Protein AF-A0A1V6TJK1-F1 (afdb_monomer_lite)

Organism: NCBI:txid303698

pLDDT: mean 82.25, std 21.99, range [22.59, 98.62]

Structure (mmCIF, N/CA/C/O backbone):
data_AF-A0A1V6TJK1-F1
#
_entry.id   AF-A0A1V6TJK1-F1
#
loop_
_atom_site.group_PDB
_atom_site.id
_atom_site.type_symbol
_atom_site.label_atom_id
_atom_site.label_alt_id
_atom_site.label_comp_id
_atom_site.label_asym_id
_atom_site.label_entity_id
_atom_site.label_seq_id
_atom_site.pdbx_PDB_ins_code
_atom_site.Cartn_x
_atom_site.Cartn_y
_atom_site.Cartn_z
_atom_site.occupancy
_atom_site.B_iso_or_equiv
_atom_site.auth_seq_id
_atom_site.auth_comp_id
_atom_site.auth_asym_id
_atom_site.auth_atom_id
_atom_site.pdbx_PDB_model_num
ATOM 1 N N . MET A 1 1 ? 8.889 -14.501 -1.012 1.00 28.38 1 MET A N 1
ATOM 2 C CA . MET A 1 1 ? 9.694 -15.691 -0.647 1.00 28.38 1 MET A CA 1
ATOM 3 C C . MET A 1 1 ? 10.712 -15.277 0.408 1.00 28.38 1 MET A C 1
ATOM 5 O O . MET A 1 1 ? 11.682 -14.619 0.060 1.00 28.38 1 MET A O 1
ATOM 9 N N . TYR A 1 2 ? 10.459 -15.570 1.686 1.00 22.59 2 TYR A N 1
ATOM 10 C CA . TYR A 1 2 ? 11.321 -15.129 2.792 1.00 22.59 2 TYR A CA 1
ATOM 11 C C . TYR A 1 2 ? 12.425 -16.153 3.078 1.00 22.59 2 TYR A C 1
ATOM 13 O O . TYR A 1 2 ? 12.143 -17.345 3.197 1.00 22.59 2 TYR A O 1
ATOM 21 N N . LEU A 1 3 ? 13.670 -15.686 3.196 1.00 25.70 3 LEU A N 1
ATOM 22 C CA . LEU A 1 3 ? 14.783 -16.478 3.722 1.00 25.70 3 LEU A CA 1
ATOM 23 C C . LEU A 1 3 ? 14.837 -16.323 5.245 1.00 25.70 3 LEU A C 1
ATOM 25 O O . LEU A 1 3 ? 14.688 -15.220 5.763 1.00 25.70 3 LEU A O 1
ATOM 29 N N . LEU A 1 4 ? 15.036 -17.441 5.942 1.00 27.86 4 LEU A N 1
ATOM 30 C CA . LEU A 1 4 ? 15.213 -17.497 7.393 1.00 27.86 4 LEU A CA 1
ATOM 31 C C . LEU A 1 4 ? 16.707 -17.433 7.734 1.00 27.86 4 LEU A C 1
ATOM 33 O O . LEU A 1 4 ? 17.514 -18.106 7.089 1.00 27.86 4 LEU A O 1
ATOM 37 N N . ASP A 1 5 ? 17.061 -16.666 8.764 1.00 27.97 5 ASP A N 1
ATOM 38 C CA . ASP A 1 5 ? 18.442 -16.544 9.239 1.00 27.97 5 ASP A CA 1
ATOM 39 C C . ASP A 1 5 ? 18.994 -17.844 9.847 1.00 27.97 5 ASP A C 1
ATOM 41 O O . ASP A 1 5 ? 18.274 -18.648 10.443 1.00 27.97 5 ASP A O 1
ATOM 45 N N . CYS A 1 6 ? 20.312 -18.030 9.727 1.00 25.67 6 CYS A N 1
ATOM 46 C CA . CYS A 1 6 ? 21.035 -19.202 10.225 1.00 25.67 6 CYS A CA 1
ATOM 47 C C . CYS A 1 6 ? 21.802 -18.873 11.528 1.00 25.67 6 CYS A C 1
ATOM 49 O O . CYS A 1 6 ? 22.818 -18.176 11.478 1.00 25.67 6 CYS A O 1
ATOM 51 N N . PRO A 1 7 ? 21.375 -19.368 12.707 1.00 28.22 7 PRO A N 1
ATOM 52 C CA . PRO A 1 7 ? 21.857 -18.873 14.000 1.00 28.22 7 PRO A CA 1
ATOM 53 C C . PRO A 1 7 ? 23.117 -19.598 14.522 1.00 28.22 7 PRO A C 1
ATOM 55 O O . PRO A 1 7 ? 23.111 -20.115 15.640 1.00 28.22 7 PRO A O 1
ATOM 58 N N . HIS A 1 8 ? 24.206 -19.666 13.741 1.00 30.55 8 HIS A N 1
ATOM 59 C CA . HIS A 1 8 ? 25.444 -20.382 14.128 1.00 30.55 8 HIS A CA 1
ATOM 60 C C . HIS A 1 8 ? 26.765 -19.688 13.708 1.00 30.55 8 HIS A C 1
ATOM 62 O O . HIS A 1 8 ? 27.612 -20.272 13.036 1.00 30.55 8 HIS A O 1
ATOM 68 N N . CYS A 1 9 ? 26.989 -18.463 14.198 1.00 31.02 9 CYS A N 1
ATOM 69 C CA . CYS A 1 9 ? 28.315 -17.828 14.268 1.00 31.02 9 CYS A CA 1
ATOM 70 C C . CYS A 1 9 ? 28.542 -17.277 15.685 1.00 31.02 9 CYS A C 1
ATOM 72 O O . CYS A 1 9 ? 27.749 -16.466 16.157 1.00 31.02 9 CYS A O 1
ATOM 74 N N . GLY A 1 10 ? 29.602 -17.718 16.368 1.00 27.28 10 GLY A N 1
ATOM 75 C CA . GLY A 1 10 ? 29.920 -17.304 17.738 1.00 27.28 10 GLY A CA 1
ATOM 76 C C . GLY A 1 10 ? 31.235 -16.529 17.846 1.00 27.28 10 GLY A C 1
ATOM 77 O O . GLY A 1 10 ? 32.177 -16.825 17.121 1.00 27.28 10 GLY A O 1
ATOM 78 N N . SER A 1 11 ? 31.255 -15.578 18.783 1.00 29.64 11 SER A N 1
ATOM 79 C CA . SER A 1 11 ? 32.399 -15.103 19.584 1.00 29.64 11 SER A CA 1
ATOM 80 C C . SER A 1 11 ? 33.794 -15.010 18.937 1.00 29.64 11 SER A C 1
ATOM 82 O O . SER A 1 11 ? 34.489 -16.014 18.817 1.00 29.64 11 SER A O 1
ATOM 84 N N . ASP A 1 12 ? 34.254 -13.785 18.646 1.00 28.30 12 ASP A N 1
ATOM 85 C CA . ASP A 1 12 ? 35.365 -13.124 19.379 1.00 28.30 12 ASP A CA 1
ATOM 86 C C . ASP A 1 12 ? 36.020 -11.990 18.562 1.00 28.30 12 ASP A C 1
ATOM 88 O O . ASP A 1 12 ? 36.682 -12.218 17.550 1.00 28.30 12 ASP A O 1
ATOM 92 N N . ALA A 1 13 ? 35.914 -10.751 19.055 1.00 30.62 13 ALA A N 1
ATOM 93 C CA . ALA A 1 13 ? 36.734 -9.612 18.630 1.00 30.62 13 ALA A CA 1
ATOM 94 C C . ALA A 1 13 ? 36.908 -8.634 19.806 1.00 30.62 13 ALA A C 1
ATOM 96 O O . ALA A 1 13 ? 35.966 -8.391 20.560 1.00 30.62 13 ALA A O 1
ATOM 97 N N . GLN A 1 14 ? 38.119 -8.105 20.001 1.00 28.72 14 GLN A N 1
ATOM 98 C CA . GLN A 1 14 ? 38.481 -7.323 21.192 1.00 28.72 14 GLN A CA 1
ATOM 99 C C . GLN A 1 14 ? 38.404 -5.804 20.970 1.00 28.72 14 GLN A C 1
ATOM 101 O O . GLN A 1 14 ? 38.583 -5.305 19.862 1.00 28.72 14 GLN A O 1
ATOM 106 N N . LEU A 1 15 ? 38.168 -5.076 22.064 1.00 31.78 15 LEU A N 1
ATOM 107 C CA . LEU A 1 15 ? 38.074 -3.614 22.118 1.00 31.78 15 LEU A CA 1
ATOM 108 C C . LEU A 1 15 ? 39.399 -2.912 21.769 1.00 31.78 15 LEU A C 1
ATOM 110 O O . LEU A 1 15 ? 40.454 -3.266 22.295 1.00 31.78 15 LEU A O 1
ATOM 114 N N . ALA A 1 16 ? 39.304 -1.819 21.009 1.00 31.36 16 ALA A N 1
ATOM 115 C CA . ALA A 1 16 ? 40.311 -0.760 20.924 1.00 31.36 16 ALA A CA 1
ATOM 116 C C . ALA A 1 16 ? 39.601 0.618 20.965 1.00 31.36 16 ALA A C 1
ATOM 118 O O . ALA A 1 16 ? 38.492 0.720 20.441 1.00 31.36 16 ALA A O 1
ATOM 119 N N . PRO A 1 17 ? 40.168 1.656 21.615 1.00 35.09 17 PRO A N 1
ATOM 120 C CA . PRO A 1 17 ? 39.446 2.902 21.899 1.00 35.09 17 PRO A CA 1
ATOM 121 C C . PRO A 1 17 ? 39.616 3.994 20.829 1.00 35.09 17 PRO A C 1
ATOM 123 O O . PRO A 1 17 ? 40.700 4.174 20.274 1.00 35.09 17 PRO A O 1
ATOM 126 N N . GLU A 1 18 ? 38.570 4.800 20.631 1.00 29.97 18 GLU A N 1
ATOM 127 C CA . GLU A 1 18 ? 38.625 6.047 19.854 1.00 29.97 18 GLU A CA 1
ATOM 128 C C . GLU A 1 18 ? 39.206 7.235 20.658 1.00 29.97 18 GLU A C 1
ATOM 130 O O . GLU A 1 18 ? 39.095 7.273 21.890 1.00 29.97 18 GLU A O 1
ATOM 135 N N . PRO A 1 19 ? 39.816 8.234 19.987 1.00 34.25 19 PRO A N 1
ATOM 136 C CA . PRO A 1 19 ? 40.299 9.464 20.612 1.00 34.25 19 PRO A CA 1
ATOM 137 C C . PRO A 1 19 ? 39.210 10.546 20.753 1.00 34.25 19 PRO A C 1
ATOM 139 O O . PRO A 1 19 ? 38.222 10.589 20.029 1.00 34.25 19 PRO A O 1
ATOM 142 N N . GLN A 1 20 ? 39.431 11.478 21.682 1.00 29.27 20 GLN A N 1
ATOM 143 C CA . GLN A 1 20 ? 38.499 12.560 22.022 1.00 29.27 20 GLN A CA 1
ATOM 144 C C . GLN A 1 20 ? 38.558 13.745 21.040 1.00 29.27 20 GLN A C 1
ATOM 146 O O . GLN A 1 20 ? 39.646 14.224 20.722 1.00 29.27 20 GLN A O 1
ATOM 151 N N . CYS A 1 21 ? 37.401 14.342 20.729 1.00 25.75 21 CYS A N 1
ATOM 152 C CA . CYS A 1 21 ? 37.293 15.726 20.246 1.00 25.75 21 CYS A CA 1
ATOM 153 C C . CYS A 1 21 ? 36.302 16.539 21.105 1.00 25.75 21 CYS A C 1
ATOM 155 O O . CYS A 1 21 ? 35.275 16.032 21.547 1.00 25.75 21 CYS A O 1
ATOM 157 N N . GLN A 1 22 ? 36.623 17.813 21.356 1.00 29.28 22 GLN A N 1
ATOM 158 C CA . GLN A 1 22 ? 35.858 18.762 22.186 1.00 29.28 22 GLN A CA 1
ATOM 159 C C . GLN A 1 22 ? 35.387 19.948 21.315 1.00 29.28 22 GLN A C 1
ATOM 161 O O . GLN A 1 22 ? 36.165 20.373 20.465 1.00 29.28 22 GLN A O 1
ATOM 166 N N . GLY A 1 23 ? 34.197 20.550 21.530 1.00 25.84 23 GLY A N 1
ATOM 167 C CA . GLY A 1 23 ? 33.809 21.710 20.685 1.00 25.84 23 GLY A CA 1
ATOM 168 C C . GLY A 1 23 ? 32.426 22.387 20.815 1.00 25.84 23 GLY A C 1
ATOM 169 O O . GLY A 1 23 ? 31.787 22.613 19.801 1.00 25.84 23 GLY A O 1
ATOM 170 N N . ARG A 1 24 ? 31.969 22.726 22.029 1.00 26.95 24 ARG A N 1
ATOM 171 C CA . ARG A 1 24 ? 30.866 23.672 22.395 1.00 26.95 24 ARG A CA 1
ATOM 172 C C . ARG A 1 24 ? 30.090 24.465 21.290 1.00 26.95 24 ARG A C 1
ATOM 174 O O . ARG A 1 24 ? 30.628 25.407 20.724 1.00 26.95 24 ARG A O 1
ATOM 181 N N . LEU A 1 25 ? 28.780 24.193 21.179 1.00 25.75 25 LEU A N 1
ATOM 182 C CA . LEU A 1 25 ? 27.613 25.087 21.443 1.00 25.75 25 LEU A CA 1
ATOM 183 C C . LEU A 1 25 ? 27.632 26.622 21.121 1.00 25.75 25 LEU A C 1
ATOM 185 O O . LEU A 1 25 ? 28.419 27.343 21.729 1.00 25.75 25 LEU A O 1
ATOM 189 N N . LEU A 1 26 ? 26.569 27.091 20.411 1.00 26.19 26 LEU A N 1
ATOM 190 C CA . LEU A 1 26 ? 25.930 28.456 20.401 1.00 26.19 26 LEU A CA 1
ATOM 191 C C . LEU A 1 26 ? 26.731 29.609 19.700 1.00 26.19 26 LEU A C 1
ATOM 193 O O . LEU A 1 26 ? 27.950 29.522 19.636 1.00 26.19 26 LEU A O 1
ATOM 197 N N . GLU A 1 27 ? 26.208 30.731 19.143 1.00 25.36 27 GLU A N 1
ATOM 198 C CA . GLU A 1 27 ? 24.864 31.325 18.834 1.00 25.36 27 GLU A CA 1
ATOM 199 C C . GLU A 1 27 ? 25.040 32.588 17.897 1.00 25.36 27 GLU A C 1
ATOM 201 O O . GLU A 1 27 ? 26.190 32.968 17.683 1.00 25.36 27 GLU A O 1
ATOM 206 N N . SER A 1 28 ? 24.078 33.354 17.314 1.00 26.56 28 SER A N 1
ATOM 207 C CA . SER A 1 28 ? 22.593 33.319 17.153 1.00 26.56 28 SER A CA 1
ATOM 208 C C . SER A 1 28 ? 22.063 34.286 16.037 1.00 26.56 28 SER A C 1
ATOM 210 O O . SER A 1 28 ? 22.762 35.216 15.650 1.00 26.56 28 SER A O 1
ATOM 212 N N . VAL A 1 29 ? 20.801 34.093 15.600 1.00 24.34 29 VAL A N 1
ATOM 213 C CA . VAL A 1 29 ? 19.731 35.060 15.166 1.00 24.34 29 VAL A CA 1
ATOM 214 C C . VAL A 1 29 ? 19.982 36.284 14.215 1.00 24.34 29 VAL A C 1
ATOM 216 O O . VAL A 1 29 ? 20.662 37.245 14.549 1.00 24.34 29 VAL A O 1
ATOM 219 N N . LEU A 1 30 ? 19.214 36.299 13.099 1.00 24.80 30 LEU A N 1
ATOM 220 C CA . LEU A 1 30 ? 18.657 37.406 12.256 1.00 24.80 30 LEU A CA 1
ATOM 221 C C . LEU A 1 30 ? 19.501 38.611 11.750 1.00 24.80 30 LEU A C 1
ATOM 223 O O . LEU A 1 30 ? 19.831 39.524 12.504 1.00 24.80 30 LEU A O 1
ATOM 227 N N . ASN A 1 31 ? 19.506 38.798 10.413 1.00 24.02 31 ASN A N 1
ATOM 228 C CA . ASN A 1 31 ? 18.750 39.897 9.761 1.00 24.02 31 ASN A CA 1
ATOM 229 C C . ASN A 1 31 ? 18.579 39.734 8.228 1.00 24.02 31 ASN A C 1
ATOM 231 O O . ASN A 1 31 ? 19.345 39.026 7.580 1.00 24.02 31 ASN A O 1
ATOM 235 N N . MET A 1 32 ? 17.570 40.397 7.641 1.00 30.58 32 MET A N 1
ATOM 236 C CA . MET A 1 32 ? 17.221 40.321 6.205 1.00 30.58 32 MET A CA 1
ATOM 237 C C . MET A 1 32 ? 17.773 41.496 5.379 1.00 30.58 32 MET A C 1
ATOM 239 O O . MET A 1 32 ? 17.626 42.633 5.820 1.00 30.58 32 MET A O 1
ATOM 243 N N . HIS A 1 33 ? 18.273 41.229 4.158 1.00 32.91 33 HIS A N 1
ATOM 244 C CA . HIS A 1 33 ? 17.955 41.915 2.874 1.00 32.91 33 HIS A CA 1
ATOM 245 C C . HIS A 1 33 ? 18.993 41.564 1.780 1.00 32.91 33 HIS A C 1
ATOM 247 O O . HIS A 1 33 ? 20.123 42.039 1.841 1.00 32.91 33 HIS A O 1
ATOM 253 N N . LEU A 1 34 ? 18.607 40.818 0.731 1.00 28.70 34 LEU A N 1
ATOM 254 C CA . LEU A 1 34 ? 19.388 40.691 -0.516 1.00 28.70 34 LEU A CA 1
ATOM 255 C C . LEU A 1 34 ? 18.471 40.553 -1.755 1.00 28.70 34 LEU A C 1
ATOM 257 O O . LEU A 1 34 ? 17.514 39.780 -1.704 1.00 28.70 34 LEU A O 1
ATOM 261 N N . PRO A 1 35 ? 18.747 41.262 -2.871 1.00 40.22 35 PRO A N 1
ATOM 262 C CA . PRO A 1 35 ? 17.956 41.194 -4.103 1.00 40.22 35 PRO A CA 1
ATOM 263 C C . PRO A 1 35 ? 18.539 40.232 -5.160 1.00 40.22 35 PRO A C 1
ATOM 265 O O . PRO A 1 35 ? 19.734 39.958 -5.165 1.00 40.22 35 PRO A O 1
ATOM 268 N N . PHE A 1 36 ? 17.696 39.798 -6.109 1.00 40.81 36 PHE A N 1
ATOM 269 C CA . PHE A 1 36 ? 18.042 39.403 -7.492 1.00 40.81 36 PHE A CA 1
ATOM 270 C C . PHE A 1 36 ? 19.437 38.760 -7.737 1.00 40.81 36 PHE A C 1
ATOM 272 O O . PHE A 1 36 ? 20.284 39.329 -8.423 1.00 40.81 36 PHE A O 1
ATOM 279 N N . GLN A 1 37 ? 19.661 37.528 -7.255 1.00 38.75 37 GLN A N 1
ATOM 280 C CA . GLN A 1 37 ? 20.867 36.731 -7.582 1.00 38.75 37 GLN A CA 1
ATOM 281 C C . GLN A 1 37 ? 20.598 35.273 -8.021 1.00 38.75 37 GLN A C 1
ATOM 283 O O . GLN A 1 37 ? 21.513 34.455 -8.045 1.00 38.75 37 GLN A O 1
ATOM 288 N N . TYR A 1 38 ? 19.366 34.917 -8.407 1.00 39.78 38 TYR A N 1
ATOM 289 C CA . TYR A 1 38 ? 19.016 33.518 -8.724 1.00 39.78 38 TYR A CA 1
ATOM 290 C C . TYR A 1 38 ? 19.265 33.070 -10.178 1.00 39.78 38 TYR A C 1
ATOM 292 O O . TYR A 1 38 ? 19.388 31.873 -10.429 1.00 39.78 38 TYR A O 1
ATOM 300 N N . LEU A 1 39 ? 19.435 33.996 -11.128 1.00 42.44 39 LEU A N 1
ATOM 301 C CA . LEU A 1 39 ? 19.653 33.662 -12.547 1.00 42.44 39 LEU A CA 1
ATOM 302 C C . LEU A 1 39 ? 20.929 32.828 -12.839 1.00 42.44 39 LEU A C 1
ATOM 304 O O . LEU A 1 39 ? 20.838 31.911 -13.654 1.00 42.44 39 LEU A O 1
ATOM 308 N N . PRO A 1 40 ? 22.089 33.034 -12.175 1.00 41.44 40 PRO A N 1
ATOM 309 C CA . PRO A 1 40 ? 23.280 32.202 -12.400 1.00 41.44 40 PRO A CA 1
ATOM 310 C C . PRO A 1 40 ? 23.170 30.765 -11.869 1.00 41.44 40 PRO A C 1
ATOM 312 O O . PRO A 1 40 ? 23.987 29.923 -12.238 1.00 41.44 40 PRO A O 1
ATOM 315 N N . LYS A 1 41 ? 22.204 30.473 -10.983 1.00 42.28 41 LYS A N 1
ATOM 316 C CA . LYS A 1 41 ? 22.011 29.119 -10.440 1.00 42.28 41 LYS A CA 1
ATOM 317 C C . LYS A 1 41 ? 21.301 28.203 -11.434 1.00 42.28 41 LYS A C 1
ATOM 319 O O . LYS A 1 41 ? 21.762 27.087 -11.642 1.00 42.28 41 LYS A O 1
ATOM 324 N N . ILE A 1 42 ? 20.236 28.686 -12.078 1.00 47.12 42 ILE A N 1
ATOM 325 C CA . ILE A 1 42 ? 19.391 27.898 -12.996 1.00 47.12 42 ILE A CA 1
ATOM 326 C C . ILE A 1 42 ? 20.236 27.263 -14.116 1.00 47.12 42 ILE A C 1
ATOM 328 O O . ILE A 1 42 ? 20.161 26.059 -14.344 1.00 47.12 42 ILE A O 1
ATOM 332 N N . PHE A 1 43 ? 21.140 28.038 -14.727 1.00 45.78 43 PHE A N 1
ATOM 333 C CA . PHE A 1 43 ? 22.045 27.539 -15.771 1.00 45.78 43 PHE A CA 1
ATOM 334 C C . PHE A 1 43 ? 23.103 26.530 -15.296 1.00 45.78 43 PHE A C 1
ATOM 336 O O . PHE A 1 43 ? 23.647 25.819 -16.132 1.00 45.78 43 PHE A O 1
ATOM 343 N N . ARG A 1 44 ? 23.407 26.435 -13.991 1.00 46.69 44 ARG A N 1
ATOM 344 C CA . ARG A 1 44 ? 24.273 25.364 -13.461 1.00 46.69 44 ARG A CA 1
ATOM 345 C C . ARG A 1 44 ? 23.500 24.086 -13.152 1.00 46.69 44 ARG A C 1
ATOM 347 O O . ARG A 1 44 ? 24.034 23.010 -13.388 1.00 46.69 44 ARG A O 1
ATOM 354 N N . TYR A 1 45 ? 22.260 24.193 -12.671 1.00 51.97 45 TYR A N 1
ATOM 355 C CA . TYR A 1 45 ? 21.420 23.013 -12.452 1.00 51.97 45 TYR A CA 1
ATOM 356 C C . TYR A 1 45 ? 21.116 22.293 -13.775 1.00 51.97 45 TYR A C 1
ATOM 358 O O . TYR A 1 45 ? 21.304 21.086 -13.854 1.00 51.97 45 TYR A O 1
ATOM 366 N N . ALA A 1 46 ? 20.801 23.025 -14.850 1.00 52.03 46 ALA A N 1
ATOM 367 C CA . ALA A 1 46 ? 20.471 22.435 -16.154 1.00 52.03 46 ALA A CA 1
ATOM 368 C C . ALA A 1 46 ? 21.554 21.513 -16.774 1.00 52.03 46 ALA A C 1
ATOM 370 O O . ALA A 1 46 ? 21.220 20.678 -17.615 1.00 52.03 46 ALA A O 1
ATOM 371 N N . THR A 1 47 ? 22.833 21.645 -16.393 1.00 55.28 47 THR A N 1
ATOM 372 C CA . THR A 1 47 ? 23.919 20.760 -16.867 1.00 55.28 47 THR A CA 1
ATOM 373 C C . THR A 1 47 ? 24.053 19.498 -16.010 1.00 55.28 47 THR A C 1
ATOM 375 O O . THR A 1 47 ? 24.061 18.399 -16.557 1.00 55.28 47 THR A O 1
ATOM 378 N N . ILE A 1 48 ? 24.078 19.658 -14.680 1.00 60.62 48 ILE A N 1
ATOM 379 C CA . ILE A 1 48 ? 24.265 18.579 -13.681 1.00 60.62 48 ILE A CA 1
ATOM 380 C C . ILE A 1 48 ? 23.131 17.534 -13.743 1.00 60.62 48 ILE A C 1
ATOM 382 O O . ILE A 1 48 ? 23.267 16.390 -13.325 1.00 60.62 48 ILE A O 1
ATOM 386 N N . VAL A 1 49 ? 21.977 17.929 -14.273 1.00 80.25 49 VAL A N 1
ATOM 387 C CA . VAL A 1 49 ? 20.731 17.161 -14.214 1.00 80.25 49 VAL A CA 1
ATOM 388 C C . VAL A 1 49 ? 20.611 16.115 -15.339 1.00 80.25 49 VAL A C 1
ATOM 390 O O . VAL A 1 49 ? 20.144 15.008 -15.084 1.00 80.25 49 VAL A O 1
ATOM 393 N N . MET A 1 50 ? 21.098 16.384 -16.560 1.00 92.44 50 MET A N 1
ATOM 394 C CA . MET A 1 50 ? 21.170 15.343 -17.610 1.00 92.44 50 MET A CA 1
ATOM 395 C C . MET A 1 50 ? 22.291 14.328 -17.321 1.00 92.44 50 MET A C 1
ATOM 397 O O . MET A 1 50 ? 22.138 13.142 -17.595 1.00 92.44 50 MET A O 1
ATOM 401 N N . GLU A 1 51 ? 23.386 14.786 -16.710 1.00 93.38 51 GLU A N 1
ATOM 402 C CA . GLU A 1 51 ? 24.497 13.961 -16.211 1.00 93.38 51 GLU A CA 1
ATOM 403 C C . GLU A 1 51 ? 24.004 12.838 -15.278 1.00 93.38 51 GLU A C 1
ATOM 405 O O . GLU A 1 51 ? 24.401 11.689 -15.438 1.00 93.38 51 GLU A O 1
ATOM 410 N N . HIS A 1 52 ? 23.075 13.138 -14.360 1.00 91.31 52 HIS A N 1
ATOM 411 C CA . HIS A 1 52 ? 22.503 12.147 -13.436 1.00 91.31 52 HIS A CA 1
ATOM 412 C C . HIS A 1 52 ? 21.637 11.086 -14.134 1.00 91.31 52 HIS A C 1
ATOM 414 O O . HIS A 1 52 ? 21.602 9.939 -13.695 1.00 91.31 52 HIS A O 1
ATOM 420 N N . LEU A 1 53 ? 20.958 11.436 -15.231 1.00 93.44 53 LEU A N 1
ATOM 421 C CA . LEU A 1 53 ? 20.203 10.455 -16.013 1.00 93.44 53 LEU A CA 1
ATOM 422 C C . LEU A 1 53 ? 21.155 9.569 -16.835 1.00 93.44 53 LEU A C 1
ATOM 424 O O . LEU A 1 53 ? 21.017 8.346 -16.827 1.00 93.44 53 LEU A O 1
ATOM 428 N N . LEU A 1 54 ? 22.173 10.162 -17.470 1.00 96.56 54 LEU A N 1
ATOM 429 C CA . LEU A 1 54 ? 23.186 9.431 -18.241 1.00 96.56 54 LEU A CA 1
ATOM 430 C C . LEU A 1 54 ? 24.094 8.543 -17.369 1.00 96.56 54 LEU A C 1
ATOM 432 O O . LEU A 1 54 ? 24.481 7.468 -17.816 1.00 96.56 54 LEU A O 1
ATOM 436 N N . SER A 1 55 ? 24.403 8.924 -16.124 1.00 96.56 55 SER A N 1
ATOM 437 C CA . SER A 1 55 ? 25.225 8.097 -15.219 1.00 96.56 55 SER A CA 1
ATOM 438 C C . SER A 1 55 ? 24.532 6.800 -14.781 1.00 96.56 55 SER A C 1
ATOM 440 O O . SER A 1 55 ? 25.206 5.837 -14.416 1.00 96.56 55 SER A O 1
ATOM 442 N N . SER A 1 56 ? 23.198 6.752 -14.871 1.00 96.94 56 SER A N 1
ATOM 443 C CA . SER A 1 56 ? 22.387 5.557 -14.610 1.00 96.94 56 SER A CA 1
ATOM 444 C C . SER A 1 56 ? 22.208 4.624 -15.815 1.00 96.94 56 SER A C 1
ATOM 446 O O . SER A 1 56 ? 21.600 3.564 -15.674 1.00 96.94 56 SER A O 1
ATOM 448 N N . PHE A 1 57 ? 22.750 4.974 -16.990 1.00 97.94 57 PHE A N 1
ATOM 449 C CA . PHE A 1 57 ? 22.765 4.079 -18.152 1.00 97.94 57 PHE A CA 1
ATOM 450 C C . PHE A 1 57 ? 23.547 2.803 -17.824 1.00 97.94 57 PHE A C 1
ATOM 452 O O . PHE A 1 57 ? 24.664 2.859 -17.300 1.00 97.94 57 PHE A O 1
ATOM 459 N N . VAL A 1 58 ? 23.005 1.642 -18.197 1.00 98.00 58 VAL A N 1
ATOM 460 C CA . VAL A 1 58 ? 23.592 0.323 -17.918 1.00 98.00 58 VAL A CA 1
ATOM 461 C C . VAL A 1 58 ? 25.020 0.235 -18.464 1.00 98.00 58 VAL A C 1
ATOM 463 O O . VAL A 1 58 ? 25.889 -0.374 -17.838 1.00 98.00 58 VAL A O 1
ATOM 466 N N . ARG A 1 59 ? 25.314 0.908 -19.584 1.00 98.00 59 ARG A N 1
ATOM 467 C CA . ARG A 1 59 ? 26.668 0.979 -20.156 1.00 98.00 59 ARG A CA 1
ATOM 468 C C . ARG A 1 59 ? 27.685 1.722 -19.277 1.00 98.00 59 ARG A C 1
ATOM 470 O O . ARG A 1 59 ? 28.841 1.298 -19.213 1.00 98.00 59 ARG A O 1
ATOM 477 N N . VAL A 1 60 ? 27.261 2.766 -18.560 1.00 98.25 60 VAL A N 1
ATOM 478 C CA . VAL A 1 60 ? 28.096 3.502 -17.589 1.00 98.25 60 VAL A CA 1
ATOM 479 C C . VAL A 1 60 ? 28.248 2.691 -16.300 1.00 98.25 60 VAL A C 1
ATOM 481 O O . VAL A 1 60 ? 29.366 2.499 -15.822 1.00 98.25 60 VAL A O 1
ATOM 484 N N . LEU A 1 61 ? 27.160 2.100 -15.791 1.00 97.62 61 LEU A N 1
ATOM 485 C CA . LEU A 1 61 ? 27.194 1.223 -14.608 1.00 97.62 61 LEU A CA 1
ATOM 486 C C . LEU A 1 61 ? 28.133 0.017 -14.807 1.00 97.62 61 LEU A C 1
ATOM 488 O O . LEU A 1 61 ? 28.895 -0.347 -13.907 1.00 97.62 61 LEU A O 1
ATOM 492 N N . ARG A 1 62 ? 28.151 -0.552 -16.021 1.00 97.62 62 ARG A N 1
ATOM 493 C CA . ARG A 1 62 ? 29.058 -1.639 -16.439 1.00 97.62 62 ARG A CA 1
ATOM 494 C C . ARG A 1 62 ? 30.464 -1.167 -16.835 1.00 97.62 62 ARG A C 1
ATOM 496 O O . ARG A 1 62 ? 31.290 -2.004 -17.198 1.00 97.62 62 ARG A O 1
ATOM 503 N N . LYS A 1 63 ? 30.765 0.133 -16.713 1.00 97.81 63 LYS A N 1
ATOM 504 C CA . LYS A 1 63 ? 32.075 0.765 -16.981 1.00 97.81 63 LYS A CA 1
ATOM 505 C C . LYS A 1 63 ? 32.596 0.528 -18.399 1.00 97.81 63 LYS A C 1
ATOM 507 O O . LYS A 1 63 ? 33.797 0.360 -18.608 1.00 97.81 63 LYS A O 1
ATOM 512 N N . LEU A 1 64 ? 31.677 0.484 -19.360 1.00 97.62 64 LEU A N 1
ATOM 513 C CA . LEU A 1 64 ? 32.005 0.441 -20.782 1.00 97.62 64 LEU A CA 1
ATOM 514 C C . LEU A 1 64 ? 32.285 1.859 -21.311 1.00 97.62 64 LEU A C 1
ATOM 516 O O . LEU A 1 64 ? 33.138 2.018 -22.180 1.00 97.62 64 LEU A O 1
ATOM 520 N N . ASP A 1 65 ? 31.643 2.873 -20.718 1.00 98.38 65 ASP A N 1
ATOM 521 C CA . ASP A 1 65 ? 31.757 4.289 -21.083 1.00 98.38 65 ASP A CA 1
ATOM 522 C C . ASP A 1 65 ? 31.788 5.206 -19.854 1.00 98.38 65 ASP A C 1
ATOM 524 O O . ASP A 1 65 ? 31.366 4.819 -18.762 1.00 98.38 65 ASP A O 1
ATOM 528 N N . ASP A 1 66 ? 32.244 6.440 -20.076 1.00 97.94 66 ASP A N 1
ATOM 529 C CA . ASP A 1 66 ? 32.189 7.547 -19.122 1.00 97.94 66 ASP A CA 1
ATOM 530 C C . ASP A 1 66 ? 30.929 8.417 -19.331 1.00 97.94 66 ASP A C 1
ATOM 532 O O . ASP A 1 66 ? 30.375 8.481 -20.433 1.00 97.94 66 ASP A O 1
ATOM 536 N N . VAL A 1 67 ? 30.467 9.093 -18.276 1.00 97.19 67 VAL A N 1
ATOM 537 C CA . VAL A 1 67 ? 29.289 9.973 -18.323 1.00 97.19 67 VAL A CA 1
ATOM 538 C C . VAL A 1 67 ? 29.585 11.313 -19.005 1.00 97.19 67 VAL A C 1
ATOM 540 O O . VAL A 1 67 ? 28.722 11.807 -19.734 1.00 97.19 67 VAL A O 1
ATOM 543 N N . ASP A 1 68 ? 30.789 11.872 -18.840 1.00 96.88 68 ASP A N 1
ATOM 544 C CA . ASP A 1 68 ? 31.168 13.159 -19.440 1.00 96.88 68 ASP A CA 1
ATOM 545 C C . ASP A 1 68 ? 31.215 13.053 -20.973 1.00 96.88 68 ASP A C 1
ATOM 547 O O . ASP A 1 68 ? 30.713 13.933 -21.678 1.00 96.88 68 ASP A O 1
ATOM 551 N N . ASP A 1 69 ? 31.732 11.935 -21.496 1.00 97.81 69 ASP A N 1
ATOM 552 C CA . ASP A 1 69 ? 31.735 11.609 -22.928 1.00 97.81 69 ASP A CA 1
ATOM 553 C C . ASP A 1 69 ? 30.305 11.555 -23.494 1.00 97.81 69 ASP A C 1
ATOM 555 O O . ASP A 1 69 ? 30.004 12.185 -24.512 1.00 97.81 69 ASP A O 1
ATOM 559 N N . LEU A 1 70 ? 29.398 10.822 -22.835 1.00 97.62 70 LEU A N 1
ATOM 560 C CA . LEU A 1 70 ? 28.005 10.699 -23.282 1.00 97.62 70 LEU A CA 1
ATOM 561 C C . LEU A 1 70 ? 27.257 12.032 -23.200 1.00 97.62 70 LEU A C 1
ATOM 563 O O . LEU A 1 70 ? 26.466 12.349 -24.091 1.00 97.62 70 LEU A O 1
ATOM 567 N N . LEU A 1 71 ? 27.524 12.828 -22.164 1.00 96.62 71 LEU A N 1
ATOM 568 C CA . LEU A 1 71 ? 26.936 14.149 -21.982 1.00 96.62 71 LEU A CA 1
ATOM 569 C C . LEU A 1 71 ? 27.429 15.139 -23.048 1.00 96.62 71 LEU A C 1
ATOM 571 O O . LEU A 1 71 ? 26.621 15.904 -23.579 1.00 96.62 71 LEU A O 1
ATOM 575 N N . ALA A 1 72 ? 28.714 15.099 -23.408 1.00 96.75 72 ALA A N 1
ATOM 576 C CA . ALA A 1 72 ? 29.277 15.910 -24.485 1.00 96.75 72 ALA A CA 1
ATOM 577 C C . ALA A 1 72 ? 28.653 15.558 -25.847 1.00 96.75 72 ALA A C 1
ATOM 579 O O . ALA A 1 72 ? 28.191 16.449 -26.561 1.00 96.75 72 ALA A O 1
ATOM 580 N N . ILE A 1 73 ? 28.555 14.264 -26.174 1.00 96.94 73 ILE A N 1
ATOM 581 C CA . ILE A 1 73 ? 27.952 13.784 -27.428 1.00 96.94 73 ILE A CA 1
ATOM 582 C C . ILE A 1 73 ? 26.454 14.123 -27.481 1.00 96.94 73 ILE A C 1
ATOM 584 O O . ILE A 1 73 ? 25.956 14.570 -28.515 1.00 96.94 73 ILE A O 1
ATOM 588 N N . PHE A 1 74 ? 25.725 13.981 -26.368 1.00 96.38 74 PHE A N 1
ATOM 589 C CA . PHE A 1 74 ? 24.333 14.431 -26.287 1.00 96.38 74 PHE A CA 1
ATOM 590 C C . PHE A 1 74 ? 24.217 15.933 -26.599 1.00 96.38 74 PHE A C 1
ATOM 592 O O . PHE A 1 74 ? 23.404 16.322 -27.436 1.00 96.38 74 PHE A O 1
ATOM 599 N N . GLN A 1 75 ? 25.047 16.776 -25.975 1.00 95.25 75 GLN A N 1
ATOM 600 C CA . GLN A 1 75 ? 25.009 18.232 -26.162 1.00 95.25 75 GLN A CA 1
ATOM 601 C C . GLN A 1 75 ? 25.401 18.679 -27.580 1.00 95.25 75 GLN A C 1
ATOM 603 O O . GLN A 1 75 ? 24.810 19.631 -28.093 1.00 95.25 75 GLN A O 1
ATOM 608 N N . GLU A 1 76 ? 26.357 18.008 -28.229 1.00 96.62 76 GLU A N 1
ATOM 609 C CA . GLU A 1 76 ? 26.744 18.303 -29.615 1.00 96.62 76 GLU A CA 1
ATOM 610 C C . GLU A 1 76 ? 25.621 17.945 -30.605 1.00 96.62 76 GLU A C 1
ATOM 612 O O . GLU A 1 76 ? 25.277 18.743 -31.483 1.00 96.62 76 GLU A O 1
ATOM 617 N N . PHE A 1 77 ? 25.005 16.769 -30.445 1.00 96.50 77 PHE A N 1
ATOM 618 C CA . PHE A 1 77 ? 24.102 16.205 -31.450 1.00 96.50 77 PHE A CA 1
ATOM 619 C C . PHE A 1 77 ? 22.602 16.378 -31.167 1.00 96.50 77 PHE A C 1
ATOM 621 O O . PHE A 1 77 ? 21.810 16.080 -32.060 1.00 96.50 77 PHE A O 1
ATOM 628 N N . GLU A 1 78 ? 22.173 16.905 -30.010 1.00 95.25 78 GLU A N 1
ATOM 629 C CA . GLU A 1 78 ? 20.752 17.075 -29.624 1.00 95.25 78 GLU A CA 1
ATOM 630 C C . GLU A 1 78 ? 19.865 17.657 -30.746 1.00 95.25 78 GLU A C 1
ATOM 632 O O . GLU A 1 78 ? 18.756 17.182 -31.023 1.00 95.25 78 GLU A O 1
ATOM 637 N N . ASN A 1 79 ? 20.379 18.685 -31.424 1.00 93.75 79 ASN A N 1
ATOM 638 C CA . ASN A 1 79 ? 19.676 19.402 -32.487 1.00 93.75 79 ASN A CA 1
ATOM 639 C C . ASN A 1 79 ? 19.853 18.769 -33.881 1.00 93.75 79 ASN A C 1
ATOM 641 O O . ASN A 1 79 ? 19.062 19.055 -34.779 1.00 93.75 79 ASN A O 1
ATOM 645 N N . TYR A 1 80 ? 20.849 17.894 -34.062 1.00 94.56 80 TYR A N 1
ATOM 646 C CA . TYR A 1 80 ? 21.226 17.286 -35.346 1.00 94.56 80 TYR A CA 1
ATOM 647 C C . TYR A 1 80 ? 21.538 15.772 -35.237 1.00 94.56 80 TYR A C 1
ATOM 649 O O . TYR A 1 80 ? 22.577 15.323 -35.728 1.00 94.56 80 TYR A O 1
ATOM 657 N N . PRO A 1 81 ? 20.648 14.943 -34.648 1.00 92.75 81 PRO A N 1
ATOM 658 C CA . PRO A 1 81 ? 20.932 13.531 -34.357 1.00 92.75 81 PRO A CA 1
ATOM 659 C C . PRO A 1 81 ? 21.246 12.678 -35.594 1.00 92.75 81 PRO A C 1
ATOM 661 O O . PRO A 1 81 ? 21.935 11.670 -35.492 1.00 92.75 81 PRO A O 1
ATOM 664 N N . SER A 1 82 ? 20.803 13.094 -36.785 1.00 91.81 82 SER A N 1
ATOM 665 C CA . SER A 1 82 ? 21.106 12.421 -38.055 1.00 91.81 82 SER A CA 1
ATOM 666 C C . SER A 1 82 ? 22.584 12.479 -38.476 1.00 91.81 82 SER A C 1
ATOM 668 O O . SER A 1 82 ? 22.932 11.896 -39.500 1.00 91.81 82 SER A O 1
ATOM 670 N N . ALA A 1 83 ? 23.434 13.213 -37.750 1.00 95.12 83 ALA A N 1
ATOM 671 C CA . ALA A 1 83 ? 24.877 13.286 -37.984 1.00 95.12 83 ALA A CA 1
ATOM 672 C C . ALA A 1 83 ? 25.705 12.347 -37.077 1.00 95.12 83 ALA A C 1
ATOM 674 O O . ALA A 1 83 ? 26.918 12.262 -37.259 1.00 95.12 83 ALA A O 1
ATOM 675 N N . LEU A 1 84 ? 25.073 11.645 -36.127 1.00 96.44 84 LEU A N 1
ATOM 676 C CA . LEU A 1 84 ? 25.743 10.687 -35.240 1.00 96.44 84 LEU A CA 1
ATOM 677 C C . LEU A 1 84 ? 26.281 9.467 -35.996 1.00 96.44 84 LEU A C 1
ATOM 679 O O . LEU A 1 84 ? 25.694 9.005 -36.978 1.00 96.44 84 LEU A O 1
ATOM 683 N N . SER A 1 85 ? 27.372 8.891 -35.487 1.00 96.75 85 SER A N 1
ATOM 684 C CA . SER A 1 85 ? 27.840 7.583 -35.943 1.00 96.75 85 SER A CA 1
ATOM 685 C C . SER A 1 85 ? 26.886 6.468 -35.479 1.00 96.75 85 SER A C 1
ATOM 687 O O . SER A 1 85 ? 26.136 6.627 -34.516 1.00 96.75 85 SER A O 1
ATOM 689 N N . ALA A 1 86 ? 26.915 5.305 -36.138 1.00 95.56 86 ALA A N 1
ATOM 690 C CA . ALA A 1 86 ? 26.126 4.143 -35.707 1.00 95.56 86 ALA A CA 1
ATOM 691 C C . ALA A 1 86 ? 26.565 3.601 -34.328 1.00 95.56 86 ALA A C 1
ATOM 693 O O . ALA A 1 86 ? 25.768 2.985 -33.615 1.00 95.56 86 ALA A O 1
ATOM 694 N N . GLU A 1 87 ? 27.820 3.860 -33.952 1.00 96.69 87 GLU A N 1
ATOM 695 C CA . GLU A 1 87 ? 28.353 3.581 -32.624 1.00 96.69 87 GLU A CA 1
ATOM 696 C C . GLU A 1 87 ? 27.729 4.550 -31.616 1.00 96.69 87 GLU A C 1
ATOM 698 O O . GLU A 1 87 ? 26.961 4.110 -30.767 1.00 96.69 87 GLU A O 1
ATOM 703 N N . ASP A 1 88 ? 27.909 5.864 -31.782 1.00 97.62 88 ASP A N 1
ATOM 704 C CA . ASP A 1 88 ? 27.390 6.889 -30.860 1.00 97.62 88 ASP A CA 1
ATOM 705 C C . ASP A 1 88 ? 25.856 6.896 -30.749 1.00 97.62 88 ASP A C 1
ATOM 707 O O . ASP A 1 88 ? 25.306 7.114 -29.669 1.00 97.62 88 ASP A O 1
ATOM 711 N N . ARG A 1 89 ? 25.147 6.544 -31.828 1.00 97.12 89 ARG A N 1
ATOM 712 C CA . ARG A 1 89 ? 23.706 6.249 -31.800 1.00 97.12 89 ARG A CA 1
ATOM 713 C C . ARG A 1 89 ? 23.386 5.132 -30.798 1.00 97.12 89 ARG A C 1
ATOM 715 O O . ARG A 1 89 ? 22.476 5.281 -29.989 1.00 97.12 89 ARG A O 1
ATOM 722 N N . SER A 1 90 ? 24.129 4.026 -30.836 1.00 97.06 90 SER A N 1
ATOM 723 C CA . SER A 1 90 ? 23.971 2.909 -29.891 1.00 97.06 90 SER A CA 1
ATOM 724 C C . SER A 1 90 ? 24.388 3.316 -28.472 1.00 97.06 90 SER A C 1
ATOM 726 O O . SER A 1 90 ? 23.730 2.932 -27.504 1.00 97.06 90 SER A O 1
ATOM 728 N N . ARG A 1 91 ? 25.422 4.165 -28.350 1.00 97.69 91 ARG A N 1
ATOM 729 C CA . ARG A 1 91 ? 25.907 4.708 -27.073 1.00 97.69 91 ARG A CA 1
ATOM 730 C C . ARG A 1 91 ? 24.828 5.500 -26.330 1.00 97.69 91 ARG A C 1
ATOM 732 O O . ARG A 1 91 ? 24.640 5.286 -25.135 1.00 97.69 91 ARG A O 1
ATOM 739 N N . LEU A 1 92 ? 24.109 6.364 -27.049 1.00 97.75 92 LEU A N 1
ATOM 740 C CA . LEU A 1 92 ? 23.070 7.267 -26.529 1.00 97.75 92 LEU A CA 1
ATOM 741 C C . LEU A 1 92 ? 21.681 6.623 -26.362 1.00 97.75 92 LEU A C 1
ATOM 743 O O . LEU A 1 92 ? 20.825 7.172 -25.663 1.00 97.75 92 LEU A O 1
ATOM 747 N N . LEU A 1 93 ? 21.442 5.470 -26.990 1.00 97.75 93 LEU A N 1
ATOM 748 C CA . LEU A 1 93 ? 20.240 4.648 -26.788 1.00 97.75 93 LEU A CA 1
ATOM 749 C C . LEU A 1 93 ? 20.344 3.704 -25.571 1.00 97.75 93 LEU A C 1
ATOM 751 O O . LEU A 1 93 ? 19.378 2.999 -25.272 1.00 97.75 93 LEU A O 1
ATOM 755 N N . ASP A 1 94 ? 21.493 3.703 -24.884 1.00 97.94 94 ASP A N 1
ATOM 756 C CA . ASP A 1 94 ? 21.903 2.715 -23.875 1.00 97.94 94 ASP A CA 1
ATOM 757 C C . ASP A 1 94 ? 21.745 1.271 -24.371 1.00 97.94 94 ASP A C 1
ATOM 759 O O . ASP A 1 94 ? 21.083 0.440 -23.750 1.00 97.94 94 ASP A O 1
ATOM 763 N N . PHE A 1 95 ? 22.319 0.985 -25.543 1.00 98.12 95 PHE A N 1
ATOM 764 C CA . PHE A 1 95 ? 22.358 -0.357 -26.123 1.00 98.12 95 PHE A CA 1
ATOM 765 C C . PHE A 1 95 ? 23.756 -0.982 -25.976 1.00 98.12 95 PHE A C 1
ATOM 767 O O . PHE A 1 95 ? 24.761 -0.271 -26.082 1.00 98.12 95 PHE A O 1
ATOM 774 N N . PRO A 1 96 ? 23.858 -2.315 -25.812 1.00 98.00 96 PRO A N 1
ATOM 775 C CA . PRO A 1 96 ? 25.124 -3.020 -25.964 1.00 98.00 96 PRO A CA 1
ATOM 776 C C . PRO A 1 96 ? 25.596 -3.009 -27.425 1.00 98.00 96 PRO A C 1
ATOM 778 O O . PRO A 1 96 ? 24.872 -2.606 -28.343 1.00 98.00 96 PRO A O 1
ATOM 781 N N . ASP A 1 97 ? 26.811 -3.505 -27.655 1.00 96.62 97 ASP A N 1
ATOM 782 C CA . ASP A 1 97 ? 27.365 -3.667 -28.997 1.00 96.62 97 ASP A CA 1
ATOM 783 C C . ASP A 1 97 ? 26.498 -4.576 -29.894 1.00 96.62 97 ASP A C 1
ATOM 785 O O . ASP A 1 97 ? 25.705 -5.402 -29.430 1.00 96.62 97 ASP A O 1
ATOM 789 N N . LEU A 1 98 ? 26.670 -4.445 -31.211 1.00 95.62 98 LEU A N 1
ATOM 790 C CA . LEU A 1 98 ? 25.847 -5.153 -32.192 1.00 95.62 98 LEU A CA 1
ATOM 791 C C . LEU A 1 98 ? 25.991 -6.687 -32.128 1.00 95.62 98 LEU A C 1
ATOM 793 O O . LEU A 1 98 ? 25.026 -7.387 -32.435 1.00 95.62 98 LEU A O 1
ATOM 797 N N . ALA A 1 99 ? 27.146 -7.230 -31.728 1.00 96.75 99 ALA A N 1
ATOM 798 C CA . ALA A 1 99 ? 27.311 -8.677 -31.597 1.00 96.75 99 ALA A CA 1
ATOM 799 C C . ALA A 1 99 ? 26.530 -9.201 -30.381 1.00 96.75 99 ALA A C 1
ATOM 801 O O . ALA A 1 99 ? 25.802 -10.185 -30.515 1.00 96.75 99 ALA A O 1
ATOM 802 N N . THR A 1 100 ? 26.580 -8.492 -29.248 1.00 97.44 100 THR A N 1
ATOM 803 C CA . THR A 1 100 ? 25.735 -8.776 -28.076 1.00 97.44 100 THR A CA 1
ATOM 804 C C . THR A 1 100 ? 24.243 -8.644 -28.404 1.00 97.44 100 THR A C 1
ATOM 806 O O . THR A 1 100 ? 23.475 -9.546 -28.065 1.00 97.44 100 THR A O 1
ATOM 809 N N . GLN A 1 101 ? 23.812 -7.591 -29.121 1.00 97.56 101 GLN A N 1
ATOM 810 C CA . GLN A 1 101 ? 22.413 -7.456 -29.575 1.00 97.56 101 GLN A CA 1
ATOM 811 C C . GLN A 1 101 ? 21.967 -8.692 -30.377 1.00 97.56 101 GLN A C 1
ATOM 813 O O . GLN A 1 101 ? 20.913 -9.270 -30.107 1.00 97.56 101 GLN A O 1
ATOM 818 N N . ILE A 1 102 ? 22.786 -9.134 -31.339 1.00 96.12 102 ILE A N 1
ATOM 819 C CA . ILE A 1 102 ? 22.497 -10.304 -32.179 1.00 96.12 102 ILE A CA 1
ATOM 820 C C . ILE A 1 102 ? 22.468 -11.600 -31.353 1.00 96.12 102 ILE A C 1
ATOM 822 O O . ILE A 1 102 ? 21.542 -12.393 -31.527 1.00 96.12 102 ILE A O 1
ATOM 826 N N . GLU A 1 103 ? 23.421 -11.815 -30.438 1.00 96.50 103 GLU A N 1
ATOM 827 C CA . GLU A 1 103 ? 23.450 -12.997 -29.560 1.00 96.50 103 GLU A CA 1
ATOM 828 C C . GLU A 1 103 ? 22.168 -13.099 -28.722 1.00 96.50 103 GLU A C 1
ATOM 830 O O . GLU A 1 103 ? 21.549 -14.162 -28.649 1.00 96.50 103 GLU A O 1
ATOM 835 N N . ARG A 1 104 ? 21.731 -11.985 -28.121 1.00 96.75 104 ARG A N 1
ATOM 836 C CA . ARG A 1 104 ? 20.537 -11.940 -27.265 1.00 96.75 104 ARG A CA 1
ATOM 837 C C . ARG A 1 104 ? 19.257 -12.203 -28.051 1.00 96.75 104 ARG A C 1
ATOM 839 O O . ARG A 1 104 ? 18.451 -13.026 -27.621 1.00 96.75 104 ARG A O 1
ATOM 846 N N . ILE A 1 105 ? 19.109 -11.599 -29.231 1.00 96.75 105 ILE A N 1
ATOM 847 C CA . ILE A 1 105 ? 17.961 -11.829 -30.124 1.00 96.75 105 ILE A CA 1
ATOM 848 C C . ILE A 1 105 ? 17.913 -13.295 -30.587 1.00 96.75 105 ILE A C 1
ATOM 850 O O . ILE A 1 105 ? 16.858 -13.923 -30.522 1.00 96.75 105 ILE A O 1
ATOM 854 N N . GLN A 1 106 ? 19.050 -13.888 -30.971 1.00 95.19 106 GLN A N 1
ATOM 855 C CA . GLN A 1 106 ? 19.130 -15.315 -31.324 1.00 95.19 106 GLN A CA 1
ATOM 856 C C . GLN A 1 106 ? 18.885 -16.246 -30.122 1.00 95.19 106 GLN A C 1
ATOM 858 O O . GLN A 1 106 ? 18.335 -17.339 -30.277 1.00 95.19 106 GLN A O 1
ATOM 863 N N . GLY A 1 107 ? 19.277 -15.826 -28.916 1.00 95.00 107 GLY A N 1
ATOM 864 C CA . GLY A 1 107 ? 18.985 -16.519 -27.663 1.00 95.00 107 GLY A CA 1
ATOM 865 C C . GLY A 1 107 ? 17.486 -16.575 -27.374 1.00 95.00 107 GLY A C 1
ATOM 866 O O . GLY A 1 107 ? 16.953 -17.663 -27.149 1.00 95.00 107 GLY A O 1
ATOM 867 N N . ALA A 1 108 ? 16.810 -15.426 -27.450 1.00 94.50 108 ALA A N 1
ATOM 868 C CA . ALA A 1 108 ? 15.370 -15.299 -27.239 1.00 94.50 108 ALA A CA 1
ATOM 869 C C . ALA A 1 108 ? 14.536 -16.018 -28.308 1.00 94.50 108 ALA A C 1
ATOM 871 O O . ALA A 1 108 ? 13.571 -16.700 -27.974 1.00 94.50 108 ALA A O 1
ATOM 872 N N . ALA A 1 109 ? 14.933 -15.921 -29.580 1.00 91.50 109 ALA A N 1
ATOM 873 C CA . ALA A 1 109 ? 14.222 -16.534 -30.700 1.00 91.50 109 ALA A CA 1
ATOM 874 C C . ALA A 1 109 ? 14.336 -18.068 -30.755 1.00 91.50 109 ALA A C 1
ATOM 876 O O . ALA A 1 109 ? 13.550 -18.712 -31.444 1.00 91.50 109 ALA A O 1
ATOM 877 N N . ARG A 1 110 ? 15.272 -18.690 -30.022 1.00 90.00 110 ARG A N 1
ATOM 878 C CA . ARG A 1 110 ? 15.545 -20.141 -30.081 1.00 90.00 110 ARG A CA 1
ATOM 879 C C . ARG A 1 110 ? 14.304 -21.066 -30.031 1.00 90.00 110 ARG A C 1
ATOM 881 O O . ARG A 1 110 ? 14.355 -22.091 -30.711 1.00 90.00 110 ARG A O 1
ATOM 888 N N . PRO A 1 111 ? 13.215 -20.777 -29.283 1.00 83.19 111 PRO A N 1
ATOM 889 C CA . PRO A 1 111 ? 11.999 -21.600 -29.296 1.00 83.19 111 PRO A CA 1
ATOM 890 C C . PRO A 1 111 ? 11.157 -21.478 -30.578 1.00 83.19 111 PRO A C 1
ATOM 892 O O . PRO A 1 111 ? 10.396 -22.393 -30.885 1.00 83.19 111 PRO A O 1
ATOM 895 N N . THR A 1 112 ? 11.260 -20.363 -31.309 1.00 79.62 112 THR A N 1
ATOM 896 C CA . THR A 1 112 ? 10.431 -20.029 -32.483 1.00 79.62 112 THR A CA 1
ATOM 897 C C . THR A 1 112 ? 11.195 -20.115 -33.810 1.00 79.62 112 THR A C 1
ATOM 899 O O . THR A 1 112 ? 10.582 -20.376 -34.844 1.00 79.62 112 THR A O 1
ATOM 902 N N . GLY A 1 113 ? 12.523 -19.956 -33.802 1.00 85.38 113 GLY A N 1
ATOM 903 C CA . GLY A 1 113 ? 13.392 -20.126 -34.967 1.00 85.38 113 GLY A CA 1
ATOM 904 C C . GLY A 1 113 ? 14.615 -19.205 -34.957 1.00 85.38 113 GLY A C 1
ATOM 905 O O . GLY A 1 113 ? 15.094 -18.770 -33.916 1.00 85.38 113 GLY A O 1
ATOM 906 N N . SER A 1 114 ? 15.134 -18.898 -36.147 1.00 87.50 114 SER A N 1
ATOM 907 C CA . SER A 1 114 ? 16.111 -17.820 -36.336 1.00 87.50 114 SER A CA 1
ATOM 908 C C . SER A 1 114 ? 15.356 -16.549 -36.717 1.00 87.50 114 SER A C 1
ATOM 910 O O . SER A 1 114 ? 14.865 -16.455 -37.840 1.00 87.50 114 SER A O 1
ATOM 912 N N . LEU A 1 115 ? 15.267 -15.586 -35.800 1.00 93.06 115 LEU A N 1
ATOM 913 C CA . LEU A 1 115 ? 14.591 -14.301 -36.002 1.00 93.06 115 LEU A CA 1
ATOM 914 C C . LEU A 1 115 ? 15.637 -13.194 -36.191 1.00 93.06 115 LEU A C 1
ATOM 916 O O . LEU A 1 115 ? 16.635 -13.164 -35.467 1.00 93.06 115 LEU A O 1
ATOM 920 N N . SER A 1 116 ? 15.442 -12.289 -37.154 1.00 95.69 116 SER A N 1
ATOM 921 C CA . SER A 1 116 ? 16.308 -11.108 -37.283 1.00 95.69 116 SER A CA 1
ATOM 922 C C . SER A 1 116 ? 15.868 -9.992 -36.328 1.00 95.69 116 SER A C 1
ATOM 924 O O . SER A 1 116 ? 14.730 -9.981 -35.855 1.00 95.69 116 SER A O 1
ATOM 926 N N . LYS A 1 117 ? 16.743 -9.003 -36.086 1.00 96.19 117 LYS A N 1
ATOM 927 C CA . LYS A 1 117 ? 16.367 -7.789 -35.341 1.00 96.19 117 LYS A CA 1
ATOM 928 C C . LYS A 1 117 ? 15.152 -7.107 -35.983 1.00 96.19 117 LYS A C 1
ATOM 930 O O . LYS A 1 117 ? 14.196 -6.798 -35.288 1.00 96.19 117 LYS A O 1
ATOM 935 N N . GLN A 1 118 ? 15.151 -6.936 -37.306 1.00 97.44 118 GLN A N 1
ATOM 936 C CA . GLN A 1 118 ? 14.057 -6.273 -38.025 1.00 97.44 118 GLN A CA 1
ATOM 937 C C . GLN A 1 118 ? 12.728 -7.034 -37.902 1.00 97.44 118 GLN A C 1
ATOM 939 O O . GLN A 1 118 ? 11.689 -6.410 -37.693 1.00 97.44 118 GLN A O 1
ATOM 944 N N . ASP A 1 119 ? 12.758 -8.369 -37.957 1.00 97.06 119 ASP A N 1
ATOM 945 C CA . ASP A 1 119 ? 11.555 -9.191 -37.781 1.00 97.06 119 ASP A CA 1
ATOM 946 C C . ASP A 1 119 ? 11.020 -9.121 -36.343 1.00 97.06 119 ASP A C 1
ATOM 948 O O . ASP A 1 119 ? 9.813 -8.986 -36.155 1.00 97.06 119 ASP A O 1
ATOM 952 N N . LEU A 1 120 ? 11.901 -9.144 -35.331 1.00 97.50 120 LEU A N 1
ATOM 953 C CA . LEU A 1 120 ? 11.523 -8.976 -33.922 1.00 97.50 120 LEU A CA 1
ATOM 954 C C . LEU A 1 120 ? 10.875 -7.610 -33.666 1.00 97.50 120 LEU A C 1
ATOM 956 O O . LEU A 1 120 ? 9.801 -7.542 -33.071 1.00 97.50 120 LEU A O 1
ATOM 960 N N . LEU A 1 121 ? 11.494 -6.527 -34.144 1.00 98.25 121 LEU A N 1
ATOM 961 C CA . LEU A 1 121 ? 10.970 -5.172 -33.965 1.00 98.25 121 LEU A CA 1
ATOM 962 C C . LEU A 1 121 ? 9.617 -4.993 -34.657 1.00 98.25 121 LEU A C 1
ATOM 964 O O . LEU A 1 121 ? 8.677 -4.463 -34.069 1.00 98.25 121 LEU A O 1
ATOM 968 N N . LYS A 1 122 ? 9.486 -5.498 -35.886 1.00 98.31 122 LYS A N 1
ATOM 969 C CA . LYS A 1 122 ? 8.228 -5.471 -36.633 1.00 98.31 122 LYS A CA 1
ATOM 970 C C . LYS A 1 122 ? 7.135 -6.305 -35.959 1.00 98.31 122 LYS A C 1
ATOM 972 O O . LYS A 1 122 ? 5.998 -5.847 -35.871 1.00 98.31 122 LYS A O 1
ATOM 977 N N . LYS A 1 123 ? 7.474 -7.495 -35.452 1.00 97.81 123 LYS A N 1
ATOM 978 C CA . LYS A 1 123 ? 6.572 -8.352 -34.668 1.00 97.81 123 LYS A CA 1
ATOM 979 C C . LYS A 1 123 ? 6.078 -7.621 -33.419 1.00 97.81 123 LYS A C 1
ATOM 981 O O . LYS A 1 123 ? 4.874 -7.521 -33.216 1.00 97.81 123 LYS A O 1
ATOM 986 N N . ALA A 1 124 ? 6.983 -7.048 -32.630 1.00 98.00 124 ALA A N 1
ATOM 987 C CA . ALA A 1 124 ? 6.640 -6.324 -31.410 1.00 98.00 124 ALA A CA 1
ATOM 988 C C . ALA A 1 124 ? 5.792 -5.069 -31.673 1.00 98.00 124 ALA A C 1
ATOM 990 O O . ALA A 1 124 ? 4.804 -4.840 -30.980 1.00 98.00 124 ALA A O 1
ATOM 991 N N . ALA A 1 125 ? 6.125 -4.276 -32.696 1.00 98.25 125 ALA A N 1
ATOM 992 C CA . ALA A 1 125 ? 5.400 -3.045 -33.010 1.00 98.25 125 ALA A CA 1
ATOM 993 C C . ALA A 1 125 ? 4.001 -3.278 -33.616 1.00 98.25 125 ALA A C 1
ATOM 995 O O . ALA A 1 125 ? 3.122 -2.436 -33.434 1.00 98.25 125 ALA A O 1
ATOM 996 N N . LEU A 1 126 ? 3.782 -4.389 -34.335 1.00 98.12 126 LEU A N 1
ATOM 997 C CA . LEU A 1 126 ? 2.514 -4.677 -35.028 1.00 98.12 126 LEU A CA 1
ATOM 998 C C . LEU A 1 126 ? 1.639 -5.734 -34.333 1.00 98.12 126 LEU A C 1
ATOM 1000 O O . LEU A 1 126 ? 0.428 -5.763 -34.549 1.00 98.12 126 LEU A O 1
ATOM 1004 N N . SER A 1 127 ? 2.225 -6.642 -33.551 1.00 98.00 127 SER A N 1
ATOM 1005 C CA . SER A 1 127 ? 1.537 -7.794 -32.946 1.00 98.00 127 SER A CA 1
ATOM 1006 C C . SER A 1 127 ? 2.198 -8.213 -31.617 1.00 98.00 127 SER A C 1
ATOM 1008 O O . SER A 1 127 ? 2.667 -9.345 -31.488 1.00 98.00 127 SER A O 1
ATOM 1010 N N . PRO A 1 128 ? 2.251 -7.334 -30.594 1.00 98.06 128 PRO A N 1
ATOM 1011 C CA . PRO A 1 128 ? 2.994 -7.610 -29.360 1.00 98.06 128 PRO A CA 1
ATOM 1012 C C . PRO A 1 128 ? 2.496 -8.834 -28.584 1.00 98.06 128 PRO A C 1
ATOM 1014 O O . PRO A 1 128 ? 3.295 -9.531 -27.967 1.00 98.06 128 PRO A O 1
ATOM 1017 N N . ARG A 1 129 ? 1.205 -9.174 -28.688 1.00 97.75 129 ARG A N 1
ATOM 1018 C CA . ARG A 1 129 ? 0.639 -10.398 -28.091 1.00 97.75 129 ARG A CA 1
ATOM 1019 C C . ARG A 1 129 ? 1.297 -11.689 -28.594 1.00 97.75 129 ARG A C 1
ATOM 1021 O O . ARG A 1 129 ? 1.316 -12.671 -27.859 1.00 97.75 129 ARG A O 1
ATOM 1028 N N . ASP A 1 130 ? 1.895 -11.677 -29.787 1.00 97.12 130 ASP A N 1
ATOM 1029 C CA . ASP A 1 130 ? 2.608 -12.830 -30.350 1.00 97.12 130 ASP A CA 1
ATOM 1030 C C . ASP A 1 130 ? 4.033 -12.987 -29.777 1.00 97.12 130 ASP A C 1
ATOM 1032 O O . ASP A 1 130 ? 4.725 -13.965 -30.085 1.00 97.12 130 ASP A O 1
ATOM 1036 N N . LEU A 1 131 ? 4.522 -12.027 -28.978 1.00 97.50 131 LEU A N 1
ATOM 1037 C CA . LEU A 1 131 ? 5.840 -12.097 -28.346 1.00 97.50 131 LEU A CA 1
ATOM 1038 C C . LEU A 1 131 ? 5.878 -13.171 -27.253 1.00 97.50 131 LEU A C 1
ATOM 1040 O O . LEU A 1 131 ? 5.008 -13.273 -26.387 1.00 97.50 131 LEU A O 1
ATOM 1044 N N . THR A 1 132 ? 6.944 -13.955 -27.256 1.00 96.94 132 THR A N 1
ATOM 1045 C CA . THR A 1 132 ? 7.309 -14.866 -26.171 1.00 96.94 132 THR A CA 1
ATOM 1046 C C . THR A 1 132 ? 7.986 -14.097 -25.035 1.00 96.94 132 THR A C 1
ATOM 1048 O O . THR A 1 132 ? 8.534 -13.015 -25.242 1.00 96.94 132 THR A O 1
ATOM 1051 N N . TRP A 1 133 ? 7.990 -14.658 -23.823 1.00 96.38 133 TRP A N 1
ATOM 1052 C CA . TRP A 1 133 ? 8.652 -14.037 -22.668 1.00 96.38 133 TRP A CA 1
ATOM 1053 C C . TRP A 1 133 ? 10.129 -13.650 -22.909 1.00 96.38 133 TRP A C 1
ATOM 1055 O O . TRP A 1 133 ? 10.488 -12.528 -22.560 1.00 96.38 133 TRP A O 1
ATOM 1065 N N . PRO A 1 134 ? 10.979 -14.473 -23.561 1.00 97.19 134 PRO A N 1
ATOM 1066 C CA . PRO A 1 134 ? 12.348 -14.066 -23.894 1.00 97.19 134 PRO A CA 1
ATOM 1067 C C . PRO A 1 134 ? 12.440 -12.921 -24.915 1.00 97.19 134 PRO A C 1
ATOM 1069 O O . PRO A 1 134 ? 13.370 -12.123 -24.852 1.00 97.19 134 PRO A O 1
ATOM 1072 N N . GLU A 1 135 ? 11.501 -12.828 -25.865 1.00 97.69 135 GLU A N 1
ATOM 1073 C CA . GLU A 1 135 ? 11.451 -11.717 -26.829 1.00 97.69 135 GLU A CA 1
ATOM 1074 C C . GLU A 1 135 ? 11.049 -10.400 -26.142 1.00 97.69 135 GLU A C 1
ATOM 1076 O O . GLU A 1 135 ? 11.607 -9.354 -26.468 1.00 97.69 135 GLU A O 1
ATOM 1081 N N . ILE A 1 136 ? 10.137 -10.459 -25.162 1.00 97.81 136 ILE A N 1
ATOM 1082 C CA . ILE A 1 136 ? 9.766 -9.325 -24.300 1.00 97.81 136 ILE A CA 1
ATOM 1083 C C . ILE A 1 136 ? 10.962 -8.872 -23.454 1.00 97.81 136 ILE A C 1
ATOM 1085 O O . ILE A 1 136 ? 11.324 -7.698 -23.504 1.00 97.81 136 ILE A O 1
ATOM 1089 N N . ASP A 1 137 ? 11.612 -9.794 -22.733 1.00 97.00 137 ASP A N 1
ATOM 1090 C CA . ASP A 1 137 ? 12.766 -9.493 -21.872 1.00 97.00 137 ASP A CA 1
ATOM 1091 C C . ASP A 1 137 ? 13.901 -8.819 -22.656 1.00 97.00 137 ASP A C 1
ATOM 1093 O O . ASP A 1 137 ? 14.409 -7.777 -22.243 1.00 97.00 137 ASP A O 1
ATOM 1097 N N . VAL A 1 138 ? 14.252 -9.338 -23.839 1.00 97.81 138 VAL A N 1
ATOM 1098 C CA . VAL A 1 138 ? 15.306 -8.755 -24.688 1.00 97.81 138 VAL A CA 1
ATOM 1099 C C . VAL A 1 138 ? 14.963 -7.345 -25.184 1.00 97.81 138 VAL A C 1
ATOM 1101 O O . VAL A 1 138 ? 15.869 -6.519 -25.296 1.00 97.81 138 VAL A O 1
ATOM 1104 N N . LEU A 1 139 ? 13.691 -7.036 -25.454 1.00 98.06 139 LEU A N 1
ATOM 1105 C CA . LEU A 1 139 ? 13.274 -5.688 -25.858 1.00 98.06 139 LEU A CA 1
ATOM 1106 C C . LEU A 1 139 ? 13.226 -4.722 -24.666 1.00 98.06 139 LEU A C 1
ATOM 1108 O O . LEU A 1 139 ? 13.810 -3.640 -24.737 1.00 98.06 139 LEU A O 1
ATOM 1112 N N . LYS A 1 140 ? 12.605 -5.128 -23.552 1.00 96.38 140 LYS A N 1
ATOM 1113 C CA . LYS A 1 140 ? 12.499 -4.320 -22.327 1.00 96.38 140 LYS A CA 1
ATOM 1114 C C . LYS A 1 140 ? 13.873 -3.987 -21.742 1.00 96.38 140 LYS A C 1
ATOM 1116 O O . LYS A 1 140 ? 14.139 -2.842 -21.392 1.00 96.38 140 LYS A O 1
ATOM 1121 N N . THR A 1 141 ? 14.778 -4.967 -21.703 1.00 96.69 141 THR A N 1
ATOM 1122 C CA . THR A 1 141 ? 16.162 -4.797 -21.222 1.00 96.69 141 THR A CA 1
ATOM 1123 C C . THR A 1 141 ? 17.085 -4.110 -22.232 1.00 96.69 141 THR A C 1
ATOM 1125 O O . THR A 1 141 ? 18.297 -4.120 -22.033 1.00 96.69 141 THR A O 1
ATOM 1128 N N . ARG A 1 142 ? 16.567 -3.520 -23.324 1.00 97.06 142 ARG A N 1
ATOM 1129 C CA . ARG A 1 142 ? 17.372 -2.827 -24.352 1.00 97.06 142 ARG A CA 1
ATOM 1130 C C . ARG A 1 142 ? 18.533 -3.685 -24.878 1.00 97.06 142 ARG A C 1
ATOM 1132 O O . ARG A 1 142 ? 19.649 -3.215 -25.081 1.00 97.06 142 ARG A O 1
ATOM 1139 N N . TYR A 1 143 ? 18.262 -4.974 -25.073 1.00 97.88 143 TYR A N 1
ATOM 1140 C CA . TYR A 1 143 ? 19.211 -6.018 -25.460 1.00 97.88 143 TYR A CA 1
ATOM 1141 C C . TYR A 1 143 ? 20.344 -6.318 -24.458 1.00 97.88 143 TYR A C 1
ATOM 1143 O O . TYR A 1 143 ? 21.198 -7.145 -24.771 1.00 97.88 143 TYR A O 1
ATOM 1151 N N . TRP A 1 144 ? 20.378 -5.742 -23.251 1.00 96.88 144 TRP A N 1
ATOM 1152 C CA . TRP A 1 144 ? 21.392 -6.088 -22.240 1.00 96.88 144 TRP A CA 1
ATOM 1153 C C . TRP A 1 144 ? 21.294 -7.546 -21.760 1.00 96.88 144 TRP A C 1
ATOM 1155 O O . TRP A 1 144 ? 22.287 -8.129 -21.301 1.00 96.88 144 TRP A O 1
ATOM 1165 N N . GLY A 1 145 ? 20.115 -8.161 -21.901 1.00 93.81 145 GLY A N 1
ATOM 1166 C CA . GLY A 1 145 ? 19.754 -9.386 -21.194 1.00 93.81 145 GLY A CA 1
ATOM 1167 C C . GLY A 1 145 ? 19.551 -9.064 -19.717 1.00 93.81 145 GLY A C 1
ATOM 1168 O O . GLY A 1 145 ? 19.089 -7.978 -19.384 1.00 93.81 145 GLY A O 1
ATOM 1169 N N . ARG A 1 146 ? 19.951 -9.965 -18.812 1.00 93.69 146 ARG A N 1
ATOM 1170 C CA . ARG A 1 146 ? 19.778 -9.737 -17.371 1.00 93.69 146 ARG A CA 1
ATOM 1171 C C . ARG A 1 146 ? 20.459 -8.436 -16.914 1.00 93.69 146 ARG A C 1
ATOM 1173 O O . ARG A 1 146 ? 21.688 -8.356 -16.841 1.00 93.69 146 ARG A O 1
ATOM 1180 N N . ILE A 1 147 ? 19.633 -7.453 -16.575 1.00 95.06 147 ILE A N 1
ATOM 1181 C CA . ILE A 1 147 ? 19.963 -6.296 -15.740 1.00 95.06 147 ILE A CA 1
ATOM 1182 C C . ILE A 1 147 ? 19.832 -6.755 -14.277 1.00 95.06 147 ILE A C 1
ATOM 1184 O O . ILE A 1 147 ? 18.981 -7.597 -13.968 1.00 95.06 147 ILE A O 1
ATOM 1188 N N . THR A 1 148 ? 20.710 -6.305 -13.381 1.00 95.25 148 THR A N 1
ATOM 1189 C CA . THR A 1 148 ? 20.618 -6.656 -11.953 1.00 95.25 148 THR A CA 1
ATOM 1190 C C . THR A 1 148 ? 19.631 -5.751 -11.212 1.00 95.25 148 THR A C 1
ATOM 1192 O O . THR A 1 148 ? 19.216 -4.707 -11.717 1.00 95.25 148 THR A O 1
ATOM 1195 N N . PHE A 1 149 ? 19.233 -6.147 -10.000 1.00 91.19 149 PHE A N 1
ATOM 1196 C CA . PHE A 1 149 ? 18.360 -5.310 -9.173 1.00 91.19 149 PHE A CA 1
ATOM 1197 C C . PHE A 1 149 ? 19.050 -3.986 -8.821 1.00 91.19 149 PHE A C 1
ATOM 1199 O O . PHE A 1 149 ? 18.441 -2.928 -8.905 1.00 91.19 149 PHE A O 1
ATOM 1206 N N . GLU A 1 150 ? 20.345 -4.038 -8.515 1.00 94.62 150 GLU A N 1
ATOM 1207 C CA . GLU A 1 150 ? 21.182 -2.880 -8.211 1.00 94.62 150 GLU A CA 1
ATOM 1208 C C . GLU A 1 150 ? 21.290 -1.929 -9.413 1.00 94.62 150 GLU A C 1
ATOM 1210 O O . GLU A 1 150 ? 21.131 -0.724 -9.248 1.00 94.62 150 GLU A O 1
ATOM 1215 N N . GLU A 1 151 ? 21.490 -2.458 -10.627 1.00 95.81 151 GLU A N 1
ATOM 1216 C CA . GLU A 1 151 ? 21.513 -1.654 -11.858 1.00 95.81 151 GLU A CA 1
ATOM 1217 C C . GLU A 1 151 ? 20.169 -0.945 -12.097 1.00 95.81 151 GLU A C 1
ATOM 1219 O O . GLU A 1 151 ? 20.142 0.256 -12.359 1.00 95.81 151 GLU A O 1
ATOM 1224 N N . SER A 1 152 ? 19.049 -1.660 -11.934 1.00 92.25 152 SER A N 1
ATOM 1225 C CA . SER A 1 152 ? 17.707 -1.073 -12.058 1.00 92.25 152 SER A CA 1
ATOM 1226 C C . SER A 1 152 ? 17.423 -0.023 -10.977 1.00 92.25 152 SER A C 1
ATOM 1228 O O . SER A 1 152 ? 16.809 1.003 -11.263 1.00 92.25 152 SER A O 1
ATOM 1230 N N . MET A 1 153 ? 17.878 -0.253 -9.741 1.00 90.00 153 MET A N 1
ATOM 1231 C CA . MET A 1 153 ? 17.682 0.676 -8.626 1.00 90.00 153 MET A CA 1
ATOM 1232 C C . MET A 1 153 ? 18.427 1.999 -8.820 1.00 90.00 153 MET A C 1
ATOM 1234 O O . MET A 1 153 ? 17.907 3.032 -8.403 1.00 90.00 153 MET A O 1
ATOM 1238 N N . VAL A 1 154 ? 19.599 2.015 -9.469 1.00 93.25 154 VAL A N 1
ATOM 1239 C CA . VAL A 1 154 ? 20.303 3.279 -9.764 1.00 93.25 154 VAL A CA 1
ATOM 1240 C C . VAL A 1 154 ? 19.516 4.135 -10.763 1.00 93.25 154 VAL A C 1
ATOM 1242 O O . VAL A 1 154 ? 19.444 5.348 -10.580 1.00 93.25 154 VAL A O 1
ATOM 1245 N N . PHE A 1 155 ? 18.854 3.528 -11.755 1.00 91.75 155 PHE A N 1
ATOM 1246 C CA . PHE A 1 155 ? 17.977 4.256 -12.681 1.00 91.75 155 PHE A CA 1
ATOM 1247 C C . PHE A 1 155 ? 16.753 4.861 -11.974 1.00 91.75 155 PHE A C 1
ATOM 1249 O O . PHE A 1 155 ? 16.470 6.045 -12.153 1.00 91.75 155 PHE A O 1
ATOM 1256 N N . CYS A 1 156 ? 16.081 4.103 -11.099 1.00 89.50 156 CYS A N 1
ATOM 1257 C CA . CYS A 1 156 ? 14.996 4.644 -10.268 1.00 89.50 156 CYS A CA 1
ATOM 1258 C C . CYS A 1 156 ? 15.492 5.790 -9.367 1.00 89.50 156 CYS A C 1
ATOM 1260 O O . CYS A 1 156 ? 14.930 6.880 -9.396 1.00 89.50 156 CYS A O 1
ATOM 1262 N N . THR A 1 157 ? 16.619 5.593 -8.671 1.00 89.12 157 THR A N 1
ATOM 1263 C CA . THR A 1 157 ? 17.229 6.611 -7.793 1.00 89.12 157 THR A CA 1
ATOM 1264 C C . THR A 1 157 ? 17.567 7.899 -8.552 1.00 89.12 157 THR A C 1
ATOM 1266 O O . THR A 1 157 ? 17.433 8.994 -8.002 1.00 89.12 157 THR A O 1
ATOM 1269 N N . ALA A 1 158 ? 17.988 7.801 -9.818 1.00 90.19 158 ALA A N 1
ATOM 1270 C CA . ALA A 1 158 ? 18.232 8.967 -10.662 1.00 90.19 158 ALA A CA 1
ATOM 1271 C C . ALA A 1 158 ? 16.930 9.739 -10.936 1.00 90.19 158 ALA A C 1
ATOM 1273 O O . ALA A 1 158 ? 16.895 10.949 -10.720 1.00 90.19 158 ALA A O 1
ATOM 1274 N N . LEU A 1 159 ? 15.845 9.056 -11.323 1.00 87.00 159 LEU A N 1
ATOM 1275 C CA . LEU A 1 159 ? 14.526 9.675 -11.524 1.00 87.00 159 LEU A CA 1
ATOM 1276 C C . LEU A 1 159 ? 13.964 10.304 -10.236 1.00 87.00 159 LEU A C 1
ATOM 1278 O O . LEU A 1 159 ? 13.467 11.431 -10.278 1.00 87.00 159 LEU A O 1
ATOM 1282 N N . ASP A 1 160 ? 14.115 9.638 -9.088 1.00 85.56 160 ASP A N 1
ATOM 1283 C CA . ASP A 1 160 ? 13.716 10.173 -7.779 1.00 85.56 160 ASP A CA 1
ATOM 1284 C C . ASP A 1 160 ? 14.508 11.441 -7.423 1.00 85.56 160 ASP A C 1
ATOM 1286 O O . ASP A 1 160 ? 13.957 12.418 -6.911 1.00 85.56 160 ASP A O 1
ATOM 1290 N N . THR A 1 161 ? 15.809 11.456 -7.728 1.00 88.06 161 THR A N 1
ATOM 1291 C CA . THR A 1 161 ? 16.686 12.616 -7.503 1.00 88.06 161 THR A CA 1
ATOM 1292 C C . THR A 1 161 ? 16.310 13.792 -8.413 1.00 88.06 161 THR A C 1
ATOM 1294 O O . THR A 1 161 ? 16.384 14.945 -7.988 1.00 88.06 161 THR A O 1
ATOM 1297 N N . LEU A 1 162 ? 15.849 13.526 -9.642 1.00 85.81 162 LEU A N 1
ATOM 1298 C CA . LEU A 1 162 ? 15.295 14.548 -10.537 1.00 85.81 162 LEU A CA 1
ATOM 1299 C C . LEU A 1 162 ? 13.970 15.113 -9.995 1.00 85.81 162 LEU A C 1
ATOM 1301 O O . LEU A 1 162 ? 13.788 16.332 -9.963 1.00 85.81 162 LEU A O 1
ATOM 1305 N N . ALA A 1 163 ? 13.064 14.249 -9.527 1.00 84.75 163 ALA A N 1
ATOM 1306 C CA . ALA A 1 163 ? 11.771 14.646 -8.966 1.00 84.75 163 ALA A CA 1
ATOM 1307 C C . ALA A 1 163 ? 11.911 15.501 -7.690 1.00 84.75 163 ALA A C 1
ATOM 1309 O O . ALA A 1 163 ? 11.142 16.442 -7.492 1.00 84.75 163 ALA A O 1
ATOM 1310 N N . GLN A 1 164 ? 12.942 15.247 -6.873 1.00 85.62 164 GLN A N 1
ATOM 1311 C CA . GLN A 1 164 ? 13.299 16.071 -5.707 1.00 85.62 164 GLN A CA 1
ATOM 1312 C C . GLN A 1 164 ? 13.712 17.515 -6.057 1.00 85.62 164 GLN A C 1
ATOM 1314 O O . GLN A 1 164 ? 13.696 18.374 -5.173 1.00 85.62 164 GLN A O 1
ATOM 1319 N N . VAL A 1 165 ? 14.071 17.813 -7.315 1.00 85.69 165 VAL A N 1
ATOM 1320 C CA . VAL A 1 165 ? 14.309 19.192 -7.783 1.00 85.69 165 VAL A CA 1
ATOM 1321 C C . VAL A 1 165 ? 12.980 19.858 -8.145 1.00 85.69 165 VAL A C 1
ATOM 1323 O O . VAL A 1 165 ? 12.635 20.889 -7.567 1.00 85.69 165 VAL A O 1
ATOM 1326 N N . SER A 1 166 ? 12.234 19.262 -9.081 1.00 87.50 166 SER A N 1
ATOM 1327 C CA . SER A 1 166 ? 10.780 19.416 -9.230 1.00 87.50 166 SER A CA 1
ATOM 1328 C C . SER A 1 166 ? 10.223 18.378 -10.210 1.00 87.50 166 SER A C 1
ATOM 1330 O O . SER A 1 166 ? 10.916 17.925 -11.124 1.00 87.50 166 SER A O 1
ATOM 1332 N N . GLU A 1 167 ? 8.940 18.048 -10.066 1.00 86.75 167 GLU A N 1
ATOM 1333 C CA . GLU A 1 167 ? 8.206 17.173 -10.989 1.00 86.75 167 GLU A CA 1
ATOM 1334 C C . GLU A 1 167 ? 8.200 17.722 -12.429 1.00 86.75 167 GLU A C 1
ATOM 1336 O O . GLU A 1 167 ? 8.488 16.989 -13.377 1.00 86.75 167 GLU A O 1
ATOM 1341 N N . GLU A 1 168 ? 7.962 19.030 -12.595 1.00 89.81 168 GLU A N 1
ATOM 1342 C CA . GLU A 1 168 ? 8.006 19.716 -13.895 1.00 89.81 168 GLU A CA 1
ATOM 1343 C C . GLU A 1 168 ? 9.376 19.568 -14.577 1.00 89.81 168 GLU A C 1
ATOM 1345 O O . GLU A 1 168 ? 9.444 19.292 -15.775 1.00 89.81 168 GLU A O 1
ATOM 1350 N N . HIS A 1 169 ? 10.474 19.715 -13.825 1.00 85.75 169 HIS A N 1
ATOM 1351 C CA . HIS A 1 169 ? 11.831 19.660 -14.373 1.00 85.75 169 HIS A CA 1
ATOM 1352 C C . HIS A 1 169 ? 12.298 18.224 -14.645 1.00 85.75 169 HIS A C 1
ATOM 1354 O O . HIS A 1 169 ? 12.923 17.964 -15.673 1.00 85.75 169 HIS A O 1
ATOM 1360 N N . SER A 1 170 ? 11.931 17.267 -13.786 1.00 87.56 170 SER A N 1
ATOM 1361 C CA . SER A 1 170 ? 12.115 15.836 -14.067 1.00 87.56 170 SER A CA 1
ATOM 1362 C C . SER A 1 170 ? 11.394 15.444 -15.365 1.00 87.56 170 SER A C 1
ATOM 1364 O O . SER A 1 170 ? 11.989 14.858 -16.275 1.00 87.56 170 SER A O 1
ATOM 1366 N N . THR A 1 171 ? 10.142 15.891 -15.512 1.00 90.19 171 THR A N 1
ATOM 1367 C CA . THR A 1 171 ? 9.324 15.696 -16.715 1.00 90.19 171 THR A CA 1
ATOM 1368 C C . THR A 1 171 ? 9.943 16.353 -17.951 1.00 90.19 171 THR A C 1
ATOM 1370 O O . THR A 1 171 ? 9.979 15.731 -19.015 1.00 90.19 171 THR A O 1
ATOM 1373 N N . GLU A 1 172 ? 10.455 17.582 -17.845 1.00 93.12 172 GLU A N 1
ATOM 1374 C CA . GLU A 1 172 ? 11.171 18.282 -18.923 1.00 93.12 172 GLU A CA 1
ATOM 1375 C C . GLU A 1 172 ? 12.390 17.478 -19.402 1.00 93.12 172 GLU A C 1
ATOM 1377 O O . GLU A 1 172 ? 12.519 17.190 -20.594 1.00 93.12 172 GLU A O 1
ATOM 1382 N N . ILE A 1 173 ? 13.267 17.081 -18.478 1.00 92.12 173 ILE A N 1
ATOM 1383 C CA . ILE A 1 173 ? 14.547 16.420 -18.767 1.00 92.12 173 ILE A CA 1
ATOM 1384 C C . ILE A 1 173 ? 14.336 15.020 -19.346 1.00 92.12 173 ILE A C 1
ATOM 1386 O O . ILE A 1 173 ? 14.955 14.670 -20.356 1.00 92.12 173 ILE A O 1
ATOM 1390 N N . PHE A 1 174 ? 13.414 14.242 -18.774 1.00 90.94 174 PHE A N 1
ATOM 1391 C CA . PHE A 1 174 ? 13.063 12.925 -19.300 1.00 90.94 174 PHE A CA 1
ATOM 1392 C C . PHE A 1 174 ? 12.449 13.026 -20.704 1.00 90.94 174 PHE A C 1
ATOM 1394 O O . PHE A 1 174 ? 12.834 12.282 -21.609 1.00 90.94 174 PHE A O 1
ATOM 1401 N N . ASN A 1 175 ? 11.554 13.995 -20.944 1.00 92.81 175 ASN A N 1
ATOM 1402 C CA . ASN A 1 175 ? 11.013 14.229 -22.285 1.00 92.81 175 ASN A CA 1
ATOM 1403 C C . ASN A 1 175 ? 12.076 14.712 -23.276 1.00 92.81 175 ASN A C 1
ATOM 1405 O O . ASN A 1 175 ? 12.056 14.278 -24.426 1.00 92.81 175 ASN A O 1
ATOM 1409 N N . ARG A 1 176 ? 13.026 15.550 -22.850 1.00 94.56 176 ARG A N 1
ATOM 1410 C CA . ARG A 1 176 ? 14.151 16.018 -23.671 1.00 94.56 176 ARG A CA 1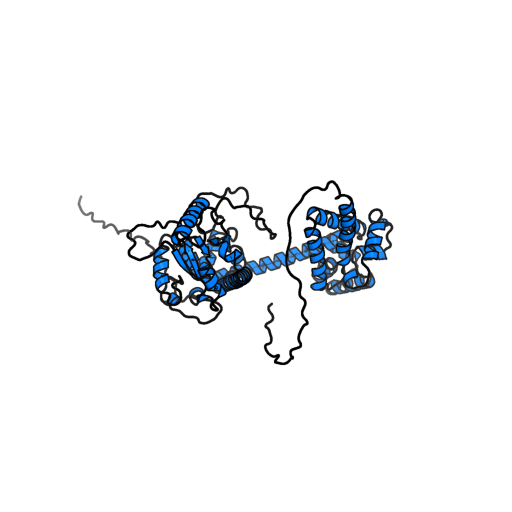
ATOM 1411 C C . ARG A 1 176 ? 15.006 14.845 -24.163 1.00 94.56 176 ARG A C 1
ATOM 1413 O O . ARG A 1 176 ? 15.216 14.717 -25.371 1.00 94.56 176 ARG A O 1
ATOM 1420 N N . LEU A 1 177 ? 15.403 13.931 -23.270 1.00 95.00 177 LEU A N 1
ATOM 1421 C CA . LEU A 1 177 ? 16.113 12.705 -23.658 1.00 95.00 177 LEU A CA 1
ATOM 1422 C C . LEU A 1 177 ? 15.243 11.800 -24.549 1.00 95.00 177 LEU A C 1
ATOM 1424 O O . LEU A 1 177 ? 15.711 11.330 -25.585 1.00 95.00 177 LEU A O 1
ATOM 1428 N N . ARG A 1 178 ? 13.963 11.598 -24.205 1.00 94.25 178 ARG A N 1
ATOM 1429 C CA . ARG A 1 178 ? 13.030 10.758 -24.980 1.00 94.25 178 ARG A CA 1
ATOM 1430 C C . ARG A 1 178 ? 12.804 11.279 -26.406 1.00 94.25 178 ARG A C 1
ATOM 1432 O O . ARG A 1 178 ? 12.770 10.483 -27.342 1.00 94.25 178 ARG A O 1
ATOM 1439 N N . VAL A 1 179 ? 12.691 12.596 -26.594 1.00 94.81 179 VAL A N 1
ATOM 1440 C CA . VAL A 1 179 ? 12.528 13.260 -27.906 1.00 94.81 179 VAL A CA 1
ATOM 1441 C C . VAL A 1 179 ? 13.822 13.260 -28.725 1.00 94.81 179 VAL A C 1
ATOM 1443 O O . VAL A 1 179 ? 13.769 13.277 -29.955 1.00 94.81 179 VAL A O 1
ATOM 1446 N N . PHE A 1 180 ? 14.985 13.217 -28.075 1.00 95.88 180 PHE A N 1
ATOM 1447 C CA . PHE A 1 180 ? 16.254 12.979 -28.754 1.00 95.88 180 PHE A CA 1
ATOM 1448 C C . PHE A 1 180 ? 16.363 11.519 -29.217 1.00 95.88 180 PHE A C 1
ATOM 1450 O O . PHE A 1 180 ? 16.507 11.267 -30.414 1.00 95.88 180 PHE A O 1
ATOM 1457 N N . GLN A 1 181 ? 16.192 10.558 -28.302 1.00 96.19 181 GLN A N 1
ATOM 1458 C CA . GLN A 1 181 ? 16.243 9.125 -28.608 1.00 96.19 181 GLN A CA 1
ATOM 1459 C C . GLN A 1 181 ? 15.195 8.699 -29.648 1.00 96.19 181 GLN A C 1
ATOM 1461 O O . GLN A 1 181 ? 15.497 7.853 -30.486 1.00 96.19 181 GLN A O 1
ATOM 1466 N N . SER A 1 182 ? 13.999 9.309 -29.674 1.00 95.12 182 SER A N 1
ATOM 1467 C CA . SER A 1 182 ? 12.956 9.002 -30.673 1.00 95.12 182 SER A CA 1
ATOM 1468 C C . SER A 1 182 ? 13.407 9.198 -32.127 1.00 95.12 182 SER A C 1
ATOM 1470 O O . SER A 1 182 ? 12.845 8.582 -33.028 1.00 95.12 182 SER A O 1
ATOM 1472 N N . ARG A 1 183 ? 14.449 10.011 -32.351 1.00 96.88 183 ARG A N 1
ATOM 1473 C CA . ARG A 1 183 ? 15.076 10.277 -33.657 1.00 96.88 183 ARG A CA 1
ATOM 1474 C C . ARG A 1 183 ? 16.254 9.342 -33.972 1.00 96.88 183 ARG A C 1
ATOM 1476 O O . ARG A 1 183 ? 16.801 9.427 -35.067 1.00 96.88 183 ARG A O 1
ATOM 1483 N N . LEU A 1 184 ? 16.666 8.506 -33.014 1.00 97.12 184 LEU A N 1
ATOM 1484 C CA . LEU A 1 184 ? 17.801 7.581 -33.116 1.00 97.12 184 LEU A CA 1
ATOM 1485 C C . LEU A 1 184 ? 17.382 6.126 -33.354 1.00 97.12 184 LEU A C 1
ATOM 1487 O O . LEU A 1 184 ? 18.180 5.362 -33.882 1.00 97.12 184 LEU A O 1
ATOM 1491 N N . TYR A 1 185 ? 16.183 5.719 -32.941 1.00 97.25 185 TYR A N 1
ATOM 1492 C CA . TYR A 1 185 ? 15.694 4.343 -33.090 1.00 97.25 185 TYR A CA 1
ATOM 1493 C C . TYR A 1 185 ? 15.565 3.904 -34.566 1.00 97.25 185 TYR A C 1
ATOM 1495 O O . TYR A 1 185 ? 15.249 4.716 -35.437 1.00 97.25 185 TYR A O 1
ATOM 1503 N N . ASP A 1 186 ? 15.769 2.609 -34.845 1.00 96.69 186 ASP A N 1
ATOM 1504 C CA . ASP A 1 186 ? 15.433 2.016 -36.153 1.00 96.69 186 ASP A CA 1
ATOM 1505 C C . ASP A 1 186 ? 13.914 2.045 -36.425 1.00 96.69 186 ASP A C 1
ATOM 1507 O O . ASP A 1 186 ? 13.094 2.262 -35.527 1.00 96.69 186 ASP A O 1
ATOM 1511 N N . GLU A 1 187 ? 13.519 1.757 -37.672 1.00 97.31 187 GLU A N 1
ATOM 1512 C CA . GLU A 1 187 ? 12.116 1.501 -38.016 1.00 97.31 187 GLU A CA 1
ATOM 1513 C C . GLU A 1 187 ? 11.513 0.457 -37.057 1.00 97.31 187 GLU A C 1
ATOM 1515 O O . GLU A 1 187 ? 12.107 -0.588 -36.788 1.00 97.31 187 GLU A O 1
ATOM 1520 N N . HIS A 1 188 ? 10.336 0.778 -36.514 1.00 97.88 188 HIS A N 1
ATOM 1521 C CA . HIS A 1 188 ? 9.639 0.050 -35.446 1.00 97.88 188 HIS A CA 1
ATOM 1522 C C . HIS A 1 188 ? 10.331 -0.013 -34.066 1.00 97.88 188 HIS A C 1
ATOM 1524 O O . HIS A 1 188 ? 9.640 -0.330 -33.102 1.00 97.88 188 HIS A O 1
ATOM 1530 N N . GLU A 1 189 ? 11.616 0.322 -33.905 1.00 97.62 189 GLU A N 1
ATOM 1531 C CA . GLU A 1 189 ? 12.372 0.018 -32.675 1.00 97.62 189 GLU A CA 1
ATOM 1532 C C . GLU A 1 189 ? 11.825 0.707 -31.415 1.00 97.62 189 GLU A C 1
ATOM 1534 O O . GLU A 1 189 ? 11.644 0.052 -30.390 1.00 97.62 189 GLU A O 1
ATOM 1539 N N . ALA A 1 190 ? 11.461 1.989 -31.505 1.00 96.50 190 ALA A N 1
ATOM 1540 C CA . ALA A 1 190 ? 10.863 2.720 -30.385 1.00 96.50 190 ALA A CA 1
ATOM 1541 C C . ALA A 1 190 ? 9.550 2.073 -29.897 1.00 96.50 190 ALA A C 1
ATOM 1543 O O . ALA A 1 190 ? 9.383 1.812 -28.705 1.00 96.50 190 ALA A O 1
ATOM 1544 N N . LYS A 1 191 ? 8.627 1.776 -30.828 1.00 97.50 191 LYS A N 1
ATOM 1545 C CA . LYS A 1 191 ? 7.306 1.215 -30.494 1.00 97.50 191 LYS A CA 1
ATOM 1546 C C . LYS A 1 191 ? 7.376 -0.275 -30.154 1.00 97.50 191 LYS A C 1
ATOM 1548 O O . LYS A 1 191 ? 6.537 -0.759 -29.412 1.00 97.50 191 LYS A O 1
ATOM 1553 N N . ALA A 1 192 ? 8.391 -0.993 -30.630 1.00 98.00 192 ALA A N 1
ATOM 1554 C CA . ALA A 1 192 ? 8.674 -2.364 -30.220 1.00 98.00 192 ALA A CA 1
ATOM 1555 C C . ALA A 1 192 ? 9.056 -2.459 -28.735 1.00 98.00 192 ALA A C 1
ATOM 1557 O O . ALA A 1 192 ? 8.547 -3.332 -28.039 1.00 98.00 192 ALA A O 1
ATOM 1558 N N . ILE A 1 193 ? 9.920 -1.557 -28.252 1.00 97.56 193 ILE A N 1
ATOM 1559 C CA . ILE A 1 193 ? 10.326 -1.501 -26.838 1.00 97.56 193 ILE A CA 1
ATOM 1560 C C . ILE A 1 193 ? 9.141 -1.067 -25.963 1.00 97.56 193 ILE A C 1
ATOM 1562 O O . ILE A 1 193 ? 8.862 -1.709 -24.955 1.00 97.56 193 ILE A O 1
ATOM 1566 N N . GLU A 1 194 ? 8.402 -0.029 -26.373 1.00 96.62 194 GLU A N 1
ATOM 1567 C CA . GLU A 1 194 ? 7.203 0.442 -25.662 1.00 96.62 194 GLU A CA 1
ATOM 1568 C C . GLU A 1 194 ? 6.125 -0.657 -25.570 1.00 96.62 194 GLU A C 1
ATOM 1570 O O . GLU A 1 194 ? 5.716 -1.020 -24.470 1.00 96.62 194 GLU A O 1
ATOM 1575 N N . ASN A 1 195 ? 5.755 -1.281 -26.697 1.00 98.12 195 ASN A N 1
ATOM 1576 C CA . ASN A 1 195 ? 4.785 -2.382 -26.727 1.00 98.12 195 ASN A CA 1
ATOM 1577 C C . ASN A 1 195 ? 5.231 -3.617 -25.923 1.00 98.12 195 ASN A C 1
ATOM 1579 O O . ASN A 1 195 ? 4.381 -4.356 -25.431 1.00 98.12 195 ASN A O 1
ATOM 1583 N N . ALA A 1 196 ? 6.536 -3.898 -25.838 1.00 98.00 196 ALA A N 1
ATOM 1584 C CA . ALA A 1 196 ? 7.041 -5.029 -25.060 1.00 98.00 196 ALA A CA 1
ATOM 1585 C C . ALA A 1 196 ? 6.851 -4.797 -23.554 1.00 98.00 196 ALA A C 1
ATOM 1587 O O . ALA A 1 196 ? 6.444 -5.719 -22.851 1.00 98.00 196 ALA A O 1
ATOM 1588 N N . SER A 1 197 ? 7.071 -3.569 -23.076 1.00 96.12 197 SER A N 1
ATOM 1589 C CA . SER A 1 197 ? 6.762 -3.177 -21.696 1.00 96.12 197 SER A CA 1
ATOM 1590 C C . SER A 1 197 ? 5.253 -3.174 -21.418 1.00 96.12 197 SER A C 1
ATOM 1592 O O . SER A 1 197 ? 4.829 -3.696 -20.391 1.00 96.12 197 SER A O 1
ATOM 1594 N N . GLU A 1 198 ? 4.433 -2.655 -22.344 1.00 97.06 198 GLU A N 1
ATOM 1595 C CA . GLU A 1 198 ? 2.959 -2.692 -22.252 1.00 97.06 198 GLU A CA 1
ATOM 1596 C C . GLU A 1 198 ? 2.427 -4.141 -22.156 1.00 97.06 198 GLU A C 1
ATOM 1598 O O . GLU A 1 198 ? 1.557 -4.441 -21.339 1.00 97.06 198 GLU A O 1
ATOM 1603 N N . GLU A 1 199 ? 2.959 -5.062 -22.968 1.00 98.12 199 GLU A N 1
ATOM 1604 C CA . GLU A 1 199 ? 2.554 -6.475 -22.985 1.00 98.12 199 GLU A CA 1
ATOM 1605 C C . GLU A 1 199 ? 3.146 -7.292 -21.821 1.00 98.12 199 GLU A C 1
ATOM 1607 O O . GLU A 1 199 ? 2.534 -8.284 -21.426 1.00 98.12 199 GLU A O 1
ATOM 1612 N N . GLU A 1 200 ? 4.287 -6.894 -21.241 1.00 97.00 200 GLU A N 1
ATOM 1613 C CA . GLU A 1 200 ? 4.735 -7.430 -19.949 1.00 97.00 200 GLU A CA 1
ATOM 1614 C C . GLU A 1 200 ? 3.762 -7.045 -18.839 1.00 97.00 200 GLU A C 1
ATOM 1616 O O . GLU A 1 200 ? 3.268 -7.943 -18.159 1.00 97.00 200 GLU A O 1
ATOM 1621 N N . GLY A 1 201 ? 3.472 -5.744 -18.686 1.00 94.81 201 GLY A N 1
ATOM 1622 C CA . GLY A 1 201 ? 2.555 -5.230 -17.666 1.00 94.81 201 GLY A CA 1
ATOM 1623 C C . GLY A 1 201 ? 1.232 -5.979 -17.722 1.00 94.81 201 GLY A C 1
ATOM 1624 O O . GLY A 1 201 ? 0.919 -6.732 -16.808 1.00 94.81 201 GLY A O 1
ATOM 1625 N N . ARG A 1 202 ? 0.579 -5.970 -18.890 1.00 97.19 202 ARG A N 1
ATOM 1626 C CA . ARG A 1 202 ? -0.675 -6.699 -19.133 1.00 97.19 202 ARG A CA 1
ATOM 1627 C C . ARG A 1 202 ? -0.608 -8.198 -18.79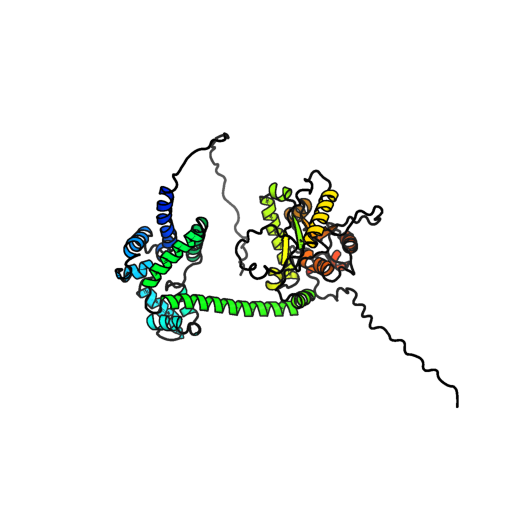2 1.00 97.19 202 ARG A C 1
ATOM 1629 O O . ARG A 1 202 ? -1.625 -8.797 -18.457 1.00 97.19 202 ARG A O 1
ATOM 1636 N N . ARG A 1 203 ? 0.550 -8.857 -18.925 1.00 97.44 203 ARG A N 1
ATOM 1637 C CA . ARG A 1 203 ? 0.709 -10.274 -18.540 1.00 97.44 203 ARG A CA 1
ATOM 1638 C C . ARG A 1 203 ? 0.889 -10.460 -17.040 1.00 97.44 203 ARG A C 1
ATOM 1640 O O . ARG A 1 203 ? 0.416 -11.468 -16.529 1.00 97.44 203 ARG A O 1
ATOM 1647 N N . ILE A 1 204 ? 1.564 -9.533 -16.367 1.00 93.56 204 ILE A N 1
ATOM 1648 C CA . ILE A 1 204 ? 1.668 -9.510 -14.906 1.00 93.56 204 ILE A CA 1
ATOM 1649 C C . ILE A 1 204 ? 0.288 -9.207 -14.315 1.00 93.56 204 ILE A C 1
ATOM 1651 O O . ILE A 1 204 ? -0.168 -9.976 -13.478 1.00 93.56 204 ILE A O 1
ATOM 1655 N N . ASP A 1 205 ? -0.411 -8.195 -14.834 1.00 91.50 205 ASP A N 1
ATOM 1656 C CA . ASP A 1 205 ? -1.778 -7.832 -14.452 1.00 91.50 205 ASP A CA 1
ATOM 1657 C C . ASP A 1 205 ? -2.718 -9.039 -14.576 1.00 91.50 205 ASP A C 1
ATOM 1659 O O . ASP A 1 205 ? -3.374 -9.407 -13.611 1.00 91.50 205 ASP A O 1
ATOM 1663 N N . ASN A 1 206 ? -2.717 -9.736 -15.721 1.00 94.94 206 ASN A N 1
ATOM 1664 C CA . ASN A 1 206 ? -3.545 -10.933 -15.908 1.00 94.94 206 ASN A CA 1
ATOM 1665 C C . ASN A 1 206 ? -3.199 -12.090 -14.955 1.00 94.94 206 ASN A C 1
ATOM 1667 O O . ASN A 1 206 ? -4.097 -12.827 -14.561 1.00 94.94 206 ASN A O 1
ATOM 1671 N N . VAL A 1 207 ? -1.925 -12.275 -14.591 1.00 94.56 207 VAL A N 1
ATOM 1672 C CA . VAL A 1 207 ? -1.533 -13.289 -13.595 1.00 94.56 207 VAL A CA 1
ATOM 1673 C C . VAL A 1 207 ? -1.960 -12.858 -12.191 1.00 94.56 207 VAL A C 1
ATOM 1675 O O . VAL A 1 207 ? -2.430 -13.693 -11.426 1.00 94.56 207 VAL A O 1
ATOM 1678 N N . GLN A 1 208 ? -1.865 -11.567 -11.869 1.00 89.12 208 GLN A N 1
ATOM 1679 C CA . GLN A 1 208 ? -2.340 -11.017 -10.602 1.00 89.12 208 GLN A CA 1
ATOM 1680 C C . GLN A 1 208 ? -3.870 -11.094 -10.492 1.00 89.12 208 GLN A C 1
ATOM 1682 O O . GLN A 1 208 ? -4.364 -11.410 -9.422 1.00 89.12 208 GLN A O 1
ATOM 1687 N N . GLU A 1 209 ? -4.625 -10.886 -11.577 1.00 90.69 209 GLU A N 1
ATOM 1688 C CA . GLU A 1 209 ? -6.082 -11.100 -11.625 1.00 90.69 209 GLU A CA 1
ATOM 1689 C C . GLU A 1 209 ? -6.456 -12.567 -11.334 1.00 90.69 209 GLU A C 1
ATOM 1691 O O . GLU A 1 209 ? -7.349 -12.820 -10.522 1.00 90.69 209 GLU A O 1
ATOM 1696 N N . ASP A 1 210 ? -5.759 -13.531 -11.950 1.00 93.50 210 ASP A N 1
ATOM 1697 C CA . ASP A 1 210 ? -5.963 -14.968 -11.708 1.00 93.50 210 ASP A CA 1
ATOM 1698 C C . ASP A 1 210 ? -5.564 -15.371 -10.265 1.00 93.50 210 ASP A C 1
ATOM 1700 O O . ASP A 1 210 ? -6.253 -16.178 -9.627 1.00 93.50 210 ASP A O 1
ATOM 1704 N N . GLU A 1 211 ? -4.479 -14.807 -9.714 1.00 91.62 211 GLU A N 1
ATOM 1705 C CA . GLU A 1 211 ? -4.046 -15.033 -8.324 1.00 91.62 211 GLU A CA 1
ATOM 1706 C C . GLU A 1 211 ? -4.997 -14.380 -7.298 1.00 91.62 211 GLU A C 1
ATOM 1708 O O . GLU A 1 211 ? -5.395 -15.048 -6.342 1.00 91.62 211 GLU A O 1
ATOM 1713 N N . ASP A 1 212 ? -5.438 -13.135 -7.520 1.00 88.31 212 ASP A N 1
ATOM 1714 C CA . ASP A 1 212 ? -6.448 -12.417 -6.722 1.00 88.31 212 ASP A CA 1
ATOM 1715 C C . ASP A 1 212 ? -7.769 -13.199 -6.661 1.00 88.31 212 ASP A C 1
ATOM 1717 O O . ASP A 1 212 ? -8.352 -13.366 -5.587 1.00 88.31 212 ASP A O 1
ATOM 1721 N N . GLN A 1 213 ? -8.251 -13.683 -7.812 1.00 91.69 213 GLN A N 1
ATOM 1722 C CA . GLN A 1 213 ? -9.483 -14.470 -7.907 1.00 91.69 213 GLN A CA 1
ATOM 1723 C C . GLN A 1 213 ? -9.339 -15.810 -7.171 1.00 91.69 213 GLN A C 1
ATOM 1725 O O . GLN A 1 213 ? -10.235 -16.205 -6.421 1.00 91.69 213 GLN A O 1
ATOM 1730 N N . THR A 1 214 ? -8.190 -16.476 -7.314 1.00 93.62 214 THR A N 1
ATOM 1731 C CA . THR A 1 214 ? -7.875 -17.706 -6.570 1.00 93.62 214 THR A CA 1
ATOM 1732 C C . THR A 1 214 ? -7.817 -17.448 -5.059 1.00 93.62 214 THR A C 1
ATOM 1734 O O . THR A 1 214 ? -8.285 -18.272 -4.267 1.00 93.62 214 THR A O 1
ATOM 1737 N N . GLU A 1 215 ? -7.283 -16.302 -4.623 1.00 91.44 215 GLU A N 1
ATOM 1738 C CA . GLU A 1 215 ? -7.266 -15.940 -3.206 1.00 91.44 215 GLU A CA 1
ATOM 1739 C C . GLU A 1 215 ? -8.669 -15.613 -2.674 1.00 91.44 215 GLU A C 1
ATOM 1741 O O . GLU A 1 215 ? -9.013 -16.020 -1.563 1.00 91.44 215 GLU A O 1
ATOM 1746 N N . LEU A 1 216 ? -9.500 -14.937 -3.471 1.00 91.88 216 LEU A N 1
ATOM 1747 C CA . LEU A 1 216 ? -10.886 -14.621 -3.132 1.00 91.88 216 LEU A CA 1
ATOM 1748 C C . LEU A 1 216 ? -11.730 -15.891 -2.957 1.00 91.88 216 LEU A C 1
ATOM 1750 O O . LEU A 1 216 ? -12.445 -16.017 -1.962 1.00 91.88 216 LEU A O 1
ATOM 1754 N N . GLU A 1 217 ? -11.605 -16.863 -3.862 1.00 93.38 217 GLU A N 1
ATOM 1755 C CA . GLU A 1 217 ? -12.269 -18.168 -3.737 1.00 93.38 217 GLU A CA 1
ATOM 1756 C C . GLU A 1 217 ? -11.804 -18.924 -2.481 1.00 93.38 217 GLU A C 1
ATOM 1758 O O . GLU A 1 217 ? -12.631 -19.439 -1.722 1.00 93.38 217 GLU A O 1
ATOM 1763 N N . ARG A 1 218 ? -10.494 -18.910 -2.192 1.00 92.00 218 ARG A N 1
ATOM 1764 C CA . ARG A 1 218 ? -9.916 -19.472 -0.958 1.00 92.00 218 ARG A CA 1
ATOM 1765 C C . ARG A 1 218 ? -10.478 -18.800 0.299 1.00 92.00 218 ARG A C 1
ATOM 1767 O O . ARG A 1 218 ? -10.818 -19.497 1.252 1.00 92.00 218 ARG A O 1
ATOM 1774 N N . MET A 1 219 ? -10.608 -17.474 0.312 1.00 93.56 219 MET A N 1
ATOM 1775 C CA . MET A 1 219 ? -11.180 -16.718 1.433 1.00 93.56 219 MET A CA 1
ATOM 1776 C C . MET A 1 219 ? -12.670 -17.030 1.635 1.00 93.56 219 MET A C 1
ATOM 1778 O O . MET A 1 219 ? -13.091 -17.231 2.772 1.00 93.56 219 MET A O 1
ATOM 1782 N N . ILE A 1 220 ? -13.461 -17.124 0.561 1.00 90.44 220 ILE A N 1
ATOM 1783 C CA . ILE A 1 220 ? -14.882 -17.511 0.637 1.00 90.44 220 ILE A CA 1
ATOM 1784 C C . ILE A 1 220 ? -15.031 -18.948 1.176 1.00 90.44 220 ILE A C 1
ATOM 1786 O O . ILE A 1 220 ? -15.961 -19.230 1.929 1.00 90.44 220 ILE A O 1
ATOM 1790 N N . GLN A 1 221 ? -14.110 -19.856 0.836 1.00 92.44 221 GLN A N 1
ATOM 1791 C CA . GLN A 1 221 ? -14.153 -21.253 1.281 1.00 92.44 221 GLN A CA 1
ATOM 1792 C C . GLN A 1 221 ? -13.609 -21.488 2.706 1.00 92.44 221 GLN A C 1
ATOM 1794 O O . GLN A 1 221 ? -14.135 -22.341 3.426 1.00 92.44 221 GLN A O 1
ATOM 1799 N N . GLU A 1 222 ? -12.530 -20.807 3.105 1.00 92.06 222 GLU A N 1
ATOM 1800 C CA . GLU A 1 222 ? -11.776 -21.102 4.339 1.00 92.06 222 GLU A CA 1
ATOM 1801 C C . GLU A 1 222 ? -11.856 -20.016 5.423 1.00 92.06 222 GLU A C 1
ATOM 1803 O O . GLU A 1 222 ? -11.455 -20.270 6.566 1.00 92.06 222 GLU A O 1
ATOM 1808 N N . GLY A 1 223 ? -12.307 -18.814 5.062 1.00 91.31 223 GLY A N 1
ATOM 1809 C CA . GLY A 1 223 ? -12.310 -17.635 5.919 1.00 91.31 223 GLY A CA 1
ATOM 1810 C C . GLY A 1 223 ? -13.502 -17.530 6.863 1.00 91.31 223 GLY A C 1
ATOM 1811 O O . GLY A 1 223 ? -14.392 -18.378 6.929 1.00 91.31 223 GLY A O 1
ATOM 1812 N N . GLN A 1 224 ? -13.500 -16.452 7.641 1.00 91.06 224 GLN A N 1
ATOM 1813 C CA . GLN A 1 224 ? -14.593 -16.124 8.553 1.00 91.06 224 GLN A CA 1
ATOM 1814 C C . GLN A 1 224 ? -15.860 -15.736 7.756 1.00 91.06 224 GLN A C 1
ATOM 1816 O O . GLN A 1 224 ? -15.757 -14.877 6.881 1.00 91.06 224 GLN A O 1
ATOM 1821 N N . PRO A 1 225 ? -17.065 -16.270 8.058 1.00 93.50 225 PRO A N 1
ATOM 1822 C CA . PRO A 1 225 ? -18.267 -16.059 7.231 1.00 93.50 225 PRO A CA 1
ATOM 1823 C C . PRO A 1 225 ? -18.669 -14.594 7.002 1.00 93.50 225 PRO A C 1
ATOM 1825 O O . PRO A 1 225 ? -19.313 -14.261 6.010 1.00 93.50 225 PRO A O 1
ATOM 1828 N N . TRP A 1 226 ? -18.281 -13.697 7.909 1.00 94.56 226 TRP A N 1
ATOM 1829 C CA . TRP A 1 226 ? -18.544 -12.269 7.765 1.00 94.56 226 TRP A CA 1
ATOM 1830 C C . TRP A 1 226 ? -17.662 -11.586 6.705 1.00 94.56 226 TRP A C 1
ATOM 1832 O O . TRP A 1 226 ? -18.067 -10.550 6.192 1.00 94.56 226 TRP A O 1
ATOM 1842 N N . LEU A 1 227 ? -16.511 -12.162 6.326 1.00 94.88 227 LEU A N 1
ATOM 1843 C CA . LEU A 1 227 ? -15.683 -11.667 5.214 1.00 94.88 227 LEU A CA 1
ATOM 1844 C C . LEU A 1 227 ? -16.415 -11.826 3.879 1.00 94.88 227 LEU A C 1
ATOM 1846 O O . LEU A 1 227 ? -16.444 -10.890 3.086 1.00 94.88 227 LEU A O 1
ATOM 1850 N N . GLN A 1 228 ? -17.071 -12.975 3.662 1.00 94.75 228 GLN A N 1
ATOM 1851 C CA . GLN A 1 228 ? -17.954 -13.170 2.510 1.00 94.75 228 GLN A CA 1
ATOM 1852 C C . GLN A 1 228 ? -19.084 -12.132 2.524 1.00 94.75 228 GLN A C 1
ATOM 1854 O O . GLN A 1 228 ? -19.325 -11.482 1.514 1.00 94.75 228 GLN A O 1
ATOM 1859 N N . LYS A 1 229 ? -19.733 -11.916 3.675 1.00 96.06 229 LYS A N 1
ATOM 1860 C CA . LYS A 1 229 ? -20.814 -10.927 3.794 1.00 96.06 229 LYS A CA 1
ATOM 1861 C C . LYS A 1 229 ? -20.341 -9.492 3.521 1.00 96.06 229 LYS A C 1
ATOM 1863 O O . LYS A 1 229 ? -21.022 -8.755 2.818 1.00 96.06 229 LYS A O 1
ATOM 1868 N N . LEU A 1 230 ? -19.168 -9.099 4.021 1.00 95.50 230 LEU A N 1
ATOM 1869 C CA . LEU A 1 230 ? -18.559 -7.796 3.732 1.00 95.50 230 LEU A CA 1
ATOM 1870 C C . LEU A 1 230 ? -18.233 -7.651 2.236 1.00 95.50 230 LEU A C 1
ATOM 1872 O O . LEU A 1 230 ? -18.480 -6.602 1.647 1.00 95.50 230 LEU A O 1
ATOM 1876 N N . TRP A 1 231 ? -17.737 -8.718 1.605 1.00 94.62 231 TRP A N 1
ATOM 1877 C CA . TRP A 1 231 ? -17.485 -8.764 0.164 1.00 94.62 231 TRP A CA 1
ATOM 1878 C C . TRP A 1 231 ? -18.773 -8.671 -0.674 1.00 94.62 231 TRP A C 1
ATOM 1880 O O . TRP A 1 231 ? -18.801 -7.998 -1.704 1.00 94.62 231 TRP A O 1
ATOM 1890 N N . GLU A 1 232 ? -19.860 -9.294 -0.224 1.00 95.31 232 GLU A N 1
ATOM 1891 C CA . GLU A 1 232 ? -21.186 -9.193 -0.845 1.00 95.31 232 GLU A CA 1
ATOM 1892 C C . GLU A 1 232 ? -21.826 -7.808 -0.648 1.00 95.31 232 GLU A C 1
ATOM 1894 O O . GLU A 1 232 ? -22.507 -7.327 -1.550 1.00 95.31 232 GLU A O 1
ATOM 1899 N N . GLU A 1 233 ? -21.586 -7.142 0.488 1.00 94.94 233 GLU A N 1
ATOM 1900 C CA . GLU A 1 233 ? -22.073 -5.782 0.753 1.00 94.94 233 GLU A CA 1
ATOM 1901 C C . GLU A 1 233 ? -21.277 -4.698 -0.006 1.00 94.94 233 GLU A C 1
ATOM 1903 O O . GLU A 1 233 ? -21.875 -3.716 -0.456 1.00 94.94 233 GLU A O 1
ATOM 1908 N N . TYR A 1 234 ? -19.942 -4.821 -0.108 1.00 92.88 234 TYR A N 1
ATOM 1909 C CA . TYR A 1 234 ? -19.038 -3.739 -0.559 1.00 92.88 234 TYR A CA 1
ATOM 1910 C C . TYR A 1 234 ? -18.236 -4.029 -1.843 1.00 92.88 234 TYR A C 1
ATOM 1912 O O . TYR A 1 234 ? -17.626 -3.102 -2.371 1.00 92.88 234 TYR A O 1
ATOM 1920 N N . HIS A 1 235 ? -18.163 -5.280 -2.315 1.00 90.25 235 HIS A N 1
ATOM 1921 C CA . HIS A 1 235 ? -17.405 -5.724 -3.508 1.00 90.25 235 HIS A CA 1
ATOM 1922 C C . HIS A 1 235 ? -15.913 -5.318 -3.563 1.00 90.25 235 HIS A C 1
ATOM 1924 O O . HIS A 1 235 ? -15.294 -5.340 -4.624 1.00 90.25 235 HIS A O 1
ATOM 1930 N N . GLY A 1 236 ? -15.319 -4.947 -2.422 1.00 86.62 236 GLY A N 1
ATOM 1931 C CA . GLY A 1 236 ? -13.961 -4.397 -2.355 1.00 86.62 236 GLY A CA 1
ATOM 1932 C C . GLY A 1 236 ? -13.835 -2.935 -2.809 1.00 86.62 236 GLY A C 1
ATOM 1933 O O . GLY A 1 236 ? -12.721 -2.438 -2.920 1.00 86.62 236 GLY A O 1
ATOM 1934 N N . GLU A 1 237 ? -14.944 -2.231 -3.059 1.00 89.75 237 GLU A N 1
ATOM 1935 C CA . GLU A 1 237 ? -14.943 -0.823 -3.491 1.00 89.75 237 GLU A CA 1
ATOM 1936 C C . GLU A 1 237 ? -14.937 0.167 -2.315 1.00 89.75 237 GLU A C 1
ATOM 1938 O O . GLU A 1 237 ? -14.449 1.292 -2.440 1.00 89.75 237 GLU A O 1
ATOM 1943 N N . LYS A 1 238 ? -15.505 -0.225 -1.166 1.00 93.00 238 LYS A N 1
ATOM 1944 C CA . LYS A 1 238 ? -15.634 0.644 0.013 1.00 93.00 238 LYS A CA 1
ATOM 1945 C C . LYS A 1 238 ? -14.621 0.278 1.096 1.00 93.00 238 LYS A C 1
ATOM 1947 O O . LYS A 1 238 ? -14.490 -0.906 1.414 1.00 93.00 238 LYS A O 1
ATOM 1952 N N . PRO A 1 239 ? -13.956 1.269 1.716 1.00 95.12 239 PRO A N 1
ATOM 1953 C CA . PRO A 1 239 ? -13.098 1.012 2.856 1.00 95.12 239 PRO A CA 1
ATOM 1954 C C . PRO A 1 239 ? -13.926 0.663 4.096 1.00 95.12 239 PRO A C 1
ATOM 1956 O O . PRO A 1 239 ? -15.067 1.098 4.244 1.00 95.12 239 PRO A O 1
ATOM 1959 N N . TRP A 1 240 ? -13.338 -0.089 5.017 1.00 96.94 240 TRP A N 1
ATOM 1960 C CA . TRP A 1 240 ? -13.993 -0.540 6.245 1.00 96.94 240 TRP A CA 1
ATOM 1961 C C . TRP A 1 240 ? -13.043 -0.430 7.438 1.00 96.94 240 TRP A C 1
ATOM 1963 O O . TRP A 1 240 ? -11.828 -0.468 7.276 1.00 96.94 240 TRP A O 1
ATOM 1973 N N . GLY A 1 241 ? -13.581 -0.270 8.647 1.00 97.50 241 GLY A N 1
ATOM 1974 C CA . GLY A 1 241 ? -12.773 -0.134 9.861 1.00 97.50 241 GLY A CA 1
ATOM 1975 C C . GLY A 1 241 ? -13.213 1.040 10.727 1.00 97.50 241 GLY A C 1
ATOM 1976 O O . GLY A 1 241 ? -14.403 1.199 11.004 1.00 97.50 241 GLY A O 1
ATOM 1977 N N . TYR A 1 242 ? -12.257 1.850 11.183 1.00 98.31 242 TYR A N 1
ATOM 1978 C CA . TYR A 1 242 ? -12.442 2.788 12.296 1.00 98.31 242 TYR A CA 1
ATOM 1979 C C . TYR A 1 242 ? -11.881 4.170 11.995 1.00 98.31 242 TYR A C 1
ATOM 1981 O O . TYR A 1 242 ? -10.912 4.311 11.258 1.00 98.31 242 TYR A O 1
ATOM 1989 N N . ALA A 1 243 ? -12.414 5.185 12.667 1.00 97.88 243 ALA A N 1
ATOM 1990 C CA . ALA A 1 243 ? -11.699 6.439 12.845 1.00 97.88 243 ALA A CA 1
ATOM 1991 C C . ALA A 1 243 ? -10.853 6.395 14.130 1.00 97.88 243 ALA A C 1
ATOM 1993 O O . ALA A 1 243 ? -11.264 5.774 15.116 1.00 97.88 243 ALA A O 1
ATOM 1994 N N . ILE A 1 244 ? -9.700 7.064 14.134 1.00 97.94 244 ILE A N 1
ATOM 1995 C CA . ILE A 1 244 ? -8.786 7.151 15.280 1.00 97.94 244 ILE A CA 1
ATOM 1996 C C . ILE A 1 244 ? -8.430 8.607 15.594 1.00 97.94 244 ILE A C 1
ATOM 1998 O O . ILE A 1 244 ? -8.158 9.396 14.692 1.00 97.94 244 ILE A O 1
ATOM 2002 N N . PHE A 1 245 ? -8.376 8.945 16.881 1.00 97.25 245 PHE A N 1
ATOM 2003 C CA . PHE A 1 245 ? -7.598 10.086 17.361 1.00 97.25 245 PHE A CA 1
ATOM 2004 C C . PHE A 1 245 ? -6.288 9.575 17.965 1.00 97.25 245 PHE A C 1
ATOM 2006 O O . PHE A 1 245 ? -6.297 8.681 18.815 1.00 97.25 245 PHE A O 1
ATOM 2013 N N . GLU A 1 246 ? -5.167 10.156 17.552 1.00 95.62 246 GLU A N 1
ATOM 2014 C CA . GLU A 1 246 ? -3.846 9.902 18.131 1.00 95.62 246 GLU A CA 1
ATOM 2015 C C . GLU A 1 246 ? -3.466 11.089 19.022 1.00 95.62 246 GLU A C 1
ATOM 2017 O O . GLU A 1 246 ? -3.584 12.232 18.579 1.00 95.62 246 GLU A O 1
ATOM 2022 N N . ASN A 1 247 ? -3.019 10.852 20.262 1.00 93.94 247 ASN A N 1
ATOM 2023 C CA . ASN A 1 247 ? -2.484 11.935 21.091 1.00 93.94 247 ASN A CA 1
ATOM 2024 C C . ASN A 1 247 ? -1.176 12.463 20.451 1.00 93.94 247 ASN A C 1
ATOM 2026 O O . ASN A 1 247 ? -0.203 11.703 20.368 1.00 93.94 247 ASN A O 1
ATOM 2030 N N . PRO A 1 248 ? -1.107 13.742 20.022 1.00 92.19 248 PRO A N 1
ATOM 2031 C CA . PRO A 1 248 ? 0.085 14.291 19.378 1.00 92.19 248 PRO A CA 1
ATOM 2032 C C . PRO A 1 248 ? 1.298 14.378 20.318 1.00 92.19 248 PRO A C 1
ATOM 2034 O O . PRO A 1 248 ? 2.432 14.320 19.842 1.00 92.19 248 PRO A O 1
ATOM 2037 N N . GLU A 1 249 ? 1.086 14.487 21.634 1.00 89.00 249 GLU A N 1
ATOM 2038 C CA . GLU A 1 249 ? 2.160 14.640 22.625 1.00 89.00 249 GLU A CA 1
ATOM 2039 C C . GLU A 1 249 ? 3.034 13.375 22.678 1.00 89.00 249 GLU A C 1
ATOM 2041 O O . GLU A 1 249 ? 4.254 13.460 22.545 1.00 89.00 249 GLU A O 1
ATOM 2046 N N . TRP A 1 250 ? 2.415 12.187 22.706 1.00 84.81 250 TRP A N 1
ATOM 2047 C CA . TRP A 1 250 ? 3.111 10.891 22.662 1.00 84.81 250 TRP A CA 1
ATOM 2048 C C . TRP A 1 250 ? 4.083 10.767 21.474 1.00 84.81 250 TRP A C 1
ATOM 2050 O O . TRP A 1 250 ? 5.229 10.337 21.641 1.00 84.81 250 TRP A O 1
ATOM 2060 N N . LYS A 1 251 ? 3.628 11.166 20.279 1.00 85.31 251 LYS A N 1
ATOM 2061 C CA . LYS A 1 251 ? 4.395 11.086 19.025 1.00 85.31 251 LYS A CA 1
ATOM 2062 C C . LYS A 1 251 ? 5.524 12.119 18.964 1.00 85.31 251 LYS A C 1
ATOM 2064 O O . LYS A 1 251 ? 6.570 11.835 18.387 1.00 85.31 251 LYS A O 1
ATOM 2069 N N . ALA A 1 252 ? 5.329 13.290 19.571 1.00 88.56 252 ALA A N 1
ATOM 2070 C CA . ALA A 1 252 ? 6.343 14.340 19.657 1.00 88.56 252 ALA A CA 1
ATOM 2071 C C . ALA A 1 252 ? 7.462 14.013 20.665 1.00 88.56 252 ALA A C 1
ATOM 2073 O O . ALA A 1 252 ? 8.617 14.363 20.432 1.00 88.56 252 ALA A O 1
ATOM 2074 N N . GLU A 1 253 ? 7.134 13.341 21.770 1.00 88.94 253 GLU A N 1
ATOM 2075 C CA . GLU A 1 253 ? 8.099 12.955 22.805 1.00 88.94 253 GLU A CA 1
ATOM 2076 C C . GLU A 1 253 ? 9.005 11.777 22.410 1.00 88.94 253 GLU A C 1
ATOM 2078 O O . GLU A 1 253 ? 10.179 11.761 22.779 1.00 88.94 253 GLU A O 1
ATOM 2083 N N . ASN A 1 254 ? 8.459 10.764 21.723 1.00 88.19 254 ASN A N 1
ATOM 2084 C CA . ASN A 1 254 ? 9.093 9.445 21.603 1.00 88.19 254 ASN A CA 1
ATOM 2085 C C . ASN A 1 254 ? 9.180 8.933 20.143 1.00 88.19 254 ASN A C 1
ATOM 2087 O O . ASN A 1 254 ? 8.646 7.859 19.854 1.00 88.19 254 ASN A O 1
ATOM 2091 N N . PRO A 1 255 ? 9.852 9.636 19.208 1.00 89.62 255 PRO A N 1
ATOM 2092 C CA . PRO A 1 255 ? 9.885 9.262 17.786 1.00 89.62 255 PRO A CA 1
ATOM 2093 C C . PRO A 1 255 ? 10.426 7.841 17.527 1.00 89.62 255 PRO A C 1
ATOM 2095 O O . PRO A 1 255 ? 9.822 7.083 16.770 1.00 89.62 255 PRO A O 1
ATOM 2098 N N . ASP A 1 256 ? 11.491 7.426 18.217 1.00 89.69 256 ASP A N 1
ATOM 2099 C CA . ASP A 1 256 ? 12.065 6.075 18.078 1.00 89.69 256 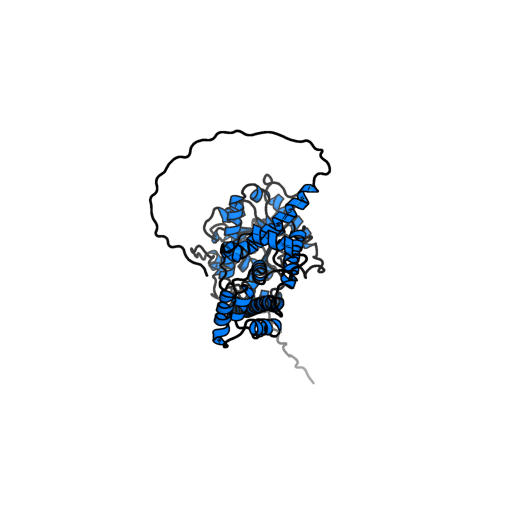ASP A CA 1
ATOM 2100 C C . ASP A 1 256 ? 11.098 4.977 18.573 1.00 89.69 256 ASP A C 1
ATOM 2102 O O . ASP A 1 256 ? 11.072 3.852 18.068 1.00 89.69 256 ASP A O 1
ATOM 2106 N N . ILE A 1 257 ? 10.274 5.301 19.577 1.00 89.75 257 ILE A N 1
ATOM 2107 C CA . ILE A 1 257 ? 9.264 4.385 20.122 1.00 89.75 257 ILE A CA 1
ATOM 2108 C C . ILE A 1 257 ? 8.002 4.396 19.246 1.00 89.75 257 ILE A C 1
ATOM 2110 O O . ILE A 1 257 ? 7.318 3.377 19.161 1.00 89.75 257 ILE A O 1
ATOM 2114 N N . TRP A 1 258 ? 7.726 5.497 18.541 1.00 91.88 258 TRP A N 1
ATOM 2115 C CA . TRP A 1 258 ? 6.663 5.588 17.544 1.00 91.88 258 TRP A CA 1
ATOM 2116 C C . TRP A 1 258 ? 6.911 4.644 16.355 1.00 91.88 258 TRP A C 1
ATOM 2118 O O . TRP A 1 258 ? 6.021 3.871 16.010 1.00 91.88 258 TRP A O 1
ATOM 2128 N N . GLU A 1 259 ? 8.128 4.598 15.801 1.00 90.50 259 GLU A N 1
ATOM 2129 C CA . GLU A 1 259 ? 8.462 3.643 14.724 1.00 90.50 259 GLU A CA 1
ATOM 2130 C C . GLU A 1 259 ? 8.322 2.178 15.199 1.00 90.50 259 GLU A C 1
ATOM 2132 O O . GLU A 1 259 ? 7.817 1.303 14.491 1.00 90.50 259 GLU A O 1
ATOM 2137 N N . SER A 1 260 ? 8.712 1.910 16.452 1.00 92.62 260 SER A N 1
ATOM 2138 C CA . SER A 1 260 ? 8.530 0.609 17.112 1.00 92.62 260 SER A CA 1
ATOM 2139 C C . SER A 1 260 ? 7.047 0.261 17.330 1.00 92.62 260 SER A C 1
ATOM 2141 O O . SER A 1 260 ? 6.651 -0.897 17.158 1.00 92.62 260 SER A O 1
ATOM 2143 N N . TYR A 1 261 ? 6.213 1.254 17.665 1.00 94.94 261 TYR A N 1
ATOM 2144 C CA . TYR A 1 261 ? 4.759 1.120 17.778 1.00 94.94 261 TYR A CA 1
ATOM 2145 C C . TYR A 1 261 ? 4.131 0.776 16.426 1.00 94.94 261 TYR A C 1
ATOM 2147 O O . TYR A 1 261 ? 3.431 -0.232 16.343 1.00 94.94 261 TYR A O 1
ATOM 2155 N N . GLU A 1 262 ? 4.412 1.551 15.373 1.00 93.56 262 GLU A N 1
ATOM 2156 C CA . GLU A 1 262 ? 3.886 1.313 14.023 1.00 93.56 262 GLU A CA 1
ATOM 2157 C C . GLU A 1 262 ? 4.246 -0.096 13.548 1.00 93.56 262 GLU A C 1
ATOM 2159 O O . GLU A 1 262 ? 3.357 -0.886 13.232 1.00 93.56 262 GLU A O 1
ATOM 2164 N N . ARG A 1 263 ? 5.531 -0.468 13.615 1.00 91.94 263 ARG A N 1
ATOM 2165 C CA . ARG A 1 263 ? 6.026 -1.777 13.162 1.00 91.94 263 ARG A CA 1
ATOM 2166 C C . ARG A 1 263 ? 5.368 -2.952 13.900 1.00 91.94 263 ARG A C 1
ATOM 2168 O O . ARG A 1 263 ? 5.024 -3.956 13.275 1.00 91.94 263 ARG A O 1
ATOM 2175 N N . LYS A 1 264 ? 5.171 -2.846 15.221 1.00 94.06 264 LYS A N 1
ATOM 2176 C CA . LYS A 1 264 ? 4.496 -3.880 16.030 1.00 94.06 264 LYS A CA 1
ATOM 2177 C C . LYS A 1 264 ? 2.978 -3.910 15.824 1.00 94.06 264 LYS A C 1
ATOM 2179 O O . LYS A 1 264 ? 2.396 -4.994 15.806 1.00 94.06 264 LYS A O 1
ATOM 2184 N N . SER A 1 265 ? 2.343 -2.747 15.694 1.00 94.38 265 SER A N 1
ATOM 2185 C CA . SER A 1 265 ? 0.900 -2.605 15.472 1.00 94.38 265 SER A CA 1
ATOM 2186 C C . SER A 1 265 ? 0.509 -3.158 14.099 1.00 94.38 265 SER A C 1
ATOM 2188 O O . SER A 1 265 ? -0.405 -3.976 14.001 1.00 94.38 265 SER A O 1
ATOM 2190 N N . GLU A 1 266 ? 1.277 -2.816 13.062 1.00 92.81 266 GLU A N 1
ATOM 2191 C CA . GLU A 1 266 ? 1.141 -3.346 11.703 1.00 92.81 266 GLU A CA 1
ATOM 2192 C C . GLU A 1 266 ? 1.339 -4.865 11.665 1.00 92.81 266 GLU A C 1
ATOM 2194 O O . GLU A 1 266 ? 0.503 -5.590 11.130 1.00 92.81 266 GLU A O 1
ATOM 2199 N N . HIS A 1 267 ? 2.391 -5.380 12.314 1.00 90.50 267 HIS A N 1
ATOM 2200 C CA . HIS A 1 267 ? 2.600 -6.823 12.413 1.00 90.50 267 HIS A CA 1
ATOM 2201 C C . HIS A 1 267 ? 1.428 -7.529 13.116 1.00 90.50 267 HIS A C 1
ATOM 2203 O O . HIS A 1 267 ? 0.908 -8.512 12.593 1.00 90.50 267 HIS A O 1
ATOM 2209 N N . SER A 1 268 ? 0.959 -7.008 14.255 1.00 91.12 268 SER A N 1
ATOM 2210 C CA . SER A 1 268 ? -0.185 -7.573 14.985 1.00 91.12 268 SER A CA 1
ATOM 2211 C C . SER A 1 268 ? -1.466 -7.584 14.140 1.00 91.12 268 SER A C 1
ATOM 2213 O O . SER A 1 268 ? -2.188 -8.585 14.140 1.00 91.12 268 SER A O 1
ATOM 2215 N N . ARG A 1 269 ? -1.705 -6.513 13.366 1.00 92.88 269 ARG A N 1
ATOM 2216 C CA . ARG A 1 269 ? -2.825 -6.393 12.423 1.00 92.88 269 ARG A CA 1
ATOM 2217 C C . ARG A 1 269 ? -2.737 -7.451 11.319 1.00 92.88 269 ARG A C 1
ATOM 2219 O O . ARG A 1 269 ? -3.662 -8.239 11.148 1.00 92.88 269 ARG A O 1
ATOM 2226 N N . ARG A 1 270 ? -1.593 -7.540 10.640 1.00 91.00 270 ARG A N 1
ATOM 2227 C CA . ARG A 1 270 ? -1.353 -8.505 9.560 1.00 91.00 270 ARG A CA 1
ATOM 2228 C C . ARG A 1 270 ? -1.469 -9.962 10.025 1.00 91.00 270 ARG A C 1
ATOM 2230 O O . ARG A 1 270 ? -2.033 -10.798 9.324 1.00 91.00 270 ARG A O 1
ATOM 2237 N N . MET A 1 271 ? -0.999 -10.279 11.234 1.00 89.62 271 MET A N 1
ATOM 2238 C CA . MET A 1 271 ? -1.165 -11.623 11.807 1.00 89.62 271 MET A CA 1
ATOM 2239 C C . MET A 1 271 ? -2.632 -11.952 12.127 1.00 89.62 271 MET A C 1
ATOM 2241 O O . MET A 1 271 ? -3.037 -13.108 11.994 1.00 89.62 271 MET A O 1
ATOM 2245 N N . ALA A 1 272 ? -3.455 -10.957 12.474 1.00 91.88 272 ALA A N 1
ATOM 2246 C CA . ALA A 1 272 ? -4.898 -11.139 12.611 1.00 91.88 272 ALA A CA 1
ATOM 2247 C C . ALA A 1 272 ? -5.607 -11.309 11.248 1.00 91.88 272 ALA A C 1
ATOM 2249 O O . ALA A 1 272 ? -6.477 -12.174 11.146 1.00 91.88 272 ALA A O 1
ATOM 2250 N N . PHE A 1 273 ? -5.184 -10.606 10.186 1.00 93.62 273 PHE A N 1
ATOM 2251 C CA . PHE A 1 273 ? -5.666 -10.850 8.814 1.00 93.62 273 PHE A CA 1
ATOM 2252 C C . PHE A 1 273 ? -5.382 -12.275 8.324 1.00 93.62 273 PHE A C 1
ATOM 2254 O O . PHE A 1 273 ? -6.292 -12.958 7.844 1.00 93.62 273 PHE A O 1
ATOM 2261 N N . PHE A 1 274 ? -4.154 -12.769 8.520 1.00 89.94 274 PHE A N 1
ATOM 2262 C CA . PHE A 1 274 ? -3.811 -14.160 8.209 1.00 89.94 274 PHE A CA 1
ATOM 2263 C C . PHE A 1 274 ? -4.658 -15.170 9.002 1.00 89.94 274 PHE A C 1
ATOM 2265 O O . PHE A 1 274 ? -5.018 -16.222 8.473 1.00 89.94 274 PHE A O 1
ATOM 2272 N N . ALA A 1 275 ? -5.001 -14.865 10.256 1.00 89.81 275 ALA A N 1
ATOM 2273 C CA . ALA A 1 275 ? -5.765 -15.764 11.118 1.00 89.81 275 ALA A CA 1
ATOM 2274 C C . ALA A 1 275 ? -7.243 -15.904 10.726 1.00 89.81 275 ALA A C 1
ATOM 2276 O O . ALA A 1 275 ? -7.787 -17.006 10.810 1.00 89.81 275 ALA A O 1
ATOM 2277 N N . ILE A 1 276 ? -7.874 -14.821 10.257 1.00 90.75 276 ILE A N 1
ATOM 2278 C CA . ILE A 1 276 ? -9.240 -14.855 9.700 1.00 90.75 276 ILE A CA 1
ATOM 2279 C C . ILE A 1 276 ? -9.292 -15.355 8.247 1.00 90.75 276 ILE A C 1
ATOM 2281 O O . ILE A 1 276 ? -10.382 -15.515 7.701 1.00 90.75 276 ILE A O 1
ATOM 2285 N N . VAL A 1 277 ? -8.124 -15.635 7.653 1.00 90.81 277 VAL A N 1
ATOM 2286 C CA . VAL A 1 277 ? -7.924 -16.038 6.252 1.00 90.81 277 VAL A CA 1
ATOM 2287 C C . VAL A 1 277 ? -8.423 -14.976 5.258 1.00 90.81 277 VAL A C 1
ATOM 2289 O O . VAL A 1 277 ? -9.015 -15.303 4.234 1.00 90.81 277 VAL A O 1
ATOM 2292 N N . SER A 1 278 ? -8.178 -13.697 5.562 1.00 88.56 278 SER A N 1
ATOM 2293 C CA . SER A 1 278 ? -8.442 -12.582 4.639 1.00 88.56 278 SER A CA 1
ATOM 2294 C C . SER A 1 278 ? -7.597 -12.691 3.367 1.00 88.56 278 SER A C 1
ATOM 2296 O O . SER A 1 278 ? -6.488 -13.229 3.402 1.00 88.56 278 SER A O 1
ATOM 2298 N N . THR A 1 279 ? -8.100 -12.123 2.268 1.00 87.38 279 THR A N 1
ATOM 2299 C CA . THR A 1 279 ? -7.278 -11.784 1.099 1.00 87.38 279 THR A CA 1
ATOM 2300 C C . THR A 1 279 ? -6.521 -10.478 1.303 1.00 87.38 279 THR A C 1
ATOM 2302 O O . THR A 1 279 ? -6.920 -9.647 2.132 1.00 87.38 279 THR A O 1
ATOM 2305 N N . MET A 1 280 ? -5.517 -10.233 0.456 1.00 86.88 280 MET A N 1
ATOM 2306 C CA . MET A 1 280 ? -4.910 -8.903 0.314 1.00 86.88 280 MET A CA 1
ATOM 2307 C C . MET A 1 280 ? -5.927 -7.831 -0.113 1.00 86.88 280 MET A C 1
ATOM 2309 O O . MET A 1 280 ? -5.746 -6.662 0.206 1.00 86.88 280 MET A O 1
ATOM 2313 N N . LYS A 1 281 ? -7.017 -8.214 -0.793 1.00 87.25 281 LYS A N 1
ATOM 2314 C CA . LYS A 1 281 ? -8.049 -7.303 -1.326 1.00 87.25 281 LYS A CA 1
ATOM 2315 C C . LYS A 1 281 ? -9.068 -6.828 -0.281 1.00 87.25 281 LYS A C 1
ATOM 2317 O O . LYS A 1 281 ? -9.607 -5.729 -0.395 1.00 87.25 281 LYS A O 1
ATOM 2322 N N . ILE A 1 282 ? -9.313 -7.625 0.763 1.00 90.00 282 ILE A N 1
ATOM 2323 C CA . ILE A 1 282 ? -10.046 -7.162 1.955 1.00 90.00 282 ILE A CA 1
ATOM 2324 C C . ILE A 1 282 ? -9.098 -6.477 2.956 1.00 90.00 282 ILE A C 1
ATOM 2326 O O . ILE A 1 282 ? -9.498 -5.510 3.603 1.00 90.00 282 ILE A O 1
ATOM 2330 N N . GLU A 1 283 ? -7.828 -6.891 3.037 1.00 92.94 283 GLU A N 1
ATOM 2331 C CA . GLU A 1 283 ? -6.807 -6.199 3.845 1.00 92.94 283 GLU A CA 1
ATOM 2332 C C . GLU A 1 283 ? -6.519 -4.778 3.314 1.00 92.94 283 GLU A C 1
ATOM 2334 O O . GLU A 1 283 ? -6.470 -3.837 4.101 1.00 92.94 283 GLU A O 1
ATOM 2339 N N . SER A 1 284 ? -6.429 -4.576 1.993 1.00 91.19 284 SER A N 1
ATOM 2340 C CA . SER A 1 284 ? -6.169 -3.261 1.375 1.00 91.19 284 SER A CA 1
ATOM 2341 C C . SER A 1 284 ? -7.325 -2.261 1.489 1.00 91.19 284 SER A C 1
ATOM 2343 O O . SER A 1 284 ? -7.104 -1.054 1.394 1.00 91.19 284 SER A O 1
ATOM 2345 N N . THR A 1 285 ? -8.549 -2.739 1.729 1.00 94.38 285 THR A N 1
ATOM 2346 C CA . THR A 1 285 ? -9.718 -1.892 2.015 1.00 94.38 285 THR A CA 1
ATOM 2347 C C . THR A 1 285 ? -9.894 -1.604 3.509 1.00 94.38 285 THR A C 1
ATOM 2349 O O . THR A 1 285 ? -10.724 -0.769 3.872 1.00 94.38 285 THR A O 1
ATOM 2352 N N . TYR A 1 286 ? -9.106 -2.222 4.395 1.00 96.44 286 TYR A N 1
ATOM 2353 C CA . TYR A 1 286 ? -9.148 -1.895 5.818 1.00 96.44 286 TYR A CA 1
ATOM 2354 C C . TYR A 1 286 ? -8.471 -0.551 6.097 1.00 96.44 286 TYR A C 1
ATOM 2356 O O . TYR A 1 286 ? -7.269 -0.371 5.897 1.00 96.44 286 TYR A O 1
ATOM 2364 N N . LEU A 1 287 ? -9.245 0.393 6.622 1.00 95.81 287 LEU A N 1
ATOM 2365 C CA . LEU A 1 287 ? -8.820 1.756 6.893 1.00 95.81 287 LEU A CA 1
ATOM 2366 C C . LEU A 1 287 ? -9.015 2.104 8.371 1.00 95.81 287 LEU A C 1
ATOM 2368 O O . LEU A 1 287 ? -10.120 2.082 8.917 1.00 95.81 287 LEU A O 1
ATOM 2372 N N . VAL A 1 288 ? -7.917 2.525 8.996 1.00 96.62 288 VAL A N 1
ATOM 2373 C CA . VAL A 1 288 ? -7.940 3.299 10.237 1.00 96.62 288 VAL A CA 1
ATOM 2374 C C . VAL A 1 288 ? -7.788 4.770 9.841 1.00 96.62 288 VAL A C 1
ATOM 2376 O O . VAL A 1 288 ? -6.686 5.218 9.539 1.00 96.62 288 VAL A O 1
ATOM 2379 N N . GLN A 1 289 ? -8.893 5.517 9.755 1.00 95.75 289 GLN A N 1
ATOM 2380 C CA . GLN A 1 289 ? -8.895 6.927 9.346 1.00 95.75 289 GLN A CA 1
ATOM 2381 C C . GLN A 1 289 ? -8.350 7.807 10.489 1.00 95.75 289 GLN A C 1
ATOM 2383 O O . GLN A 1 289 ? -9.055 7.963 11.490 1.00 95.75 289 GLN A O 1
ATOM 2388 N N . PRO A 1 290 ? -7.161 8.433 10.366 1.00 95.81 290 PRO A N 1
ATOM 2389 C CA . PRO A 1 290 ? -6.715 9.426 11.338 1.00 95.81 290 PRO A CA 1
ATOM 2390 C C . PRO A 1 290 ? -7.614 10.664 11.278 1.00 95.81 290 PRO A C 1
ATOM 2392 O O . PRO A 1 290 ? -7.975 11.124 10.191 1.00 95.81 290 PRO A O 1
ATOM 2395 N N . LEU A 1 291 ? -7.970 11.186 12.451 1.00 95.06 291 LEU A N 1
ATOM 2396 C CA . LEU A 1 291 ? -8.753 12.404 12.632 1.00 95.06 291 LEU A CA 1
ATOM 2397 C C . LEU A 1 291 ? -7.908 13.501 13.284 1.00 95.06 291 LEU A C 1
ATOM 2399 O O . LEU A 1 291 ? -7.121 13.232 14.193 1.00 95.06 291 LEU A O 1
ATOM 2403 N N . ASP A 1 292 ? -8.132 14.747 12.865 1.00 93.56 292 ASP A N 1
ATOM 2404 C CA . ASP A 1 292 ? -7.465 15.916 13.439 1.00 93.56 292 ASP A CA 1
ATOM 2405 C C . ASP A 1 292 ? -7.743 16.037 14.946 1.00 93.56 292 ASP A C 1
ATOM 2407 O O . ASP A 1 292 ? -8.900 16.083 15.382 1.00 93.56 292 ASP A O 1
ATOM 2411 N N . TRP A 1 293 ? -6.675 16.142 15.744 1.00 93.75 293 TRP A N 1
ATOM 2412 C CA . TRP A 1 293 ? -6.778 16.414 17.178 1.00 93.75 293 TRP A CA 1
ATOM 2413 C C . TRP A 1 293 ? -7.478 17.767 17.390 1.00 93.75 293 TRP A C 1
ATOM 2415 O O . TRP A 1 293 ? -6.998 18.789 16.883 1.00 93.75 293 TRP A O 1
ATOM 2425 N N . PRO A 1 294 ? -8.622 17.829 18.097 1.00 93.19 294 PRO A N 1
ATOM 2426 C CA . PRO A 1 294 ? -9.387 19.064 18.171 1.00 93.19 294 PRO A CA 1
ATOM 2427 C C . PRO A 1 294 ? -8.610 20.121 18.958 1.00 93.19 294 PRO A C 1
ATOM 2429 O O . PRO A 1 294 ? -8.147 19.871 20.066 1.00 93.19 294 PRO A O 1
ATOM 2432 N N . SER A 1 295 ? -8.548 21.350 18.439 1.00 87.69 295 SER A N 1
ATOM 2433 C CA . SER A 1 295 ? -7.795 22.488 19.009 1.00 87.69 295 SER A CA 1
ATOM 2434 C C . SER A 1 295 ? -8.294 23.008 20.372 1.00 87.69 295 SER A C 1
ATOM 2436 O O . SER A 1 295 ? -7.890 24.079 20.825 1.00 87.69 295 SER A O 1
ATOM 2438 N N . LYS A 1 296 ? -9.202 22.263 21.010 1.00 82.12 296 LYS A N 1
ATOM 2439 C CA . LYS A 1 296 ? -9.762 22.480 22.350 1.00 82.12 296 LYS A CA 1
ATOM 2440 C C . LYS A 1 296 ? -9.663 21.238 23.244 1.00 82.12 296 LYS A C 1
ATOM 2442 O O . LYS A 1 296 ? -10.136 21.297 24.375 1.00 82.12 296 LYS A O 1
ATOM 2447 N N . ALA A 1 297 ? -9.101 20.128 22.757 1.00 78.19 297 ALA A N 1
ATOM 2448 C CA . ALA A 1 297 ? -8.733 19.027 23.634 1.00 78.19 297 ALA A CA 1
ATOM 2449 C C . ALA A 1 297 ? -7.647 19.501 24.617 1.00 78.19 297 ALA A C 1
ATOM 2451 O O . ALA A 1 297 ? -6.788 20.299 24.227 1.00 78.19 297 ALA A O 1
ATOM 2452 N N . PRO A 1 298 ? -7.673 19.022 25.869 1.00 77.50 298 PRO A N 1
ATOM 2453 C CA . PRO A 1 298 ? -6.617 19.311 26.825 1.00 77.50 298 PRO A CA 1
ATOM 2454 C C . PRO A 1 298 ? -5.250 18.740 26.436 1.00 77.50 298 PRO A C 1
ATOM 2456 O O . PRO A 1 298 ? -5.160 17.772 25.679 1.00 77.50 298 PRO A O 1
ATOM 2459 N N . THR A 1 299 ? -4.213 19.309 27.047 1.00 74.75 299 THR A N 1
ATOM 2460 C CA . THR A 1 299 ? -2.880 18.708 27.219 1.00 74.75 299 THR A CA 1
ATOM 2461 C C . THR A 1 299 ? -2.918 17.600 28.286 1.00 74.75 299 THR A C 1
ATOM 2463 O O . THR A 1 299 ? -3.865 17.552 29.077 1.00 74.75 299 THR A O 1
ATOM 2466 N N . GLU A 1 300 ? -1.896 16.737 28.371 1.00 66.81 300 GLU A N 1
ATOM 2467 C CA . GLU A 1 300 ? -1.866 15.576 29.295 1.00 66.81 300 GLU A CA 1
ATOM 2468 C C . GLU A 1 300 ? -2.119 15.868 30.795 1.00 66.81 300 GLU A C 1
ATOM 2470 O O . GLU A 1 300 ? -2.503 14.956 31.527 1.00 66.81 300 GLU A O 1
ATOM 2475 N N . ASP A 1 301 ? -1.950 17.111 31.263 1.00 74.81 301 ASP A N 1
ATOM 2476 C CA . ASP A 1 301 ? -2.233 17.524 32.651 1.00 74.81 301 ASP A CA 1
ATOM 2477 C C . ASP A 1 301 ? -3.721 17.405 33.063 1.00 74.81 301 ASP A C 1
ATOM 2479 O O . ASP A 1 301 ? -4.026 17.361 34.261 1.00 74.81 301 ASP A O 1
ATOM 2483 N N . GLU A 1 302 ? -4.673 17.367 32.120 1.00 79.94 302 GLU A N 1
ATOM 2484 C CA . GLU A 1 302 ? -6.096 17.186 32.446 1.00 79.94 302 GLU A CA 1
ATOM 2485 C C . GLU A 1 302 ? -6.543 15.717 32.436 1.00 79.94 302 GLU A C 1
ATOM 2487 O O . GLU A 1 302 ? -6.035 14.857 31.719 1.00 79.94 302 GLU A O 1
ATOM 2492 N N . SER A 1 303 ? -7.573 15.408 33.229 1.00 89.44 303 SER A N 1
ATOM 2493 C CA . SER A 1 303 ? -8.071 14.037 33.352 1.00 89.44 303 SER A CA 1
ATOM 2494 C C . SER A 1 303 ? -8.653 13.495 32.039 1.00 89.44 303 SER A C 1
ATOM 2496 O O . SER A 1 303 ? -9.491 14.149 31.418 1.00 89.44 303 SER A O 1
ATOM 2498 N N . PHE A 1 304 ? -8.324 12.238 31.728 1.00 92.12 304 PHE A N 1
ATOM 2499 C CA . PHE A 1 304 ? -8.796 11.430 30.589 1.00 92.12 304 PHE A CA 1
ATOM 2500 C C . PHE A 1 304 ? -10.276 11.639 30.191 1.00 92.12 304 PHE A C 1
ATOM 2502 O O . PHE A 1 304 ? -10.589 11.728 29.005 1.00 92.12 304 PHE A O 1
ATOM 2509 N N . SER A 1 305 ? -11.197 11.777 31.157 1.00 92.69 305 SER A N 1
ATOM 2510 C CA . SER A 1 305 ? -12.622 12.044 30.887 1.00 92.69 305 SER A CA 1
ATOM 2511 C C . SER A 1 305 ? -12.885 13.362 30.143 1.00 92.69 305 SER A C 1
ATOM 2513 O O . SER A 1 305 ? -13.819 13.427 29.346 1.00 92.69 305 SER A O 1
ATOM 2515 N N . VAL A 1 306 ? -12.090 14.413 30.379 1.00 93.25 306 VAL A N 1
ATOM 2516 C CA . VAL A 1 306 ? -12.243 15.711 29.696 1.00 93.25 306 VAL A CA 1
ATOM 2517 C C . VAL A 1 306 ? -11.740 15.615 28.257 1.00 93.25 306 VAL A C 1
ATOM 2519 O O . VAL A 1 306 ? -12.443 16.051 27.346 1.00 93.25 306 VAL A O 1
ATOM 2522 N N . THR A 1 307 ? -10.604 14.944 28.036 1.00 94.12 307 THR A N 1
ATOM 2523 C CA . THR A 1 307 ? -10.110 14.603 26.694 1.00 94.12 307 THR A CA 1
ATOM 2524 C C . THR A 1 307 ? -11.176 13.840 25.912 1.00 94.12 307 THR A C 1
ATOM 2526 O O . THR A 1 307 ? -11.596 14.293 24.848 1.00 94.12 307 THR A O 1
ATOM 2529 N N . LEU A 1 308 ? -11.723 12.752 26.473 1.00 95.38 308 LEU A N 1
ATOM 2530 C CA . LEU A 1 308 ? -12.794 11.991 25.821 1.00 95.38 308 LEU A CA 1
ATOM 2531 C C . LEU A 1 308 ? -14.051 12.826 25.539 1.00 95.38 308 LEU A C 1
ATOM 2533 O O . LEU A 1 308 ? -14.703 12.597 24.522 1.00 95.38 308 LEU A O 1
ATOM 2537 N N . ARG A 1 309 ? -14.400 13.800 26.389 1.00 95.69 309 ARG A N 1
ATOM 2538 C CA . ARG A 1 309 ? -15.563 14.675 26.170 1.00 95.69 309 ARG A CA 1
ATOM 2539 C C . ARG A 1 309 ? -15.405 15.527 24.905 1.00 95.69 309 ARG A C 1
ATOM 2541 O O . ARG A 1 309 ? -16.338 15.592 24.104 1.00 95.69 309 ARG A O 1
ATOM 2548 N N . GLU A 1 310 ? -14.236 16.131 24.687 1.00 95.88 310 GLU A N 1
ATOM 2549 C CA . GLU A 1 310 ? -13.977 16.905 23.464 1.00 95.88 310 GLU A CA 1
ATOM 2550 C C . GLU A 1 310 ? -13.735 16.003 22.236 1.00 95.88 310 GLU A C 1
ATOM 2552 O O . GLU A 1 310 ? -14.202 16.350 21.150 1.00 95.88 310 GLU A O 1
ATOM 2557 N N . LEU A 1 311 ? -13.130 14.813 22.388 1.00 96.31 311 LEU A N 1
ATOM 2558 C CA . LEU A 1 311 ? -13.013 13.839 21.288 1.00 96.31 311 LEU A CA 1
ATOM 2559 C C . LEU A 1 311 ? -14.386 13.328 20.813 1.00 96.31 311 LEU A C 1
ATOM 2561 O O . LEU A 1 311 ? -14.662 13.352 19.614 1.00 96.31 311 LEU A O 1
ATOM 2565 N N . ARG A 1 312 ? -15.293 12.939 21.728 1.00 97.38 312 ARG A N 1
ATOM 2566 C CA . ARG A 1 312 ? -16.673 12.523 21.381 1.00 97.38 312 ARG A CA 1
ATOM 2567 C C . ARG A 1 312 ? -17.413 13.623 20.624 1.00 97.38 312 ARG A C 1
ATOM 2569 O O . ARG A 1 312 ? -18.059 13.360 19.616 1.00 97.38 312 ARG A O 1
ATOM 2576 N N . LYS A 1 313 ? -17.292 14.866 21.086 1.00 96.75 313 LYS A N 1
ATOM 2577 C CA . LYS A 1 313 ? -17.892 16.061 20.476 1.00 96.75 313 LYS A CA 1
ATOM 2578 C C . LYS A 1 313 ? -17.348 16.336 19.068 1.00 96.75 313 LYS A C 1
ATOM 2580 O O . LYS A 1 313 ? -18.142 16.584 18.162 1.00 96.75 313 LYS A O 1
ATOM 2585 N N . GLN A 1 314 ? -16.032 16.230 18.867 1.00 96.12 314 GLN A N 1
ATOM 2586 C CA . GLN A 1 314 ? -15.405 16.337 17.545 1.00 96.12 314 GLN A CA 1
ATOM 2587 C C . GLN A 1 314 ? -15.852 15.196 16.617 1.00 96.12 314 GLN A C 1
ATOM 2589 O O . GLN A 1 314 ? -16.164 15.437 15.453 1.00 96.12 314 GLN A O 1
ATOM 2594 N N . PHE A 1 315 ? -15.973 13.969 17.131 1.00 96.56 315 PHE A N 1
ATOM 2595 C CA . PHE A 1 315 ? -16.471 12.827 16.362 1.00 96.56 315 PHE A CA 1
ATOM 2596 C C . PHE A 1 315 ? -17.951 12.970 15.968 1.00 96.56 315 PHE A C 1
ATOM 2598 O O . PHE A 1 315 ? -18.287 12.779 14.800 1.00 96.56 315 PHE A O 1
ATOM 2605 N N . LYS A 1 316 ? -18.840 13.380 16.892 1.00 97.12 316 LYS A N 1
ATOM 2606 C CA . LYS A 1 316 ? -20.255 13.669 16.575 1.00 97.12 316 LYS A CA 1
ATOM 2607 C C . LYS A 1 316 ? -20.376 14.760 15.498 1.00 97.12 316 LYS A C 1
ATOM 2609 O O . LYS A 1 316 ? -21.242 14.647 14.632 1.00 97.12 316 LYS A O 1
ATOM 2614 N N . TYR A 1 317 ? -19.497 15.769 15.510 1.00 95.81 317 TYR A N 1
ATOM 2615 C CA . TYR A 1 317 ? -19.407 16.778 14.447 1.00 95.81 317 TYR A CA 1
ATOM 2616 C C . TYR A 1 317 ? -18.976 16.165 13.102 1.00 95.81 317 TYR A C 1
ATOM 2618 O O . TYR A 1 317 ? -19.731 16.260 12.136 1.00 95.81 317 TYR A O 1
ATOM 2626 N N . LEU A 1 318 ? -17.841 15.461 13.044 1.00 94.81 318 LEU A N 1
ATOM 2627 C CA . LEU A 1 318 ? -17.322 14.842 11.811 1.00 94.81 318 LEU A CA 1
ATOM 2628 C C . LEU A 1 318 ? -18.270 13.790 11.208 1.00 94.81 318 LEU A C 1
ATOM 2630 O O . LEU A 1 318 ? -18.330 13.649 9.989 1.00 94.81 318 LEU A O 1
ATOM 2634 N N . ARG A 1 319 ? -19.054 13.090 12.039 1.00 95.00 319 ARG A N 1
ATOM 2635 C CA . ARG A 1 319 ? -20.133 12.192 11.594 1.00 95.00 319 ARG A CA 1
ATOM 2636 C C . ARG A 1 319 ? -21.332 12.948 11.007 1.00 95.00 319 ARG A C 1
ATOM 2638 O O . ARG A 1 319 ? -22.006 12.427 10.126 1.00 95.00 319 ARG A O 1
ATOM 2645 N N . SER A 1 320 ? -21.621 14.161 11.487 1.00 94.56 320 SER A N 1
ATOM 2646 C CA . SER A 1 320 ? -22.706 14.997 10.946 1.00 94.56 320 SER A CA 1
ATOM 2647 C C . SER A 1 320 ? -22.366 15.623 9.586 1.00 94.56 320 SER A C 1
ATOM 2649 O O . SER A 1 320 ? -23.267 15.968 8.820 1.00 94.56 320 SER A O 1
ATOM 2651 N N . CYS A 1 321 ? -21.076 15.725 9.258 1.00 92.12 321 CYS A N 1
ATOM 2652 C CA . CYS A 1 321 ? -20.592 16.165 7.957 1.00 92.12 321 CYS A CA 1
ATOM 2653 C C . CYS A 1 321 ? -20.737 15.050 6.911 1.00 92.12 321 CYS A C 1
ATOM 2655 O O . CYS A 1 321 ? -19.848 14.218 6.732 1.00 92.12 321 CYS A O 1
ATOM 2657 N N . THR A 1 322 ? -21.851 15.046 6.177 1.00 73.56 322 THR A N 1
ATOM 2658 C CA . THR A 1 322 ? -22.027 14.158 5.019 1.00 73.56 322 THR A CA 1
ATOM 2659 C C . THR A 1 322 ? -20.970 14.452 3.954 1.00 73.56 322 THR A C 1
ATOM 2661 O O . THR A 1 322 ? -20.958 15.554 3.395 1.00 73.56 322 THR A O 1
ATOM 2664 N N . LEU A 1 323 ? -20.132 13.466 3.625 1.00 72.38 323 LEU A N 1
ATOM 2665 C CA . LEU A 1 323 ? -19.210 13.560 2.495 1.00 72.38 323 LEU A CA 1
ATOM 2666 C C . LEU A 1 323 ? -20.011 13.820 1.205 1.00 72.38 323 LEU A C 1
ATOM 2668 O O . LEU A 1 323 ? -20.904 13.047 0.850 1.00 72.38 323 LEU A O 1
ATOM 2672 N N . LYS A 1 324 ? -19.710 14.916 0.503 1.00 68.38 324 LYS A N 1
ATOM 2673 C CA . LYS A 1 324 ? -20.271 15.176 -0.832 1.00 68.38 324 LYS A CA 1
ATOM 2674 C C . LYS A 1 324 ? -19.630 14.179 -1.795 1.00 68.38 324 LYS A C 1
ATOM 2676 O O . LYS A 1 324 ? -18.409 14.058 -1.810 1.00 68.38 324 LYS A O 1
ATOM 2681 N N . LYS A 1 325 ? -20.436 13.457 -2.579 1.00 62.12 325 LYS A N 1
ATOM 2682 C CA . LYS A 1 325 ? -19.969 12.326 -3.406 1.00 62.12 325 LYS A CA 1
ATOM 2683 C C . LYS A 1 325 ? -19.189 12.732 -4.670 1.00 62.12 325 LYS A C 1
ATOM 2685 O O . LYS A 1 325 ? -18.845 11.875 -5.472 1.00 62.12 325 LYS A O 1
ATOM 2690 N N . ASP A 1 326 ? -18.889 14.016 -4.840 1.00 54.28 326 ASP A N 1
ATOM 2691 C CA . ASP A 1 326 ? -18.412 14.600 -6.100 1.00 54.28 326 ASP A CA 1
ATOM 2692 C C . ASP A 1 326 ? -16.895 14.418 -6.360 1.00 54.28 326 ASP A C 1
ATOM 2694 O O . ASP A 1 326 ? -16.362 15.023 -7.288 1.00 54.28 326 ASP A O 1
ATOM 2698 N N . THR A 1 327 ? -16.182 13.614 -5.552 1.00 53.62 327 THR A N 1
ATOM 2699 C CA . THR A 1 327 ? -14.700 13.519 -5.583 1.00 53.62 327 THR A CA 1
ATOM 2700 C C . THR A 1 327 ? -14.132 12.091 -5.481 1.00 53.62 327 THR A C 1
ATOM 2702 O O . THR A 1 327 ? -12.941 11.922 -5.231 1.00 53.62 327 THR A O 1
ATOM 2705 N N . THR A 1 328 ? -14.947 11.041 -5.623 1.00 51.53 328 THR A N 1
ATOM 2706 C CA . THR A 1 328 ? -14.526 9.660 -5.287 1.00 51.53 328 THR A CA 1
ATOM 2707 C C . THR A 1 328 ? -13.605 8.989 -6.325 1.00 51.53 328 THR A C 1
ATOM 2709 O O . THR A 1 328 ? -12.863 8.080 -5.968 1.00 51.53 328 THR A O 1
ATOM 2712 N N . GLU A 1 329 ? -13.583 9.436 -7.584 1.00 51.62 329 GLU A N 1
ATOM 2713 C CA . GLU A 1 329 ? -12.947 8.712 -8.709 1.00 51.62 329 GLU A CA 1
ATOM 2714 C C . GLU A 1 329 ? -11.405 8.837 -8.828 1.00 51.62 329 GLU A C 1
ATOM 2716 O O . GLU A 1 329 ? -10.841 8.388 -9.821 1.00 51.62 329 GLU A O 1
ATOM 2721 N N . LEU A 1 330 ? -10.700 9.458 -7.869 1.00 50.41 330 LEU A N 1
ATOM 2722 C CA . LEU A 1 330 ? -9.312 9.933 -8.074 1.00 50.41 330 LEU A CA 1
ATOM 2723 C C . LEU A 1 330 ? -8.290 9.609 -6.961 1.00 50.41 330 LEU A C 1
ATOM 2725 O O . LEU A 1 330 ? -7.189 10.152 -6.979 1.00 50.41 330 LEU A O 1
ATOM 2729 N N . ALA A 1 331 ? -8.627 8.764 -5.979 1.00 48.38 331 ALA A N 1
ATOM 2730 C CA . ALA A 1 331 ? -7.877 8.682 -4.711 1.00 48.38 331 ALA A CA 1
ATOM 2731 C C . ALA A 1 331 ? -7.185 7.336 -4.386 1.00 48.38 331 ALA A C 1
ATOM 2733 O O . ALA A 1 331 ? -6.718 7.173 -3.259 1.00 48.38 331 ALA A O 1
ATOM 2734 N N . PHE A 1 332 ? -7.112 6.388 -5.329 1.00 51.28 332 PHE A N 1
ATOM 2735 C CA . PHE A 1 332 ? -6.493 5.065 -5.108 1.00 51.28 332 PHE A CA 1
ATOM 2736 C C . PHE A 1 332 ? -5.128 4.852 -5.783 1.00 51.28 332 PHE A C 1
ATOM 2738 O O . PHE A 1 332 ? -4.501 3.825 -5.534 1.00 51.28 332 PHE A O 1
ATOM 2745 N N . ASP A 1 333 ? -4.639 5.799 -6.588 1.00 44.50 333 ASP A N 1
ATOM 2746 C CA . ASP A 1 333 ? -3.300 5.686 -7.182 1.00 44.50 333 ASP A CA 1
ATOM 2747 C C . ASP A 1 333 ? -2.205 5.990 -6.138 1.00 44.50 333 ASP A C 1
ATOM 2749 O O . ASP A 1 333 ? -2.318 6.908 -5.316 1.00 44.50 333 ASP A O 1
ATOM 2753 N N . THR A 1 334 ? -1.162 5.163 -6.101 1.00 44.19 334 THR A N 1
ATOM 2754 C CA . THR A 1 334 ? -0.310 4.990 -4.916 1.00 44.19 334 THR A CA 1
ATOM 2755 C C . THR A 1 334 ? 0.856 5.978 -4.866 1.00 44.19 334 THR A C 1
ATOM 2757 O O . THR A 1 334 ? 2.000 5.613 -5.133 1.00 44.19 334 THR A O 1
ATOM 2760 N N . GLY A 1 335 ? 0.594 7.230 -4.470 1.00 43.38 335 GLY A N 1
ATOM 2761 C CA . GLY A 1 335 ? 1.649 8.248 -4.365 1.00 43.38 335 GLY A CA 1
ATOM 2762 C C . GLY A 1 335 ? 1.334 9.457 -3.480 1.00 43.38 335 GLY A C 1
ATOM 2763 O O . GLY A 1 335 ? 0.915 10.494 -3.976 1.00 43.38 335 GLY A O 1
ATOM 2764 N N . SER A 1 336 ? 1.621 9.363 -2.174 1.00 43.69 336 SER A N 1
ATOM 2765 C CA . SER A 1 336 ? 1.777 10.515 -1.257 1.00 43.69 336 SER A CA 1
ATOM 2766 C C . SER A 1 336 ? 0.692 11.609 -1.344 1.00 43.69 336 SER A C 1
ATOM 2768 O O . SER A 1 336 ? 0.980 12.798 -1.511 1.00 43.69 336 SER A O 1
ATOM 2770 N N . LEU A 1 337 ? -0.576 11.224 -1.169 1.00 45.00 337 LEU A N 1
ATOM 2771 C CA . LEU A 1 337 ? -1.672 12.174 -0.960 1.00 45.00 337 LEU A CA 1
ATOM 2772 C C . LEU A 1 337 ? -1.385 13.045 0.280 1.00 45.00 337 LEU A C 1
ATOM 2774 O O . LEU A 1 337 ? -1.575 12.603 1.416 1.00 45.00 337 LEU A O 1
ATOM 2778 N N . GLN A 1 338 ? -0.970 14.302 0.070 1.00 43.25 338 GLN A N 1
ATOM 2779 C CA . GLN A 1 338 ? -0.967 15.330 1.118 1.00 43.25 338 GLN A CA 1
ATOM 2780 C C . GLN A 1 338 ? -2.418 15.644 1.491 1.00 43.25 338 GLN A C 1
ATOM 2782 O O . GLN A 1 338 ? -3.069 16.527 0.934 1.00 43.25 338 GLN A O 1
ATOM 2787 N N . LYS A 1 339 ? -2.939 14.829 2.407 1.00 52.75 339 LYS A N 1
ATOM 2788 C CA . LYS A 1 339 ? -4.342 14.770 2.791 1.00 52.75 339 LYS A CA 1
ATOM 2789 C C . LYS A 1 339 ? -4.742 16.069 3.490 1.00 52.75 339 LYS A C 1
ATOM 2791 O O . LYS A 1 339 ? -4.482 16.252 4.676 1.00 52.75 339 LYS A O 1
ATOM 2796 N N . GLY A 1 340 ? -5.373 16.975 2.740 1.00 56.53 340 GLY A N 1
ATOM 2797 C CA . GLY A 1 340 ? -6.060 18.128 3.318 1.00 56.53 340 GLY A CA 1
ATOM 2798 C C . GLY A 1 340 ? -7.102 17.671 4.352 1.00 56.53 340 GLY A C 1
ATOM 2799 O O . GLY A 1 340 ? -7.608 16.550 4.235 1.00 56.53 340 GLY A O 1
ATOM 2800 N N . PRO A 1 341 ? -7.420 18.505 5.361 1.00 62.69 341 PRO A N 1
ATOM 2801 C CA . PRO A 1 341 ? -8.290 18.114 6.469 1.00 62.69 341 PRO A CA 1
ATOM 2802 C C . PRO A 1 341 ? -9.644 17.635 5.939 1.00 62.69 341 PRO A C 1
ATOM 2804 O O . PRO A 1 341 ? -10.388 18.389 5.309 1.00 62.69 341 PRO A O 1
ATOM 2807 N N . THR A 1 342 ? -9.948 16.353 6.148 1.00 65.06 342 THR A N 1
ATOM 2808 C CA . THR A 1 342 ? -11.168 15.732 5.624 1.00 65.06 342 THR A CA 1
ATOM 2809 C C . THR A 1 342 ? -12.376 16.252 6.392 1.00 65.06 342 THR A C 1
ATOM 2811 O O . THR A 1 342 ? -12.491 15.990 7.587 1.00 65.06 342 THR A O 1
ATOM 2814 N N . GLU A 1 343 ? -13.298 16.942 5.709 1.00 83.44 343 GLU A N 1
ATOM 2815 C CA . GLU A 1 343 ? -14.454 17.605 6.343 1.00 83.44 343 GLU A CA 1
ATOM 2816 C C . GLU A 1 343 ? -15.399 16.648 7.108 1.00 83.44 343 GLU A C 1
ATOM 2818 O O . GLU A 1 343 ? -16.221 17.121 7.890 1.00 83.44 343 GLU A O 1
ATOM 2823 N N . GLY A 1 344 ? -15.286 15.325 6.923 1.00 91.88 344 GLY A N 1
ATOM 2824 C CA . GLY A 1 344 ? -16.072 14.305 7.624 1.00 91.88 344 GLY A CA 1
ATOM 2825 C C . GLY A 1 344 ? -15.456 12.899 7.580 1.00 91.88 344 GLY A C 1
ATOM 2826 O O . GLY A 1 344 ? -14.318 12.702 7.144 1.00 91.88 344 GLY A O 1
ATOM 2827 N N . LEU A 1 345 ? -16.220 11.907 8.046 1.00 93.62 345 LEU A N 1
ATOM 2828 C CA . LEU A 1 345 ? -15.829 10.488 8.034 1.00 93.62 345 LEU A CA 1
ATOM 2829 C C . LEU A 1 345 ? -15.978 9.860 6.636 1.00 93.62 345 LEU A C 1
ATOM 2831 O O . LEU A 1 345 ? -16.921 10.168 5.905 1.00 93.62 345 LEU A O 1
ATOM 2835 N N . THR A 1 346 ? -15.072 8.950 6.271 1.00 92.88 346 THR A N 1
ATOM 2836 C CA . THR A 1 346 ? -15.142 8.194 5.008 1.00 92.88 346 THR A CA 1
ATOM 2837 C C . THR A 1 346 ? -16.314 7.193 5.016 1.00 92.88 346 THR A C 1
ATOM 2839 O O . THR A 1 346 ? -16.610 6.583 6.044 1.00 92.88 346 THR A O 1
ATOM 2842 N N . GLU A 1 347 ? -17.004 7.012 3.881 1.00 92.62 347 GLU A N 1
ATOM 2843 C CA . GLU A 1 347 ? -18.097 6.027 3.761 1.00 92.62 347 GLU A CA 1
ATOM 2844 C C . GLU A 1 347 ? -17.562 4.603 4.017 1.00 92.62 347 GLU A C 1
ATOM 2846 O O . GLU A 1 347 ? -16.548 4.224 3.440 1.00 92.62 347 GLU A O 1
ATOM 2851 N N . GLY A 1 348 ? -18.232 3.838 4.891 1.00 93.81 348 GLY A N 1
ATOM 2852 C CA . GLY A 1 348 ? -17.822 2.488 5.322 1.00 93.81 348 GLY A CA 1
ATOM 2853 C C . GLY A 1 348 ? -17.012 2.428 6.633 1.00 93.81 348 GLY A C 1
ATOM 2854 O O . GLY A 1 348 ? -16.933 1.375 7.267 1.00 93.81 348 GLY A O 1
ATOM 2855 N N . ILE A 1 349 ? -16.502 3.564 7.127 1.00 96.69 349 ILE A N 1
ATOM 2856 C CA . ILE A 1 349 ? -15.927 3.665 8.480 1.00 96.69 349 ILE A CA 1
ATOM 2857 C C . ILE A 1 349 ? -17.031 3.606 9.546 1.00 96.69 349 ILE A C 1
ATOM 2859 O O . ILE A 1 349 ? -18.083 4.237 9.408 1.00 96.69 349 ILE A O 1
ATOM 2863 N N . LEU A 1 350 ? -16.784 2.876 10.641 1.00 97.81 350 LEU A N 1
ATOM 2864 C CA . LEU A 1 350 ? -17.715 2.751 11.763 1.00 97.81 350 LEU A CA 1
ATOM 2865 C C . LEU A 1 350 ? -18.036 4.108 12.410 1.00 97.81 350 LEU A C 1
ATOM 2867 O O . LEU A 1 350 ? -17.156 4.891 12.760 1.00 97.81 350 LEU A O 1
ATOM 2871 N N . GLN A 1 351 ? -19.333 4.357 12.608 1.00 97.25 351 GLN A N 1
ATOM 2872 C CA . GLN A 1 351 ? -19.880 5.629 13.106 1.00 97.25 351 GLN A CA 1
ATOM 2873 C C . GLN A 1 351 ? -20.441 5.556 14.542 1.00 97.25 351 GLN A C 1
ATOM 2875 O O . GLN A 1 351 ? -20.947 6.546 15.083 1.00 97.25 351 GLN A O 1
ATOM 2880 N N . ASN A 1 352 ? -20.378 4.369 15.147 1.00 98.25 352 ASN A N 1
ATOM 2881 C CA . ASN A 1 352 ? -20.947 4.009 16.451 1.00 98.25 352 ASN A CA 1
ATOM 2882 C C . ASN A 1 352 ? -19.872 3.572 17.471 1.00 98.25 352 ASN A C 1
ATOM 2884 O O . ASN A 1 352 ? -20.194 2.959 18.491 1.00 98.25 352 ASN A O 1
ATOM 2888 N N . VAL A 1 353 ? -18.605 3.834 17.143 1.00 98.56 353 VAL A N 1
ATOM 2889 C CA . VAL A 1 353 ? -17.389 3.658 17.942 1.00 98.56 353 VAL A CA 1
ATOM 2890 C C . VAL A 1 353 ? -16.272 4.455 17.258 1.00 98.56 353 VAL A C 1
ATOM 2892 O O . VAL A 1 353 ? -16.270 4.569 16.034 1.00 98.56 353 VAL A O 1
ATOM 2895 N N . PHE A 1 354 ? -15.312 4.976 18.017 1.00 98.62 354 PHE A N 1
ATOM 2896 C CA . PHE A 1 354 ? -14.024 5.429 17.475 1.00 98.62 354 PHE A CA 1
ATOM 2897 C C . PHE A 1 354 ? -12.873 4.976 18.373 1.00 98.62 354 PHE A C 1
ATOM 2899 O O . PHE A 1 354 ? -13.089 4.590 19.524 1.00 98.62 354 PHE A O 1
ATOM 2906 N N . LEU A 1 355 ? -11.652 4.988 17.845 1.00 98.62 355 LEU A N 1
ATOM 2907 C CA . LEU A 1 355 ? -10.452 4.574 18.567 1.00 98.62 355 LEU A CA 1
ATOM 2908 C C . LEU A 1 355 ? -9.702 5.784 19.136 1.00 98.62 355 LEU A C 1
ATOM 2910 O O . LEU A 1 355 ? -9.689 6.861 18.538 1.00 98.62 355 LEU A O 1
ATOM 2914 N N . TYR A 1 356 ? -9.048 5.598 20.281 1.00 97.94 356 TYR A N 1
ATOM 2915 C CA . TYR A 1 356 ? -8.161 6.595 20.877 1.00 97.94 356 TYR A CA 1
ATOM 2916 C C . TYR A 1 356 ? -6.827 5.961 21.291 1.00 97.94 356 TYR A C 1
ATOM 2918 O O . TYR A 1 356 ? -6.791 5.011 22.079 1.00 97.94 356 TYR A O 1
ATOM 2926 N N . LEU A 1 357 ? -5.736 6.502 20.748 1.00 96.81 357 LEU A N 1
ATOM 2927 C CA . LEU A 1 357 ? -4.361 6.116 21.049 1.00 96.81 357 LEU A CA 1
ATOM 2928 C C . LEU A 1 357 ? -3.725 7.146 21.993 1.00 96.81 357 LEU A C 1
ATOM 2930 O O . LEU A 1 357 ? -3.325 8.231 21.570 1.00 96.81 357 LEU A O 1
ATOM 2934 N N . ASP A 1 358 ? -3.631 6.787 23.273 1.00 95.25 358 ASP A N 1
ATOM 2935 C CA . ASP A 1 358 ? -2.874 7.514 24.295 1.00 95.25 358 ASP A CA 1
ATOM 2936 C C . ASP A 1 358 ? -1.515 6.842 24.571 1.00 95.25 358 ASP A C 1
ATOM 2938 O O . ASP A 1 358 ? -1.225 5.758 24.052 1.00 95.25 358 ASP A O 1
ATOM 2942 N N . ARG A 1 359 ? -0.692 7.454 25.443 1.00 94.56 359 ARG A N 1
ATOM 2943 C CA . ARG A 1 359 ? 0.577 6.855 25.895 1.00 94.56 359 ARG A CA 1
ATOM 2944 C C . ARG A 1 359 ? 0.361 5.428 26.419 1.00 94.56 359 ARG A C 1
ATOM 2946 O O . ARG A 1 359 ? 1.127 4.542 26.069 1.00 94.56 359 ARG A O 1
ATOM 2953 N N . ASN A 1 360 ? -0.693 5.162 27.198 1.00 95.19 360 ASN A N 1
ATOM 2954 C CA . ASN A 1 360 ? -0.933 3.837 27.788 1.00 95.19 360 ASN A CA 1
ATOM 2955 C C . ASN A 1 360 ? -1.206 2.745 26.733 1.00 95.19 360 ASN A C 1
ATOM 2957 O O . ASN A 1 360 ? -0.660 1.645 26.832 1.00 95.19 360 ASN A O 1
ATOM 2961 N N . ALA A 1 361 ? -2.024 3.041 25.719 1.00 96.12 361 ALA A N 1
ATOM 2962 C CA . ALA A 1 361 ? -2.293 2.135 24.606 1.00 96.12 361 ALA A CA 1
ATOM 2963 C C . ALA A 1 361 ? -1.027 1.885 23.766 1.00 96.12 361 ALA A C 1
ATOM 2965 O O . ALA A 1 361 ? -0.699 0.734 23.469 1.00 96.12 361 ALA A O 1
ATOM 2966 N N . ALA A 1 362 ? -0.253 2.930 23.456 1.00 96.12 362 ALA A N 1
ATOM 2967 C CA . ALA A 1 362 ? 1.002 2.787 22.716 1.00 96.12 362 ALA A CA 1
ATOM 2968 C C . ALA A 1 362 ? 2.086 2.028 23.510 1.00 96.12 362 ALA A C 1
ATOM 2970 O O . ALA A 1 362 ? 2.824 1.206 22.955 1.00 96.12 362 ALA A O 1
ATOM 2971 N N . GLU A 1 363 ? 2.153 2.238 24.826 1.00 95.62 363 GLU A N 1
ATOM 2972 C CA . GLU A 1 363 ? 2.998 1.469 25.741 1.00 95.62 363 GLU A CA 1
ATOM 2973 C C . GLU A 1 363 ? 2.590 -0.008 25.814 1.00 95.62 363 GLU A C 1
ATOM 2975 O O . GLU A 1 363 ? 3.470 -0.867 25.893 1.00 95.62 363 GLU A O 1
ATOM 2980 N N . SER A 1 364 ? 1.292 -0.326 25.707 1.00 96.31 364 SER A N 1
ATOM 2981 C CA . SER A 1 364 ? 0.807 -1.716 25.681 1.00 96.31 364 SER A CA 1
ATOM 2982 C C . SER A 1 364 ? 1.392 -2.527 24.519 1.00 96.31 364 SER A C 1
ATOM 2984 O O . SER A 1 364 ? 1.670 -3.715 24.671 1.00 96.31 364 SER A O 1
ATOM 2986 N N . VAL A 1 365 ? 1.645 -1.874 23.383 1.00 95.81 365 VAL A N 1
ATOM 2987 C CA . VAL A 1 365 ? 2.283 -2.471 22.205 1.00 95.81 365 VAL A CA 1
ATOM 2988 C C . VAL A 1 365 ? 3.801 -2.479 22.364 1.00 95.81 365 VAL A C 1
ATOM 2990 O O . VAL A 1 365 ? 4.468 -3.493 22.153 1.00 95.81 365 VAL A O 1
ATOM 2993 N N . THR A 1 366 ? 4.383 -1.341 22.735 1.00 95.19 366 THR A N 1
ATOM 2994 C CA . THR A 1 366 ? 5.836 -1.132 22.660 1.00 95.19 366 THR A CA 1
ATOM 2995 C C . THR A 1 366 ? 6.601 -1.814 23.790 1.00 95.19 366 THR A C 1
ATOM 2997 O O . THR A 1 366 ? 7.648 -2.403 23.510 1.00 95.19 366 THR A O 1
ATOM 3000 N N . LYS A 1 367 ? 6.064 -1.842 25.018 1.00 94.56 367 LYS A N 1
ATOM 3001 C CA . LYS A 1 367 ? 6.720 -2.450 26.191 1.00 94.56 367 LYS A CA 1
ATOM 3002 C C . LYS A 1 367 ? 6.488 -3.958 26.336 1.00 94.56 367 LYS A C 1
ATOM 3004 O O . LYS A 1 367 ? 7.319 -4.624 26.946 1.00 94.56 367 LYS A O 1
ATOM 3009 N N . ASN A 1 368 ? 5.410 -4.507 25.771 1.00 91.06 368 ASN A N 1
ATOM 3010 C CA . ASN A 1 368 ? 5.100 -5.940 25.867 1.00 91.06 368 ASN A CA 1
ATOM 3011 C C . ASN A 1 368 ? 5.647 -6.754 24.681 1.00 91.06 368 ASN A C 1
ATOM 3013 O O . ASN A 1 368 ? 6.070 -6.209 23.656 1.00 91.06 368 ASN A O 1
ATOM 3017 N N . HIS A 1 369 ? 5.626 -8.082 24.825 1.00 86.75 369 HIS A N 1
ATOM 3018 C CA . HIS A 1 369 ? 6.115 -9.030 23.816 1.00 86.75 369 HIS A CA 1
ATOM 3019 C C . HIS A 1 369 ? 5.017 -9.896 23.181 1.00 86.75 369 HIS A C 1
ATOM 3021 O O . HIS A 1 369 ? 5.251 -10.439 22.104 1.00 86.75 369 HIS A O 1
ATOM 3027 N N . PHE A 1 370 ? 3.839 -10.025 23.802 1.00 87.62 370 PHE A N 1
ATOM 3028 C CA . PHE A 1 370 ? 2.756 -10.875 23.304 1.00 87.62 370 PHE A CA 1
ATOM 3029 C C . PHE A 1 370 ? 1.629 -10.029 22.706 1.00 87.62 370 PHE A C 1
ATOM 3031 O O . PHE A 1 370 ? 1.172 -9.074 23.330 1.00 87.62 370 PHE A O 1
ATOM 3038 N N . ALA A 1 371 ? 1.113 -10.417 21.536 1.00 86.50 371 ALA A N 1
ATOM 3039 C CA . ALA A 1 371 ? 0.018 -9.698 20.873 1.00 86.50 371 ALA A CA 1
ATOM 3040 C C . ALA A 1 371 ? -1.290 -9.654 21.699 1.00 86.50 371 ALA A C 1
ATOM 3042 O O . ALA A 1 371 ? -2.125 -8.777 21.485 1.00 86.50 371 ALA A O 1
ATOM 3043 N N . ASN A 1 372 ? -1.450 -10.554 22.678 1.00 86.69 372 ASN A N 1
ATOM 3044 C CA . ASN A 1 372 ? -2.546 -10.530 23.654 1.00 86.69 372 ASN A CA 1
ATOM 3045 C C . ASN A 1 372 ? -2.508 -9.301 24.586 1.00 86.69 372 ASN A C 1
ATOM 3047 O O . ASN A 1 372 ? -3.559 -8.849 25.041 1.00 86.69 372 ASN A O 1
ATOM 3051 N N . ASP A 1 373 ? -1.322 -8.745 24.845 1.00 92.19 373 ASP A N 1
ATOM 3052 C CA . ASP A 1 373 ? -1.147 -7.579 25.715 1.00 92.19 373 ASP A CA 1
ATOM 3053 C C . ASP A 1 373 ? -1.400 -6.251 24.982 1.00 92.19 373 ASP A C 1
ATOM 3055 O O . ASP A 1 373 ? -1.504 -5.207 25.626 1.00 92.19 373 ASP A O 1
ATOM 3059 N N . PHE A 1 374 ? -1.483 -6.280 23.646 1.00 94.69 374 PHE A N 1
ATOM 3060 C CA . PHE A 1 374 ? -1.589 -5.101 22.787 1.00 94.69 374 PHE A CA 1
ATOM 3061 C C . PHE A 1 374 ? -3.051 -4.651 22.691 1.00 94.69 374 PHE A C 1
ATOM 3063 O O . PHE A 1 374 ? -3.873 -5.341 22.080 1.00 94.69 374 PHE A O 1
ATOM 3070 N N . TRP A 1 375 ? -3.383 -3.480 23.231 1.00 97.12 375 TRP A N 1
ATOM 3071 C CA . TRP A 1 375 ? -4.747 -2.949 23.233 1.00 97.12 375 TRP A CA 1
ATOM 3072 C C . TRP A 1 375 ? -4.814 -1.461 22.868 1.00 97.12 375 TRP A C 1
ATOM 3074 O O . TRP A 1 375 ? -3.846 -0.716 22.998 1.00 97.12 375 TRP A O 1
ATOM 3084 N N . ILE A 1 376 ? -5.998 -1.028 22.437 1.00 98.06 376 ILE A N 1
ATOM 3085 C CA . ILE A 1 376 ? -6.357 0.380 22.225 1.00 98.06 376 ILE A CA 1
ATOM 3086 C C . ILE A 1 376 ? -7.652 0.715 22.972 1.00 98.06 376 ILE A C 1
ATOM 3088 O O . ILE A 1 376 ? -8.430 -0.186 23.308 1.00 98.06 376 ILE A O 1
ATOM 3092 N N . TRP A 1 377 ? -7.899 1.997 23.249 1.00 98.38 377 TRP A N 1
ATOM 3093 C CA . TRP A 1 377 ? -9.202 2.435 23.739 1.00 98.38 377 TRP A CA 1
ATOM 3094 C C . TRP A 1 377 ? -10.206 2.485 22.586 1.00 98.38 377 TRP A C 1
ATOM 3096 O O . TRP A 1 377 ? -9.986 3.185 21.599 1.00 98.38 377 TRP A O 1
ATOM 3106 N N . ALA A 1 378 ? -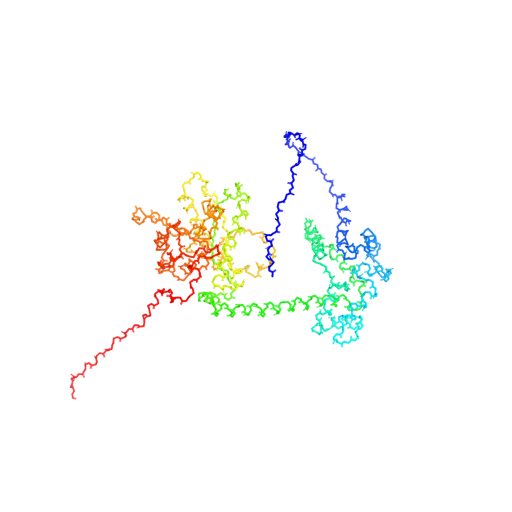11.332 1.794 22.739 1.00 98.56 378 ALA A N 1
ATOM 3107 C CA . ALA A 1 378 ? -12.523 2.012 21.931 1.00 98.56 378 ALA A CA 1
ATOM 3108 C C . ALA A 1 378 ? -13.512 2.871 22.729 1.00 98.56 378 ALA A C 1
ATOM 3110 O O . ALA A 1 378 ? -13.826 2.566 23.884 1.00 98.56 378 ALA A O 1
ATOM 3111 N N . ILE A 1 379 ? -13.972 3.962 22.123 1.00 98.50 379 ILE A N 1
ATOM 3112 C CA . ILE A 1 379 ? -14.793 4.992 22.758 1.00 98.50 379 ILE A CA 1
ATOM 3113 C C . ILE A 1 379 ? -16.215 4.921 22.201 1.00 98.50 379 ILE A C 1
ATOM 3115 O O . ILE A 1 379 ? -16.419 4.920 20.986 1.00 98.50 379 ILE A O 1
ATOM 3119 N N . ASP A 1 380 ? -17.197 4.895 23.098 1.00 98.19 380 ASP A N 1
ATOM 3120 C CA . ASP A 1 380 ? -18.601 5.104 22.760 1.00 98.19 380 ASP A CA 1
ATOM 3121 C C . ASP A 1 380 ? -18.815 6.600 22.461 1.00 98.19 380 ASP A C 1
ATOM 3123 O O . ASP A 1 380 ? -18.544 7.430 23.341 1.00 98.19 380 ASP A O 1
ATOM 3127 N N . PRO A 1 381 ? -19.253 6.980 21.245 1.00 97.88 381 PRO A N 1
ATOM 3128 C CA . PRO A 1 381 ? -19.506 8.373 20.912 1.00 97.88 381 PRO A CA 1
ATOM 3129 C C . PRO A 1 381 ? -20.755 8.929 21.601 1.00 97.88 381 PRO A C 1
ATOM 3131 O O . PRO A 1 381 ? -20.788 10.128 21.869 1.00 97.88 381 PRO A O 1
ATOM 3134 N N . GLU A 1 382 ? -21.761 8.099 21.895 1.00 96.94 382 GLU A N 1
ATOM 3135 C CA . GLU A 1 382 ? -23.055 8.536 22.428 1.00 96.94 382 GLU A CA 1
ATOM 3136 C C . GLU A 1 382 ? -23.140 8.532 23.952 1.00 96.94 382 GLU A C 1
ATOM 3138 O O . GLU A 1 382 ? -24.054 9.154 24.482 1.00 96.94 382 GLU A O 1
ATOM 3143 N N . TYR A 1 383 ? -22.189 7.913 24.655 1.00 96.31 383 TYR A N 1
ATOM 3144 C CA . TYR A 1 383 ? -22.154 7.926 26.118 1.00 96.31 383 TYR A CA 1
ATOM 3145 C C . TYR A 1 383 ? -22.138 9.351 26.703 1.00 96.31 383 TYR A C 1
ATOM 3147 O O . TYR A 1 383 ? -21.212 10.136 26.459 1.00 96.31 383 TYR A O 1
ATOM 3155 N N . GLU A 1 384 ? -23.122 9.630 27.557 1.00 93.19 384 GLU A N 1
ATOM 3156 C CA . GLU A 1 384 ? -23.224 10.831 28.389 1.00 93.19 384 GLU A CA 1
ATOM 3157 C C . GLU A 1 384 ? -23.044 10.442 29.872 1.00 93.19 384 GLU A C 1
ATOM 3159 O O . GLU A 1 384 ? -23.282 9.300 30.263 1.00 93.19 384 GLU A O 1
ATOM 3164 N N . GLU A 1 385 ? -22.548 11.359 30.710 1.00 88.94 385 GLU A N 1
ATOM 3165 C CA . GLU A 1 385 ? -22.225 11.074 32.121 1.00 88.94 385 GLU A CA 1
ATOM 3166 C C . GLU A 1 385 ? -23.478 11.127 33.020 1.00 88.94 385 GLU A C 1
ATOM 3168 O O . GLU A 1 385 ? -23.594 11.980 33.902 1.00 88.94 385 GLU A O 1
ATOM 3173 N N . ASP A 1 386 ? -24.413 10.198 32.797 1.00 79.25 386 ASP A N 1
ATOM 3174 C CA . ASP A 1 386 ? -25.593 10.008 33.646 1.00 79.25 386 ASP A CA 1
ATOM 3175 C C . ASP A 1 386 ? -25.185 9.570 35.064 1.00 79.25 386 ASP A C 1
ATOM 3177 O O . ASP A 1 386 ? -24.519 8.554 35.277 1.00 79.25 386 ASP A O 1
ATOM 3181 N N . GLY A 1 387 ? -25.592 10.361 36.060 1.00 63.81 387 GLY A N 1
ATOM 3182 C CA . GLY A 1 387 ? -24.995 10.377 37.403 1.00 63.81 387 GLY A CA 1
ATOM 3183 C C . GLY A 1 387 ? -25.223 9.158 38.308 1.00 63.81 387 GLY A C 1
ATOM 3184 O O . GLY A 1 387 ? -24.842 9.218 39.475 1.00 63.81 387 GLY A O 1
ATOM 3185 N N . GLU A 1 388 ? -25.834 8.077 37.815 1.00 60.75 388 GLU A N 1
ATOM 3186 C CA . GLU A 1 388 ? -26.170 6.877 38.599 1.00 60.75 388 GLU A CA 1
ATOM 3187 C C . GLU A 1 388 ? -25.777 5.549 37.917 1.00 60.75 388 GLU A C 1
ATOM 3189 O O . GLU A 1 388 ? -26.357 4.512 38.239 1.00 60.75 388 GLU A O 1
ATOM 3194 N N . ASP A 1 389 ? -24.803 5.519 36.991 1.00 66.94 389 ASP A N 1
ATOM 3195 C CA . ASP A 1 389 ? -24.459 4.264 36.297 1.00 66.94 389 ASP A CA 1
ATOM 3196 C C . ASP A 1 389 ? -23.715 3.235 37.186 1.00 66.94 389 ASP A C 1
ATOM 3198 O O . ASP A 1 389 ? -22.485 3.130 37.211 1.00 66.94 389 ASP A O 1
ATOM 3202 N N . GLN A 1 390 ? -24.505 2.446 37.925 1.00 65.50 390 GLN A N 1
ATOM 3203 C CA . GLN A 1 390 ? -24.105 1.545 39.021 1.00 65.50 390 GLN A CA 1
ATOM 3204 C C . GLN A 1 390 ? -23.047 0.492 38.652 1.00 65.50 390 GLN A C 1
ATOM 3206 O O . GLN A 1 390 ? -22.422 -0.092 39.535 1.00 65.50 390 GLN A O 1
ATOM 3211 N N . ILE A 1 391 ? -22.868 0.224 37.357 1.00 82.94 391 ILE A N 1
ATOM 3212 C CA . ILE A 1 391 ? -21.996 -0.832 36.826 1.00 82.94 391 ILE A CA 1
ATOM 3213 C C . ILE A 1 391 ? -20.553 -0.328 36.610 1.00 82.94 391 ILE A C 1
ATOM 3215 O O . ILE A 1 391 ? -19.634 -1.132 36.476 1.00 82.94 391 ILE A O 1
ATOM 3219 N N . GLY A 1 392 ? -20.316 0.991 36.640 1.00 92.75 392 GLY A N 1
ATOM 3220 C CA . GLY A 1 392 ? -18.968 1.573 36.561 1.00 92.75 392 GLY A CA 1
ATOM 3221 C C . GLY A 1 392 ? -18.383 1.692 35.148 1.00 92.75 392 GLY A C 1
ATOM 3222 O O . GLY A 1 392 ? -17.202 2.024 35.005 1.00 92.75 392 GLY A O 1
ATOM 3223 N N . TYR A 1 393 ? -19.202 1.464 34.117 1.00 95.44 393 TYR A N 1
ATOM 3224 C CA . TYR A 1 393 ? -18.882 1.808 32.732 1.00 95.44 393 TYR A CA 1
ATOM 3225 C C . TYR A 1 393 ? -18.717 3.331 32.567 1.00 95.44 393 TYR A C 1
ATOM 3227 O O . TYR A 1 393 ? -19.285 4.108 33.329 1.00 95.44 393 TYR A O 1
ATOM 3235 N N . LYS A 1 394 ? -17.902 3.765 31.595 1.00 95.56 394 LYS A N 1
ATOM 3236 C CA . LYS A 1 394 ? -17.538 5.188 31.390 1.00 95.56 394 LYS A CA 1
ATOM 3237 C C . LYS A 1 394 ? -17.572 5.635 29.920 1.00 95.56 394 LYS A C 1
ATOM 3239 O O . LYS A 1 394 ? -16.924 6.613 29.529 1.00 95.56 394 LYS A O 1
ATOM 3244 N N . GLY A 1 395 ? -18.272 4.879 29.074 1.00 96.44 395 GLY A N 1
ATOM 3245 C CA . GLY A 1 395 ? -18.312 5.119 27.630 1.00 96.44 395 GLY A CA 1
ATOM 3246 C C . GLY A 1 395 ? -17.012 4.776 26.906 1.00 96.44 395 GLY A C 1
ATOM 3247 O O . GLY A 1 395 ? -16.714 5.382 25.878 1.00 96.44 395 GLY A O 1
ATOM 3248 N N . TYR A 1 396 ? -16.190 3.891 27.469 1.00 97.62 396 TYR A N 1
ATOM 3249 C CA . TYR A 1 396 ? -14.976 3.385 26.834 1.00 97.62 396 TYR A CA 1
ATOM 3250 C C . TYR A 1 396 ? -14.611 1.998 27.366 1.00 97.62 396 TYR A C 1
ATOM 3252 O O . TYR A 1 396 ? -14.943 1.645 28.499 1.00 97.62 396 TYR A O 1
ATOM 3260 N N . LEU A 1 397 ? -13.903 1.219 26.551 1.00 98.00 397 LEU A N 1
ATOM 3261 C CA . LEU A 1 397 ? -13.300 -0.059 26.926 1.00 98.00 397 LEU A CA 1
ATOM 3262 C C . LEU A 1 397 ? -11.944 -0.243 26.236 1.00 98.00 397 LEU A C 1
ATOM 3264 O O . LEU A 1 397 ? -11.639 0.442 25.261 1.00 98.00 397 LEU A O 1
ATOM 3268 N N . ARG A 1 398 ? -11.132 -1.177 26.735 1.00 98.12 398 ARG A N 1
ATOM 3269 C CA . ARG A 1 398 ? -9.950 -1.662 26.012 1.00 98.12 398 ARG A CA 1
ATOM 3270 C C . ARG A 1 398 ? -10.370 -2.738 25.019 1.00 98.12 398 ARG A C 1
ATOM 3272 O O . ARG A 1 398 ? -11.215 -3.568 25.344 1.00 98.12 398 ARG A O 1
ATOM 3279 N N . VAL A 1 399 ? -9.743 -2.773 23.851 1.00 97.38 399 VAL A N 1
ATOM 3280 C CA . VAL A 1 399 ? -9.927 -3.826 22.838 1.00 97.38 399 VAL A CA 1
ATOM 3281 C C . VAL A 1 399 ? -8.551 -4.288 22.374 1.00 97.38 399 VAL A C 1
ATOM 3283 O O . VAL A 1 399 ? -7.699 -3.439 22.103 1.00 97.38 399 VAL A O 1
ATOM 3286 N N . ARG A 1 400 ? -8.308 -5.605 22.284 1.00 95.69 400 ARG A N 1
ATOM 3287 C CA . ARG A 1 400 ? -7.034 -6.113 21.737 1.00 95.69 400 ARG A CA 1
ATOM 3288 C C . ARG A 1 400 ? -6.904 -5.719 20.270 1.00 95.69 400 ARG A C 1
ATOM 3290 O O . ARG A 1 400 ? -7.875 -5.854 19.529 1.00 95.69 400 ARG A O 1
ATOM 3297 N N . LEU A 1 401 ? -5.715 -5.310 19.819 1.00 95.38 401 LEU A N 1
ATOM 3298 C CA . LEU A 1 401 ? -5.521 -4.842 18.435 1.00 95.38 401 LEU A CA 1
ATOM 3299 C C . LEU A 1 401 ? -5.974 -5.871 17.388 1.00 95.38 401 LEU A C 1
ATOM 3301 O O . LEU A 1 401 ? -6.587 -5.507 16.391 1.00 95.38 401 LEU A O 1
ATOM 3305 N N . GLN A 1 402 ? -5.749 -7.160 17.650 1.00 92.81 402 GLN A N 1
ATOM 3306 C CA . GLN A 1 402 ? -6.165 -8.251 16.763 1.00 92.81 402 GLN A CA 1
ATOM 3307 C C . GLN A 1 402 ? -7.694 -8.394 16.648 1.00 92.81 402 GLN A C 1
ATOM 3309 O O . GLN A 1 402 ? -8.195 -8.848 15.623 1.00 92.81 402 GLN A O 1
ATOM 3314 N N . GLN A 1 403 ? -8.448 -7.969 17.666 1.00 94.56 403 GLN A N 1
ATOM 3315 C CA . GLN A 1 403 ? -9.911 -8.063 17.684 1.00 94.56 403 GLN A CA 1
ATOM 3316 C C . GLN A 1 403 ? -10.608 -6.910 16.965 1.00 94.56 403 GLN A C 1
ATOM 3318 O O . GLN A 1 403 ? -11.772 -7.060 16.594 1.00 94.56 403 GLN A O 1
ATOM 3323 N N . LEU A 1 404 ? -9.892 -5.813 16.689 1.00 96.94 404 LEU A N 1
ATOM 3324 C CA . LEU A 1 404 ? -10.357 -4.741 15.800 1.00 96.94 404 LEU A CA 1
ATOM 3325 C C . LEU A 1 404 ? -10.665 -5.256 14.388 1.00 96.94 404 LEU A C 1
ATOM 3327 O O . LEU A 1 404 ? -11.456 -4.654 13.686 1.00 96.94 404 LEU A O 1
ATOM 3331 N N . ILE A 1 405 ? -10.065 -6.367 13.960 1.00 95.88 405 ILE A N 1
ATOM 3332 C CA . ILE A 1 405 ? -10.320 -6.940 12.631 1.00 95.88 405 ILE A CA 1
ATOM 3333 C C . ILE A 1 405 ? -11.458 -7.968 12.675 1.00 95.88 405 ILE A C 1
ATOM 3335 O O . ILE A 1 405 ? -12.048 -8.274 11.651 1.00 95.88 405 ILE A O 1
ATOM 3339 N N . HIS A 1 406 ? -11.768 -8.527 13.848 1.00 94.00 406 HIS A N 1
ATOM 3340 C CA . HIS A 1 406 ? -12.603 -9.724 13.986 1.00 94.00 406 HIS A CA 1
ATOM 3341 C C . HIS A 1 406 ? -13.770 -9.493 14.959 1.00 94.00 406 HIS A C 1
ATOM 3343 O O . HIS A 1 406 ? -14.668 -8.721 14.623 1.00 94.00 406 HIS A O 1
ATOM 3349 N N . ASN A 1 407 ? -13.795 -10.116 16.146 1.00 94.81 407 ASN A N 1
ATOM 3350 C CA . ASN A 1 407 ? -14.966 -10.095 17.036 1.00 94.81 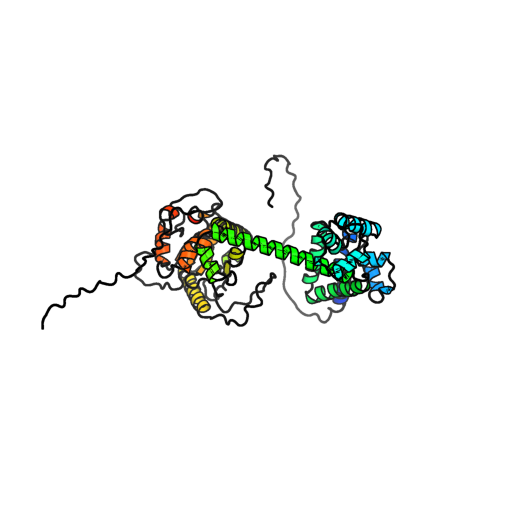407 ASN A CA 1
ATOM 3351 C C . ASN A 1 407 ? -15.470 -8.676 17.365 1.00 94.81 407 ASN A C 1
ATOM 3353 O O . ASN A 1 407 ? -16.680 -8.469 17.458 1.00 94.81 407 ASN A O 1
ATOM 3357 N N . PHE A 1 408 ? -14.582 -7.683 17.524 1.00 97.38 408 PHE A N 1
ATOM 3358 C CA . PHE A 1 408 ? -15.011 -6.311 17.818 1.00 97.38 408 PHE A CA 1
ATOM 3359 C C . PHE A 1 408 ? -15.570 -5.592 16.583 1.00 97.38 408 PHE A C 1
ATOM 3361 O O . PHE A 1 408 ? -16.534 -4.839 16.715 1.00 97.38 408 PHE A O 1
ATOM 3368 N N . TYR A 1 409 ? -15.028 -5.838 15.384 1.00 97.56 409 TYR A N 1
ATOM 3369 C CA . TYR A 1 409 ? -15.610 -5.299 14.151 1.00 97.56 409 TYR A CA 1
ATOM 3370 C C . TYR A 1 409 ? -17.004 -5.876 13.910 1.00 97.56 409 TYR A C 1
ATOM 3372 O O . TYR A 1 409 ? -17.963 -5.122 13.770 1.00 97.56 409 TYR A O 1
ATOM 3380 N N . VAL A 1 410 ? -17.147 -7.202 13.984 1.00 96.81 410 VAL A N 1
ATOM 3381 C CA . VAL A 1 410 ? -18.428 -7.908 13.812 1.00 96.81 410 VAL A CA 1
ATOM 3382 C C . VAL A 1 410 ? -19.488 -7.393 14.794 1.00 96.81 410 VAL A C 1
ATOM 3384 O O . VAL A 1 410 ? -20.598 -7.040 14.383 1.00 96.81 410 VAL A O 1
ATOM 3387 N N . ALA A 1 411 ? -19.128 -7.264 16.077 1.00 97.12 411 ALA A N 1
ATOM 3388 C CA . ALA A 1 411 ? -20.023 -6.764 17.118 1.00 97.12 411 ALA A CA 1
ATOM 3389 C C . ALA A 1 411 ? -20.437 -5.289 16.934 1.00 97.12 411 ALA A C 1
ATOM 3391 O O . ALA A 1 411 ? -21.510 -4.893 17.391 1.00 97.12 411 ALA A O 1
ATOM 3392 N N . ARG A 1 412 ? -19.607 -4.458 16.285 1.00 97.75 412 ARG A N 1
ATOM 3393 C CA . ARG A 1 412 ? -19.912 -3.036 16.036 1.00 97.75 412 ARG A CA 1
ATOM 3394 C C . ARG A 1 412 ? -20.489 -2.751 14.650 1.00 97.75 412 ARG A C 1
ATOM 3396 O O . ARG A 1 412 ? -21.162 -1.734 14.514 1.00 97.75 412 ARG A O 1
ATOM 3403 N N . TYR A 1 413 ? -20.293 -3.613 13.656 1.00 97.31 413 TYR A N 1
ATOM 3404 C CA . TYR A 1 413 ? -20.849 -3.419 12.317 1.00 97.31 413 TYR A CA 1
ATOM 3405 C C . TYR A 1 413 ? -22.246 -4.045 12.169 1.00 97.31 413 TYR A C 1
ATOM 3407 O O . TYR A 1 413 ? -23.189 -3.326 11.849 1.00 97.31 413 TYR A O 1
ATOM 3415 N N . TRP A 1 414 ? -22.426 -5.334 12.495 1.00 96.62 414 TRP A N 1
ATOM 3416 C CA . TRP A 1 414 ? -23.737 -5.998 12.365 1.00 96.62 414 TRP A CA 1
ATOM 3417 C C . TRP A 1 414 ? -24.556 -6.028 13.664 1.00 96.62 414 TRP A C 1
ATOM 3419 O O . TRP A 1 414 ? -25.751 -5.750 13.624 1.00 96.62 414 TRP A O 1
ATOM 3429 N N . HIS A 1 415 ? -23.939 -6.299 14.820 1.00 96.75 415 HIS A N 1
ATOM 3430 C CA . HIS A 1 415 ? -24.675 -6.567 16.074 1.00 96.75 415 HIS A CA 1
ATOM 3431 C C . HIS A 1 415 ? -24.835 -5.349 17.001 1.00 96.75 415 HIS A C 1
ATOM 3433 O O . HIS A 1 415 ? -25.218 -5.484 18.162 1.00 96.75 415 HIS A O 1
ATOM 3439 N N . ALA A 1 416 ? -24.582 -4.131 16.514 1.00 96.25 416 ALA A N 1
ATOM 3440 C CA . ALA A 1 416 ? -24.522 -2.936 17.362 1.00 96.25 416 ALA A CA 1
ATOM 3441 C C . ALA A 1 416 ? -25.849 -2.526 18.032 1.00 96.25 416 ALA A C 1
ATOM 3443 O O . ALA A 1 416 ? -25.814 -1.753 18.991 1.00 96.25 416 ALA A O 1
ATOM 3444 N N . ASN A 1 417 ? -26.981 -3.030 17.527 1.00 96.00 417 ASN A N 1
ATOM 3445 C CA . ASN A 1 417 ? -28.319 -2.851 18.103 1.00 96.00 417 ASN A CA 1
ATOM 3446 C C . ASN A 1 417 ? -28.680 -3.951 19.123 1.00 96.00 417 ASN A C 1
ATOM 3448 O O . ASN A 1 417 ? -29.601 -3.772 19.914 1.00 96.00 417 ASN A O 1
ATOM 3452 N N . GLU A 1 418 ? -27.972 -5.082 19.085 1.00 96.56 418 GLU A N 1
ATOM 3453 C CA . GLU A 1 418 ? -28.163 -6.247 19.960 1.00 96.56 418 GLU A CA 1
ATOM 3454 C C . GLU A 1 418 ? -27.206 -6.204 21.160 1.00 96.56 418 GLU A C 1
ATOM 3456 O O . GLU A 1 418 ? -27.553 -6.652 22.250 1.00 96.56 418 GLU A O 1
ATOM 3461 N N . VAL A 1 419 ? -25.998 -5.660 20.955 1.00 96.00 419 VAL A N 1
ATOM 3462 C CA . VAL A 1 419 ? -24.910 -5.622 21.937 1.00 96.00 419 VAL A CA 1
ATOM 3463 C C . VAL A 1 419 ? -24.295 -4.221 21.988 1.00 96.00 419 VAL A C 1
ATOM 3465 O O . VAL A 1 419 ? -23.696 -3.731 21.024 1.00 96.00 419 VAL A O 1
ATOM 3468 N N . SER A 1 420 ? -24.418 -3.563 23.141 1.00 96.44 420 SER A N 1
ATOM 3469 C CA . SER A 1 420 ? -23.854 -2.230 23.375 1.00 96.44 420 SER A CA 1
ATOM 3470 C C . SER A 1 420 ? -22.357 -2.290 23.719 1.00 96.44 420 SER A C 1
ATOM 3472 O O . SER A 1 420 ? -21.835 -3.331 24.124 1.00 96.44 420 SER A O 1
ATOM 3474 N N . LEU A 1 421 ? -21.641 -1.157 23.650 1.00 96.94 421 LEU A N 1
ATOM 3475 C CA . LEU A 1 421 ? -20.253 -1.106 24.142 1.00 96.94 421 LEU A CA 1
ATOM 3476 C C . LEU A 1 421 ? -20.144 -1.377 25.654 1.00 96.94 421 LEU A C 1
ATOM 3478 O O . LEU A 1 421 ? -19.069 -1.744 26.126 1.00 96.94 421 LEU A O 1
ATOM 3482 N N . LYS A 1 422 ? -21.241 -1.230 26.406 1.00 96.62 422 LYS A N 1
ATOM 3483 C CA . LYS A 1 422 ? -21.323 -1.555 27.832 1.00 96.62 422 LYS A CA 1
ATOM 3484 C C . LYS A 1 422 ? -21.348 -3.066 28.066 1.00 96.62 422 LYS A C 1
ATOM 3486 O O . LYS A 1 422 ? -20.654 -3.544 28.957 1.00 96.62 422 LYS A O 1
ATOM 3491 N N . ASP A 1 423 ? -22.045 -3.822 27.222 1.00 96.62 423 ASP A N 1
ATOM 3492 C CA . ASP A 1 423 ? -22.048 -5.292 27.268 1.00 96.62 423 ASP A CA 1
ATOM 3493 C C . ASP A 1 423 ? -20.677 -5.855 26.861 1.00 96.62 423 ASP A C 1
ATOM 3495 O O . ASP A 1 423 ? -20.119 -6.714 27.547 1.00 96.62 423 ASP A O 1
ATOM 3499 N N . LEU A 1 424 ? -20.069 -5.284 25.810 1.00 97.25 424 LEU A N 1
ATOM 3500 C CA . LEU A 1 424 ? -18.687 -5.585 25.412 1.00 97.25 424 LEU A CA 1
ATOM 3501 C C . LEU A 1 424 ? -17.686 -5.231 26.530 1.00 97.25 424 LEU A C 1
ATOM 3503 O O . LEU A 1 424 ? -16.716 -5.957 26.740 1.00 97.25 424 LEU A O 1
ATOM 3507 N N . TRP A 1 425 ? -17.927 -4.160 27.296 1.00 97.44 425 TRP A N 1
ATOM 3508 C CA . TRP A 1 425 ? -17.108 -3.800 28.458 1.00 97.44 425 TRP A CA 1
ATOM 3509 C C . TRP A 1 425 ? -17.277 -4.786 29.623 1.00 97.44 425 TRP A C 1
ATOM 3511 O O . TRP A 1 425 ? -16.278 -5.140 30.251 1.00 97.44 425 TRP A O 1
ATOM 3521 N N . VAL A 1 426 ? -18.496 -5.277 29.887 1.00 96.38 426 VAL A N 1
ATOM 3522 C CA . VAL A 1 426 ? -18.750 -6.328 30.893 1.00 96.38 426 VAL A CA 1
ATOM 3523 C C . VAL A 1 426 ? -18.049 -7.631 30.500 1.00 96.38 426 VAL A C 1
ATOM 3525 O O . VAL A 1 426 ? -17.442 -8.273 31.356 1.00 96.38 426 VAL A O 1
ATOM 3528 N N . ALA A 1 427 ? -18.059 -8.001 29.216 1.00 95.88 427 ALA A N 1
ATOM 3529 C CA . ALA A 1 427 ? -17.271 -9.126 28.711 1.00 95.88 427 ALA A CA 1
ATOM 3530 C C . ALA A 1 427 ? -15.758 -8.882 28.875 1.00 95.88 427 ALA A C 1
ATOM 3532 O O . ALA A 1 427 ? -15.051 -9.754 29.375 1.00 95.88 427 ALA A O 1
ATOM 3533 N N . ALA A 1 428 ? -15.273 -7.674 28.569 1.00 95.81 428 ALA A N 1
ATOM 3534 C CA . ALA A 1 428 ? -13.876 -7.286 28.771 1.00 95.81 428 ALA A CA 1
ATOM 3535 C C . ALA A 1 428 ? -13.420 -7.359 30.242 1.00 95.81 428 ALA A C 1
ATOM 3537 O O . ALA A 1 428 ? -12.252 -7.634 30.500 1.00 95.81 428 ALA A O 1
ATOM 3538 N N . GLN A 1 429 ? -14.315 -7.187 31.227 1.00 95.88 429 GLN A N 1
ATOM 3539 C CA . GLN A 1 429 ? -13.950 -7.343 32.647 1.00 95.88 429 GLN A CA 1
ATOM 3540 C C . GLN A 1 429 ? -13.652 -8.802 33.044 1.00 95.88 429 GLN A C 1
ATOM 3542 O O . GLN A 1 429 ? -13.116 -9.032 34.128 1.00 95.88 429 GLN A O 1
ATOM 3547 N N . LYS A 1 430 ? -13.979 -9.781 32.188 1.00 94.56 430 LYS A N 1
ATOM 3548 C CA . LYS A 1 430 ? -13.652 -11.203 32.387 1.00 94.56 430 LYS A CA 1
ATOM 3549 C C . LYS A 1 430 ? -12.239 -11.566 31.909 1.00 94.56 430 LYS A C 1
ATOM 3551 O O . LYS A 1 430 ? -11.752 -12.632 32.272 1.00 94.56 430 LYS A O 1
ATOM 3556 N N . ASP A 1 431 ? -11.586 -10.710 31.118 1.00 91.38 431 ASP A N 1
ATOM 3557 C CA . ASP A 1 431 ? -10.207 -10.913 30.658 1.00 91.38 431 ASP A CA 1
ATOM 3558 C C . ASP A 1 431 ? -9.218 -10.745 31.832 1.00 91.38 431 ASP A C 1
ATOM 3560 O O . ASP A 1 431 ? -9.062 -9.628 32.344 1.00 91.38 431 ASP A O 1
ATOM 3564 N N . PRO A 1 432 ? -8.521 -11.818 32.260 1.00 88.00 432 PRO A N 1
ATOM 3565 C CA . PRO A 1 432 ? -7.683 -11.792 33.455 1.00 88.00 432 PRO A CA 1
ATOM 3566 C C . PRO A 1 432 ? -6.351 -11.047 33.274 1.00 88.00 432 PRO A C 1
ATOM 3568 O O . PRO A 1 432 ? -5.646 -10.852 34.264 1.00 88.00 432 PRO A O 1
ATOM 3571 N N . TYR A 1 433 ? -5.977 -10.653 32.049 1.00 84.75 433 TYR A N 1
ATOM 3572 C CA . TYR A 1 433 ? -4.662 -10.069 31.761 1.00 84.75 433 TYR A CA 1
ATOM 3573 C C . TYR A 1 433 ? -4.662 -8.539 31.845 1.00 84.75 433 TYR A C 1
ATOM 3575 O O . TYR A 1 433 ? -3.895 -7.951 32.607 1.00 84.75 433 TYR A O 1
ATOM 3583 N N . ASN A 1 434 ? -5.513 -7.878 31.056 1.00 90.31 434 ASN A N 1
ATOM 3584 C CA . ASN A 1 434 ? -5.507 -6.417 30.900 1.00 90.31 434 ASN A CA 1
ATOM 3585 C C . ASN A 1 434 ? -6.917 -5.792 30.832 1.00 90.31 434 ASN A C 1
ATOM 3587 O O . ASN A 1 434 ? -7.029 -4.585 30.590 1.00 90.31 434 ASN A O 1
ATOM 3591 N N . GLN A 1 435 ? -7.970 -6.579 31.100 1.00 94.81 435 GLN A N 1
ATOM 3592 C CA . GLN A 1 435 ? -9.384 -6.179 31.023 1.00 94.81 435 GLN A CA 1
ATOM 3593 C C . GLN A 1 435 ? -9.785 -5.653 29.631 1.00 94.81 435 GLN A C 1
ATOM 3595 O O . GLN A 1 435 ? -10.442 -4.613 29.502 1.00 94.81 435 GLN A O 1
ATOM 3600 N N . SER A 1 436 ? -9.333 -6.341 28.577 1.00 93.69 436 SER A N 1
ATOM 3601 C CA . SER A 1 436 ? -9.648 -6.022 27.183 1.00 93.69 436 SER A CA 1
ATOM 3602 C C . SER A 1 436 ? -10.769 -6.890 26.617 1.00 93.69 436 SER A C 1
ATOM 3604 O O . SER A 1 436 ? -10.993 -8.020 27.043 1.00 93.69 436 SER A O 1
ATOM 3606 N N . PHE A 1 437 ? -11.488 -6.367 25.626 1.00 91.88 437 PHE A N 1
ATOM 3607 C CA . PHE A 1 437 ? -12.442 -7.165 24.873 1.00 91.88 437 PHE A CA 1
ATOM 3608 C C . PHE A 1 437 ? -11.717 -8.189 23.987 1.00 91.88 437 PHE A C 1
ATOM 3610 O O . PHE A 1 437 ? -10.815 -7.835 23.219 1.00 91.88 437 PHE A O 1
ATOM 3617 N N . VAL A 1 438 ? -12.168 -9.443 24.085 1.00 88.50 438 VAL A N 1
ATOM 3618 C CA . VAL A 1 438 ? -11.669 -10.601 23.325 1.00 88.50 438 VAL A CA 1
ATOM 3619 C C . VAL A 1 438 ? -12.791 -11.232 22.499 1.00 88.50 438 VAL A C 1
ATOM 3621 O O . VAL A 1 438 ? -12.658 -11.413 21.291 1.00 88.50 438 VAL A O 1
ATOM 3624 N N . SER A 1 439 ? -13.897 -11.558 23.165 1.00 91.50 439 SER A N 1
ATOM 3625 C CA . SER A 1 439 ? -15.109 -12.157 22.607 1.00 91.50 439 SER A CA 1
ATOM 3626 C C . SER A 1 439 ? -16.277 -11.900 23.566 1.00 91.50 439 SER A C 1
ATOM 3628 O O . SER A 1 439 ? -16.085 -11.332 24.644 1.00 91.50 439 SER A O 1
ATOM 3630 N N . LEU A 1 440 ? -17.481 -12.333 23.192 1.00 91.38 440 LEU A N 1
ATOM 3631 C CA . LEU A 1 440 ? -18.585 -12.545 24.136 1.00 91.38 440 LEU A CA 1
ATOM 3632 C C . LEU A 1 440 ? -18.587 -13.969 24.718 1.00 91.38 440 LEU A C 1
ATOM 3634 O O . LEU A 1 440 ? -19.183 -14.182 25.774 1.00 91.38 440 LEU A O 1
ATOM 3638 N N . ASP A 1 441 ? -17.924 -14.921 24.054 1.00 90.31 441 ASP A N 1
ATOM 3639 C CA . ASP A 1 441 ? -17.801 -16.305 24.515 1.00 90.31 441 ASP A CA 1
ATOM 3640 C C . ASP A 1 441 ? -16.770 -16.411 25.654 1.00 90.31 441 ASP A C 1
ATOM 3642 O O . ASP A 1 441 ? -15.630 -15.954 25.538 1.00 90.31 441 ASP A O 1
ATOM 3646 N N . GLU A 1 442 ? -17.169 -17.019 26.773 1.00 88.50 442 GLU A N 1
ATOM 3647 C CA . GLU A 1 442 ? -16.300 -17.212 27.936 1.00 88.50 442 GLU A CA 1
ATOM 3648 C C . GLU A 1 442 ? -15.169 -18.217 27.663 1.00 88.50 442 GLU A C 1
ATOM 3650 O O . GLU A 1 442 ? -14.076 -18.043 28.205 1.00 88.50 442 GLU A O 1
ATOM 3655 N N . GLU A 1 443 ? -15.368 -19.210 26.786 1.00 86.94 443 GLU A N 1
ATOM 3656 C CA . GLU A 1 443 ? -14.294 -20.128 26.379 1.00 86.94 443 GLU A CA 1
ATOM 3657 C C . GLU A 1 443 ? -13.237 -19.416 25.518 1.00 86.94 443 GLU A C 1
ATOM 3659 O O . GLU A 1 443 ? -12.048 -19.721 25.629 1.00 86.94 443 GLU A O 1
ATOM 3664 N N . GLU A 1 444 ? -13.624 -18.417 24.718 1.00 85.81 444 GLU A N 1
ATOM 3665 C CA . GLU A 1 444 ? -12.684 -17.611 23.923 1.00 85.81 444 GLU A CA 1
ATOM 3666 C C . GLU A 1 444 ? -11.950 -16.548 24.754 1.00 85.81 444 GLU A C 1
ATOM 3668 O O . GLU A 1 444 ? -10.775 -16.282 24.495 1.00 85.81 444 GLU A O 1
ATOM 3673 N N . ILE A 1 445 ? -12.603 -15.963 25.768 1.00 85.06 445 ILE A N 1
ATOM 3674 C CA . ILE A 1 445 ? -11.962 -15.028 26.713 1.00 85.06 445 ILE A CA 1
ATOM 3675 C C . ILE A 1 445 ? -10.911 -15.754 27.571 1.00 85.06 445 ILE A C 1
ATOM 3677 O O . ILE A 1 445 ? -9.826 -15.220 27.805 1.00 85.06 445 ILE A O 1
ATOM 3681 N N . LEU A 1 446 ? -11.226 -16.967 28.043 1.00 83.31 446 LEU A N 1
ATOM 3682 C CA . LEU A 1 446 ? -10.346 -17.772 28.900 1.00 83.31 446 LEU A CA 1
ATOM 3683 C C . LEU A 1 446 ? -9.353 -18.645 28.111 1.00 83.31 446 LEU A C 1
ATOM 3685 O O . LEU A 1 446 ? -8.388 -19.158 28.684 1.00 83.31 446 LEU A O 1
ATOM 3689 N N . GLY A 1 447 ? -9.572 -18.832 26.809 1.00 76.00 447 GLY A N 1
ATOM 3690 C CA . GLY A 1 447 ? -8.744 -19.665 25.945 1.00 76.00 447 GLY A CA 1
ATOM 3691 C C . GLY A 1 447 ? -7.348 -19.079 25.748 1.00 76.00 447 GLY A C 1
ATOM 3692 O O . GLY A 1 447 ? -7.176 -18.105 25.018 1.00 76.00 447 GLY A O 1
ATOM 3693 N N . HIS A 1 448 ? -6.328 -19.699 26.345 1.00 65.94 448 HIS A N 1
ATOM 3694 C CA . HIS A 1 448 ? -4.935 -19.258 26.237 1.00 65.94 448 HIS A CA 1
ATOM 3695 C C . HIS A 1 448 ? -4.127 -20.087 25.222 1.00 65.94 448 HIS A C 1
ATOM 3697 O O . HIS A 1 448 ? -3.604 -21.154 25.540 1.00 65.94 448 HIS A O 1
ATOM 3703 N N . ASP A 1 449 ? -3.981 -19.558 24.007 1.00 65.12 449 ASP A N 1
ATOM 3704 C CA . ASP A 1 449 ? -2.872 -19.859 23.103 1.00 65.12 449 ASP A CA 1
ATOM 3705 C C . ASP A 1 449 ? -1.671 -18.995 23.532 1.00 65.12 449 ASP A C 1
ATOM 3707 O O . ASP A 1 449 ? -1.779 -17.771 23.669 1.00 65.12 449 ASP A O 1
ATOM 3711 N N . SER A 1 450 ? -0.541 -19.647 23.808 1.00 56.38 450 SER A N 1
ATOM 3712 C CA . SER A 1 450 ? 0.706 -19.011 24.242 1.00 56.38 450 SER A CA 1
ATOM 3713 C C . SER A 1 450 ? 1.683 -18.753 23.089 1.00 56.38 450 SER A C 1
ATOM 3715 O O . SER A 1 450 ? 2.832 -18.379 23.332 1.00 56.38 450 SER A O 1
ATOM 3717 N N . THR A 1 451 ? 1.281 -18.995 21.838 1.00 62.03 451 THR A N 1
ATOM 3718 C CA . THR A 1 451 ? 2.080 -18.600 20.674 1.00 62.03 451 THR A CA 1
ATOM 3719 C C . THR A 1 451 ? 2.085 -17.079 20.507 1.00 62.03 451 THR A C 1
ATOM 3721 O O . THR A 1 451 ? 1.145 -16.369 20.854 1.00 62.03 451 THR A O 1
ATOM 3724 N N . TRP A 1 452 ? 3.199 -16.565 19.992 1.00 56.25 452 TRP A N 1
ATOM 3725 C CA . TRP A 1 452 ? 3.504 -15.134 19.908 1.00 56.25 452 TRP A CA 1
ATOM 3726 C C . TRP A 1 452 ? 2.733 -14.393 18.800 1.00 56.25 452 TRP A C 1
ATOM 3728 O O . TRP A 1 452 ? 2.730 -13.166 18.770 1.00 56.25 452 TRP A O 1
ATOM 3738 N N . GLU A 1 453 ? 2.093 -15.141 17.900 1.00 59.09 453 GLU A N 1
ATOM 3739 C CA . GLU A 1 453 ? 1.584 -14.675 16.608 1.00 59.09 453 GLU A CA 1
ATOM 3740 C C . GLU A 1 453 ? 0.137 -14.159 16.670 1.00 59.09 453 GLU A C 1
ATOM 3742 O O . GLU A 1 453 ? -0.167 -13.076 16.168 1.00 59.09 453 GLU A O 1
ATOM 3747 N N . VAL A 1 454 ? -0.781 -14.949 17.241 1.00 60.97 454 VAL A N 1
ATOM 3748 C CA . VAL A 1 454 ? -2.231 -14.710 17.153 1.00 60.97 454 VAL A CA 1
ATOM 3749 C C . VAL A 1 454 ? -2.951 -15.218 18.400 1.00 60.97 454 VAL A C 1
ATOM 3751 O O . VAL A 1 454 ? -2.759 -16.360 18.813 1.00 60.97 454 VAL A O 1
ATOM 3754 N N . ALA A 1 455 ? -3.852 -14.400 18.941 1.00 60.47 455 ALA A N 1
ATOM 3755 C CA . ALA A 1 455 ? -4.792 -14.786 19.983 1.00 60.47 455 ALA A CA 1
ATOM 3756 C C . ALA A 1 455 ? -5.734 -15.934 19.558 1.00 60.47 455 ALA A C 1
ATOM 3758 O O . ALA A 1 455 ? -6.290 -15.945 18.455 1.00 60.47 455 ALA A O 1
ATOM 3759 N N . THR A 1 456 ? -6.003 -16.846 20.494 1.00 60.28 456 THR A N 1
ATOM 3760 C CA . THR A 1 456 ? -6.885 -18.022 20.361 1.00 60.28 456 THR A CA 1
ATOM 3761 C C . THR A 1 456 ? -8.234 -17.707 19.719 1.00 60.28 456 THR A C 1
ATOM 3763 O O . THR A 1 456 ? -8.680 -18.433 18.836 1.00 60.28 456 THR A O 1
ATOM 3766 N N . ALA A 1 457 ? -8.861 -16.603 20.135 1.00 57.69 457 ALA A N 1
ATOM 3767 C CA . ALA A 1 457 ? -10.190 -16.195 19.689 1.00 57.69 457 ALA A CA 1
ATOM 3768 C C . ALA A 1 457 ? -10.252 -15.861 18.183 1.00 57.69 457 ALA A C 1
ATOM 3770 O O . ALA A 1 457 ? -11.256 -16.137 17.540 1.00 57.69 457 ALA A O 1
ATOM 3771 N N . VAL A 1 458 ? -9.164 -15.365 17.576 1.00 63.56 458 VAL A N 1
ATOM 3772 C CA . VAL A 1 458 ? -9.115 -15.156 16.111 1.00 63.56 458 VAL A CA 1
ATOM 3773 C C . VAL A 1 458 ? -8.898 -16.488 15.372 1.00 63.56 458 VAL A C 1
ATOM 3775 O O . VAL A 1 458 ? -9.356 -16.675 14.247 1.00 63.56 458 VAL A O 1
ATOM 3778 N N . ARG A 1 459 ? -8.238 -17.458 16.025 1.00 59.72 459 ARG A N 1
ATOM 3779 C CA . ARG A 1 459 ? -8.003 -18.829 15.526 1.00 59.72 459 ARG A CA 1
ATOM 3780 C C . ARG A 1 459 ? -9.188 -19.786 15.748 1.00 59.72 459 ARG A C 1
ATOM 3782 O O . ARG A 1 459 ? -9.045 -20.986 15.498 1.00 59.72 459 ARG A O 1
ATOM 3789 N N . SER A 1 460 ? -10.343 -19.291 16.197 1.00 58.62 460 SER A N 1
ATOM 3790 C CA . SER A 1 460 ? -11.532 -20.082 16.546 1.00 58.62 460 SER A CA 1
ATOM 3791 C C . SER A 1 460 ? -12.215 -20.704 15.312 1.00 58.62 460 SER A C 1
ATOM 3793 O O . SER A 1 460 ? -13.239 -20.244 14.809 1.00 58.62 460 SER A O 1
ATOM 3795 N N . LYS A 1 461 ? -11.612 -21.765 14.756 1.00 54.91 461 LYS A N 1
ATOM 3796 C CA . LYS A 1 461 ? -12.140 -22.481 13.583 1.00 54.91 461 LYS A CA 1
ATOM 3797 C C . LYS A 1 461 ? -13.300 -23.406 13.959 1.00 54.91 461 LYS A C 1
ATOM 3799 O O . LYS A 1 461 ? -13.075 -24.502 14.472 1.00 54.91 461 LYS A O 1
ATOM 3804 N N . ASN A 1 462 ? -14.520 -23.014 13.582 1.00 50.25 462 ASN A N 1
ATOM 3805 C CA . ASN A 1 462 ? -15.689 -23.888 13.389 1.00 50.25 462 ASN A CA 1
ATOM 3806 C C . ASN A 1 462 ? -16.069 -24.816 14.567 1.00 50.25 462 ASN A C 1
ATOM 3808 O O . ASN A 1 462 ? -16.678 -25.869 14.353 1.00 50.25 462 ASN A O 1
ATOM 3812 N N . ARG A 1 463 ? -15.771 -24.450 15.821 1.00 42.97 463 ARG A N 1
ATOM 3813 C CA . ARG A 1 463 ? -16.215 -25.202 17.014 1.00 42.97 463 ARG A CA 1
ATOM 3814 C C . ARG A 1 463 ? -17.653 -24.845 17.401 1.00 42.97 463 ARG A C 1
ATOM 3816 O O . ARG A 1 463 ? -17.935 -24.408 18.506 1.00 42.97 463 ARG A O 1
ATOM 3823 N N . GLY A 1 464 ? -18.562 -25.074 16.456 1.00 42.94 464 GLY A N 1
ATOM 3824 C CA . GLY A 1 464 ? -19.917 -24.534 16.481 1.00 42.94 464 GLY A CA 1
ATOM 3825 C C . GLY A 1 464 ? -19.981 -23.127 15.883 1.00 42.94 464 GLY A C 1
ATOM 3826 O O . GLY A 1 464 ? -18.962 -22.484 15.638 1.00 42.94 464 GLY A O 1
ATOM 3827 N N . ARG A 1 465 ? -21.204 -22.655 15.625 1.00 44.44 465 ARG A N 1
ATOM 3828 C CA . ARG A 1 465 ? -21.457 -21.222 15.443 1.00 44.44 465 ARG A CA 1
ATOM 3829 C C . ARG A 1 465 ? -21.204 -20.537 16.788 1.00 44.44 465 ARG A C 1
ATOM 3831 O O . ARG A 1 465 ? -21.742 -21.010 17.788 1.00 44.44 465 ARG A O 1
ATOM 3838 N N . VAL A 1 466 ? -20.558 -19.370 16.796 1.00 45.78 466 VAL A N 1
ATOM 3839 C CA . VAL A 1 466 ? -20.920 -18.354 17.797 1.00 45.78 466 VAL A CA 1
ATOM 3840 C C . VAL A 1 466 ? -22.379 -18.014 17.505 1.00 45.78 466 VAL A C 1
ATOM 3842 O O . VAL A 1 466 ? -22.681 -17.417 16.471 1.00 45.78 466 VAL A O 1
ATOM 3845 N N . VAL A 1 467 ? -23.301 -18.488 18.346 1.00 45.41 467 VAL A N 1
ATOM 3846 C CA . VAL A 1 467 ? -24.740 -18.263 18.154 1.00 45.41 467 VAL A CA 1
ATOM 3847 C C . VAL A 1 467 ? -25.087 -16.859 18.647 1.00 45.41 467 VAL A C 1
ATOM 3849 O O . VAL A 1 467 ? -25.755 -16.676 19.664 1.00 45.41 467 VAL A O 1
ATOM 3852 N N . TRP A 1 468 ? -24.656 -15.863 17.867 1.00 52.75 468 TRP A N 1
ATOM 3853 C CA . TRP A 1 468 ? -25.443 -14.649 17.667 1.00 52.75 468 TRP A CA 1
ATOM 3854 C C . TRP A 1 468 ? -26.871 -15.108 17.381 1.00 52.75 468 TRP A C 1
ATOM 3856 O O . TRP A 1 468 ? -27.080 -15.985 16.533 1.00 52.75 468 TRP A O 1
ATOM 3866 N N . ARG A 1 469 ? -27.826 -14.665 18.201 1.00 44.19 469 ARG A N 1
ATOM 3867 C CA . ARG A 1 469 ? -29.068 -15.417 18.370 1.00 44.19 469 ARG A CA 1
ATOM 3868 C C . ARG A 1 469 ? -30.036 -15.134 17.220 1.00 44.19 469 ARG A C 1
ATOM 3870 O O . ARG A 1 469 ? -30.946 -14.329 17.361 1.00 44.19 469 ARG A O 1
ATOM 3877 N N . GLU A 1 470 ? -29.854 -15.852 16.110 1.00 41.66 470 GLU A N 1
ATOM 3878 C CA . GLU A 1 470 ? -30.830 -16.002 15.023 1.00 41.66 470 GLU A CA 1
ATOM 3879 C C . GLU A 1 470 ? -32.099 -16.710 15.547 1.00 41.66 470 GLU A C 1
ATOM 3881 O O . GLU A 1 470 ? -32.384 -17.864 15.218 1.00 41.66 470 GLU A O 1
ATOM 3886 N N . GLU A 1 471 ? -32.867 -16.028 16.399 1.00 38.12 471 GLU A N 1
ATOM 3887 C CA . GLU A 1 471 ? -34.249 -16.385 16.700 1.00 38.12 471 GLU A CA 1
ATOM 3888 C C . GLU A 1 471 ? -35.080 -16.133 15.442 1.00 38.12 471 GLU A C 1
ATOM 3890 O O . GLU A 1 471 ? -35.551 -15.034 15.161 1.00 38.12 471 GLU A O 1
ATOM 3895 N N . VAL A 1 472 ? -35.215 -17.193 14.646 1.00 40.91 472 VAL A N 1
ATOM 3896 C CA . VAL A 1 472 ? -36.113 -17.246 13.496 1.00 40.91 472 VAL A CA 1
ATOM 3897 C C . VAL A 1 472 ? -37.552 -17.230 14.019 1.00 40.91 472 VAL A C 1
ATOM 3899 O O . VAL A 1 472 ? -38.188 -18.274 14.169 1.00 40.91 472 VAL A O 1
ATOM 3902 N N . GLU A 1 473 ? -38.075 -16.032 14.288 1.00 43.78 473 GLU A N 1
ATOM 3903 C CA . GLU A 1 473 ? -39.502 -15.775 14.507 1.00 43.78 473 GLU A CA 1
ATOM 3904 C C . GLU A 1 473 ? -40.288 -15.952 13.193 1.00 43.78 473 GLU A C 1
ATOM 3906 O O . GLU A 1 473 ? -40.886 -15.030 12.640 1.00 43.78 473 GLU A O 1
ATOM 3911 N N . THR A 1 474 ? -40.323 -17.183 12.673 1.00 40.94 474 THR A N 1
ATOM 3912 C CA . THR A 1 474 ? -41.425 -17.612 11.805 1.00 40.94 474 THR A CA 1
ATOM 3913 C C . THR A 1 474 ? -42.640 -17.852 12.686 1.00 40.94 474 THR A C 1
ATOM 3915 O O . THR A 1 474 ? -42.835 -18.950 13.213 1.00 40.94 474 THR A O 1
ATOM 3918 N N . ASP A 1 475 ? -43.413 -16.787 12.861 1.00 40.66 475 ASP A N 1
ATOM 3919 C CA . ASP A 1 475 ? -44.593 -16.714 13.714 1.00 40.66 475 ASP A CA 1
ATOM 3920 C C . ASP A 1 475 ? -45.553 -17.900 13.493 1.00 40.66 475 ASP A C 1
ATOM 3922 O O . ASP A 1 475 ? -45.961 -18.209 12.364 1.00 40.66 475 ASP A O 1
ATOM 3926 N N . ILE A 1 476 ? -45.939 -18.577 14.579 1.00 43.62 476 ILE A N 1
ATOM 3927 C CA . ILE A 1 476 ? -46.904 -19.680 14.514 1.00 43.62 476 ILE A CA 1
ATOM 3928 C C . ILE A 1 476 ? -48.298 -19.068 14.382 1.00 43.62 476 ILE A C 1
ATOM 3930 O O . ILE A 1 476 ? -48.956 -18.771 15.380 1.00 43.62 476 ILE A O 1
ATOM 3934 N N . LEU A 1 477 ? -48.767 -18.915 13.139 1.00 45.19 477 LEU A N 1
ATOM 3935 C CA . LEU A 1 477 ? -50.139 -18.491 12.859 1.00 45.19 477 LEU A CA 1
ATOM 3936 C C . LEU A 1 477 ? -51.137 -19.361 13.652 1.00 45.19 477 LEU A C 1
ATOM 3938 O O . LEU A 1 477 ? -51.173 -20.583 13.451 1.00 45.19 477 LEU A O 1
ATOM 3942 N N . PRO A 1 478 ? -51.970 -18.770 14.532 1.00 48.31 478 PRO A N 1
ATOM 3943 C CA . PRO A 1 478 ? -52.930 -19.531 15.312 1.00 48.31 478 PRO A CA 1
ATOM 3944 C C . PRO A 1 478 ? -53.986 -20.125 14.380 1.00 48.31 478 PRO A C 1
ATOM 3946 O O . PRO A 1 478 ? -54.716 -19.419 13.681 1.00 48.31 478 PRO A O 1
ATOM 3949 N N . ARG A 1 479 ? -54.062 -21.455 14.375 1.00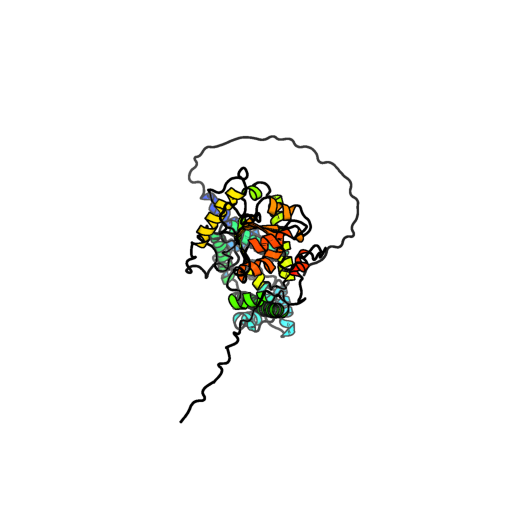 43.94 479 ARG A N 1
ATOM 3950 C CA . ARG A 1 479 ? -55.011 -22.229 13.574 1.00 43.94 479 ARG A CA 1
ATOM 3951 C C . ARG A 1 479 ? -56.433 -21.948 14.066 1.00 43.94 479 ARG A C 1
ATOM 3953 O O . ARG A 1 479 ? -56.833 -22.476 15.098 1.00 43.94 479 ARG A O 1
ATOM 3960 N N . THR A 1 480 ? -57.181 -21.121 13.339 1.00 47.81 480 THR A N 1
ATOM 3961 C CA . THR A 1 480 ? -58.569 -20.772 13.673 1.00 47.81 480 THR A CA 1
ATOM 3962 C C . THR A 1 480 ? -59.446 -22.017 13.768 1.00 47.81 480 THR A C 1
ATOM 3964 O O . THR A 1 480 ? -59.540 -22.786 12.810 1.00 47.81 480 THR A O 1
ATOM 3967 N N . GLU A 1 481 ? -60.106 -22.200 14.911 1.00 46.69 481 GLU A N 1
ATOM 3968 C CA . GLU A 1 481 ? -61.096 -23.257 15.105 1.00 46.69 481 GLU A CA 1
ATOM 3969 C C . GLU A 1 481 ? -62.408 -22.887 14.398 1.00 46.69 481 GLU A C 1
ATOM 3971 O O . GLU A 1 481 ? -63.110 -21.962 14.806 1.00 46.69 481 GLU A O 1
ATOM 3976 N N . GLU A 1 482 ? -62.772 -23.629 13.350 1.00 48.00 482 GLU A N 1
ATOM 3977 C CA . GLU A 1 482 ? -64.113 -23.550 12.766 1.00 48.00 482 GLU A CA 1
ATOM 3978 C C . GLU A 1 482 ? -65.127 -24.273 13.668 1.00 48.00 482 GLU A C 1
ATOM 3980 O O . GLU A 1 482 ? -65.444 -25.446 13.471 1.00 48.00 482 GLU A O 1
ATOM 3985 N N . GLN A 1 483 ? -65.668 -23.558 14.658 1.00 54.12 483 GLN A N 1
ATOM 3986 C CA . GLN A 1 483 ? -66.964 -23.899 15.246 1.00 54.12 483 GLN A CA 1
ATOM 3987 C C . GLN A 1 483 ? -68.073 -23.083 14.578 1.00 54.12 483 GLN A C 1
ATOM 3989 O O . GLN A 1 483 ? -68.319 -21.930 14.932 1.00 54.12 483 GLN A O 1
ATOM 3994 N N . SER A 1 484 ? -68.788 -23.705 13.642 1.00 52.53 484 SER A N 1
ATOM 3995 C CA . SER A 1 484 ? -70.082 -23.217 13.160 1.00 52.53 484 SER A CA 1
ATOM 3996 C C . SER A 1 484 ? -71.042 -24.383 12.903 1.00 52.53 484 SER A C 1
ATOM 3998 O O . SER A 1 484 ? -71.119 -24.954 11.821 1.00 52.53 484 SER A O 1
ATOM 4000 N N . ASP A 1 485 ? -71.815 -24.724 13.931 1.00 62.88 485 ASP A N 1
ATOM 4001 C CA . ASP A 1 485 ? -72.980 -25.602 13.830 1.00 62.88 485 ASP A CA 1
ATOM 4002 C C . ASP A 1 485 ? -74.184 -24.848 14.396 1.00 62.88 485 ASP A C 1
ATOM 4004 O O . ASP A 1 485 ? -74.257 -24.683 15.610 1.00 62.88 485 ASP A O 1
ATOM 4008 N N . HIS A 1 486 ? -75.080 -24.351 13.528 1.00 55.94 486 HIS A N 1
ATOM 4009 C CA . HIS A 1 486 ? -76.480 -24.016 13.848 1.00 55.94 486 HIS A CA 1
ATOM 4010 C C . HIS A 1 486 ? -77.306 -23.680 12.582 1.00 55.94 486 HIS A C 1
ATOM 4012 O O . HIS A 1 486 ? -77.396 -22.532 12.158 1.00 55.94 486 HIS A O 1
ATOM 4018 N N . GLY A 1 487 ? -77.958 -24.710 12.031 1.00 56.97 487 GLY A N 1
ATOM 4019 C CA . GLY A 1 487 ? -79.349 -24.684 11.543 1.00 56.97 487 GLY A CA 1
ATOM 4020 C C . GLY A 1 487 ? -79.781 -23.777 10.376 1.00 56.97 487 GLY A C 1
ATOM 4021 O O . GLY A 1 487 ? -80.097 -22.605 10.576 1.00 56.97 487 GLY A O 1
ATOM 4022 N N . GLN A 1 488 ? -80.108 -24.411 9.242 1.00 49.25 488 GLN A N 1
ATOM 4023 C CA . GLN A 1 488 ? -81.521 -24.685 8.901 1.00 49.25 488 GLN A CA 1
ATOM 4024 C C . GLN A 1 488 ? -81.675 -25.930 8.017 1.00 49.25 488 GLN A C 1
ATOM 4026 O O . GLN A 1 488 ? -80.737 -26.217 7.245 1.00 49.25 488 GLN A O 1
#

Radius of gyration: 32.28 Å; chains: 1; bounding box: 122×68×77 Å

Secondary structure (DSSP, 8-state):
-PPPP-----------PPPP---------------S--HHHHHHHHHHHHHHHHHTSHHHHTTSS-HHHHHHHHHHHTT-GGGS-HHHHHHHTT---HHHHHHHHHHHHTTT----HHHHHHHHHH-GGG--HHHHHHHHTTT-----HHHHHHHHHHHHHHHTT-HHHHHHHHHHHHHHHTTTSPTTHHHHHHHHHHHHHHHHHHHHHHHHHHHHHHHHHHS-HHHHHHHHHHTTTS-EEEEEEEPHHHHHH-HHHHHHHHHHHHHHHHHHHHHHT--HHHHTTEEEEE-PPPTTSPPTTS-HHHHHHHHHHHHHHHHHSPPPSTTGGG--SSS-------SSPPTTB-SS-EEEE-HHHHHHHHT-SSGGG-EEEEE-SS----TT-TT---SEEEEEGGGGTTHHHHHHHTSTTTS-HHHHHHHHTT-TTT-EE--SSHHHHH-----SS--TTTT--SSS------------------------

Foldseek 3Di:
DDDDDDPDDDDDDDDDDDDDDDDDDDDDDDDDDDDDDCVVVVVVCVLVLLLLLQCLQPCNVVVVDDSVVLSVLCVVCLPPVVPDDPVNLCSLLSADDPVLLLVQQCVLCVVPDRADPVRLLCCLLPPVVPGDPSSLQCLQVNSPRDDDPVSVVSNVVSLVVQCVVPPVRSVVSVVSSVVSNVVSADVSSVSSSVSSVVVVVVVVVVVVVVVLVVLVVVCCVFFDVVLVVCCVVQVLLAAAFAEEEEDVVLCVPCVVLVVLLCVQLVLLQVLLCVLRSHDVSNVVSYDHHYADQDPPQDDPVDDPLSNLVVVLVVLVQQAVDDDDPPPSPPPPPDDDPPDDHDSHDGPNHFSQKHWYHDPVQSCQRRVDQALQSHWTKIFGSPDDPDPCPPVPDSRIFIARSSCSVPQVSCCRPPVCVVAPVVNQQVCLCLQPPHSHRQHNDNCQSPPDDPDRRDRPSSNPPCPDDPCPPPPPCPDDDPDDDPDDDDDD

Sequence (488 aa):
MYLLDCPHCGSDAQLAPEPQCQGRLLESVLNMHLPFQYLPKIFRYATIVMEHLLSSFVRVLRKLDDVDDLLAIFQEFENYPSALSAEDRSRLLDFPDLATQIERIQGAARPTGSLSKQDLLKKAALSPRDLTWPEIDVLKTRYWGRITFEESMVFCTALDTLAQVSEEHSTEIFNRLRVFQSRLYDEHEAKAIENASEEEGRRIDNVQEDEDQTELERMIQEGQPWLQKLWEEYHGEKPWGYAIFENPEWKAENPDIWESYERKSEHSRRMAFFAIVSTMKIESTYLVQPLDWPSKAPTEDESFSVTLRELRKQFKYLRSCTLKKDTTELAFDTGSLQKGPTEGLTEGILQNVFLYLDRNAAESVTKNHFANDFWIWAIDPEYEEDGEDQIGYKGYLRVRLQQLIHNFYVARYWHANEVSLKDLWVAAQKDPYNQSFVSLDEEEILGHDSTWEVATAVRSKNRGRVVWREEVETDILPRTEEQSDHGQ